Protein AF-C7NLZ9-F1 (afdb_monomer_lite)

Secondary structure (DSSP, 8-state):
------------------------------------------EEE-S-SEEEEESSSSTTSPEEEEEETT-EE-S-EE-TTSEEEEEETTEEEEEEGGGEEEPP--S-EEE-S-SEEEEESSSSTTSPEEEEEETT-EE-S-EE-TTSEEEEEETTEEEEEEGGGEEEPP--S-EEE-S-SEEEEESSSSTTSPEEEEEETTPEE-S-EE-TTSEEEEEETTEEEEEEGGGEEES--------EEEEEPP-SS-SEEEEESSS---TTTEEEEEETT-EEEEEEETTEEEETTTEEEEGGGEES--PPP-SSTT---GGGEEEPSS----SS-EEEGGGHHHHHHHHHHHHHHHSS-----B----HHHHHHHHHHHGGGSPPTT--GGG-SSS-EEEPPS-TTTTSTT-HHHHHHHHHGGGGTEE--GGGSTTSSS--TTEEEE--

Radius of gyration: 35.92 Å; chains: 1; bounding box: 78×72×108 Å

Foldseek 3Di:
DDDDDDDDDDDDDDDDDDDDDDDDPPPPPPDPDQDDQDPFQKKFQAQDQWFWKFPDADPPGDTDGIAGGLFMFGRWGQDSSQKIWGDDPNDIIITGNVRIDRDDPAQKKFQAQDQWFWKFPDADPPGDTDGIAGGLFMFHRWDQDRRQKIWGDDPNDIIITGNVRIDHDDPAQKKFQAQDQKWWKFPDADPPGDTDGIDGGGDMFHRWDQDRRQKIWGDDPNDIIITGNVRIDGDRPDDPLPFDKWFFADDDPDQWFFKFLDPDPDPVGGDAIEGHRAMFTAGDDDQWGAGPLSIIGGCVRIDPDHDAAPLAFLRHDCVQWDAQPQANYDYARIAGPVLNVLSVVVQVVLCVVPVGGQHWHHKAHHLRSLVSCCSVPPPVGDDRRPDQNRHRQKIKIFGDPPCQCQNPPHPSLVCCQVCVVVSQKHDDQLCPPPHVNPGSGMIIGHD

InterPro domains:
  IPR003646 SH3-like domain, bacterial-type [PS51781] (40-104)
  IPR003646 SH3-like domain, bacterial-type [PS51781] (106-170)
  IPR003646 SH3-like domain, bacterial-type [PS51781] (172-236)
  IPR003646 SH3-like domain, bacterial-type [SM00287] (40-104)
  IPR003646 SH3-like domain, bacterial-type [SM00287] (106-170)
  IPR003646 SH3-like domain, bacterial-type [SM00287] (172-236)
  IPR009045 Peptidase M74/Hedgehog-like, zinc-binding domain superfamily [G3DSA:3.30.1380.10] (299-447)
  IPR009045 Peptidase M74/Hedgehog-like, zinc-binding domain superfamily [SSF55166] (345-447)
  IPR052354 Bacterial Cell Wall Dynamics Protein [PTHR34408] (17-170)

Organism: Kytococcus sedentarius (strain ATCC 14392 / DSM 20547 / JCM 11482 / CCUG 33030 / NBRC 15357 / NCTC 11040 / CCM 314 / 541) (NCBI:txid478801)

pLDDT: mean 82.06, std 17.75, range [28.34, 98.31]

Structure (mmCIF, N/CA/C/O backbone):
data_AF-C7NLZ9-F1
#
_entry.id   AF-C7NLZ9-F1
#
loop_
_atom_site.group_PDB
_atom_site.id
_atom_site.type_symbol
_atom_site.label_atom_id
_atom_site.label_alt_id
_atom_site.label_comp_id
_atom_site.label_asym_id
_atom_site.label_entity_id
_atom_site.label_seq_id
_atom_site.pdbx_PDB_ins_code
_atom_site.Cartn_x
_atom_site.Cartn_y
_atom_site.Cartn_z
_atom_site.occupancy
_atom_site.B_iso_or_equiv
_atom_site.auth_seq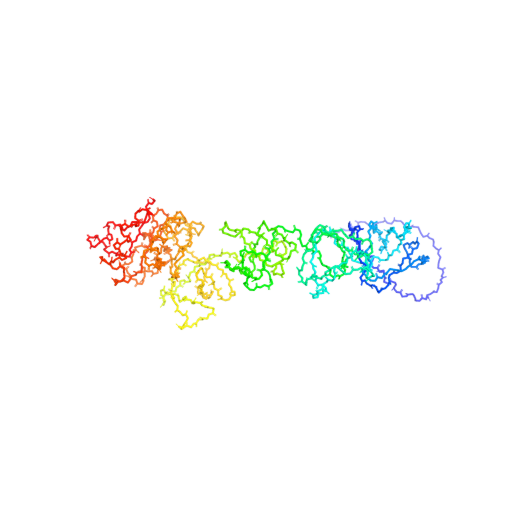_id
_atom_site.auth_comp_id
_atom_site.auth_asym_id
_atom_site.auth_atom_id
_atom_site.pdbx_PDB_model_num
ATOM 1 N N . MET A 1 1 ? -32.319 -48.776 -48.492 1.00 37.00 1 MET A N 1
ATOM 2 C CA . MET A 1 1 ? -33.064 -48.453 -49.726 1.00 37.00 1 MET A CA 1
ATOM 3 C C . MET A 1 1 ? -32.237 -47.488 -50.559 1.00 37.00 1 MET A C 1
ATOM 5 O O . MET A 1 1 ? -31.883 -46.447 -50.041 1.00 37.00 1 MET A O 1
ATOM 9 N N . LYS A 1 2 ? -31.956 -47.907 -51.803 1.00 34.28 2 LYS A N 1
ATOM 10 C CA . LYS A 1 2 ? -31.626 -47.144 -53.028 1.00 34.28 2 LYS A CA 1
ATOM 11 C C . LYS A 1 2 ? -30.479 -46.105 -52.943 1.00 34.28 2 LYS A C 1
ATOM 13 O O . LYS A 1 2 ? -30.619 -45.114 -52.253 1.00 34.28 2 LYS A O 1
ATOM 18 N N . LYS A 1 3 ? -29.283 -46.313 -53.516 1.00 30.08 3 LYS A N 1
ATOM 19 C CA . LYS A 1 3 ? -28.843 -46.633 -54.903 1.00 30.08 3 LYS A CA 1
ATOM 20 C C . LYS A 1 3 ? -28.523 -45.388 -55.756 1.00 30.08 3 LYS A C 1
ATOM 22 O O . LYS A 1 3 ? -29.424 -44.604 -56.009 1.00 30.08 3 LYS A O 1
ATOM 27 N N . HIS A 1 4 ? -27.303 -45.421 -56.319 1.00 29.66 4 HIS A N 1
ATOM 28 C CA . HIS A 1 4 ? -26.850 -44.883 -57.620 1.00 29.66 4 HIS A CA 1
ATOM 29 C C . HIS A 1 4 ? -26.769 -43.340 -57.754 1.00 29.66 4 HIS A C 1
ATOM 31 O O . HIS A 1 4 ? -27.545 -42.628 -57.145 1.00 29.66 4 HIS A O 1
ATOM 37 N N . LEU A 1 5 ? -25.824 -42.731 -58.481 1.00 31.95 5 LEU A N 1
ATOM 38 C CA . LEU A 1 5 ? -25.134 -43.159 -59.699 1.00 31.95 5 LEU A CA 1
ATOM 39 C C . LEU A 1 5 ? -23.622 -42.868 -59.691 1.00 31.95 5 LEU A C 1
ATOM 41 O O . LEU A 1 5 ? -23.163 -41.818 -59.252 1.00 31.95 5 LEU A O 1
ATOM 45 N N . ALA A 1 6 ? -22.897 -43.806 -60.294 1.00 32.59 6 ALA A N 1
ATOM 46 C CA . ALA A 1 6 ? -21.634 -43.593 -60.984 1.00 32.59 6 ALA A CA 1
ATOM 47 C C . ALA A 1 6 ? -21.918 -43.345 -62.478 1.00 32.59 6 ALA A C 1
ATOM 49 O O . ALA A 1 6 ? -22.924 -43.851 -62.971 1.00 32.59 6 ALA A O 1
ATOM 50 N N . SER A 1 7 ? -21.027 -42.631 -63.175 1.00 30.92 7 SER A N 1
ATOM 51 C CA . SER A 1 7 ? -20.617 -42.896 -64.572 1.00 30.92 7 SER A CA 1
ATOM 52 C C . SER A 1 7 ? -19.590 -41.836 -65.007 1.00 30.92 7 SER A C 1
ATOM 54 O O . SER A 1 7 ? -19.901 -40.654 -65.031 1.00 30.92 7 SER A O 1
ATOM 56 N N . THR A 1 8 ? -18.294 -42.161 -65.072 1.00 30.73 8 THR A N 1
ATOM 57 C CA . THR A 1 8 ? -17.552 -42.714 -66.233 1.00 30.73 8 THR A CA 1
ATOM 58 C C . THR A 1 8 ? -17.413 -41.743 -67.408 1.00 30.73 8 THR A C 1
ATOM 60 O O . THR A 1 8 ? -18.393 -41.497 -68.097 1.00 30.73 8 THR A O 1
ATOM 63 N N . LEU A 1 9 ? -16.178 -41.343 -67.734 1.00 28.42 9 LEU A N 1
ATOM 64 C CA . LEU A 1 9 ? -15.556 -41.774 -68.992 1.00 28.42 9 LEU A CA 1
ATOM 65 C C . LEU A 1 9 ? -14.028 -41.636 -68.928 1.00 28.42 9 LEU A C 1
ATOM 67 O O . LEU A 1 9 ? -13.480 -40.574 -68.648 1.00 28.42 9 LEU A O 1
ATOM 71 N N . ALA A 1 10 ? -13.373 -42.765 -69.172 1.00 32.25 10 ALA A N 1
ATOM 72 C CA . ALA A 1 10 ? -11.946 -42.916 -69.374 1.00 32.25 10 ALA A CA 1
ATOM 73 C C . ALA A 1 10 ? -11.612 -42.729 -70.858 1.00 32.25 10 ALA A C 1
ATOM 75 O O . ALA A 1 10 ? -12.411 -43.119 -71.706 1.00 32.25 10 ALA A O 1
ATOM 76 N N . VAL A 1 11 ? -10.395 -42.271 -71.162 1.00 29.31 11 VAL A N 1
ATOM 77 C CA . VAL A 1 11 ? -9.681 -42.709 -72.367 1.00 29.31 11 VAL A CA 1
ATOM 78 C C . VAL A 1 11 ? -8.242 -43.051 -71.984 1.00 29.31 11 VAL A C 1
ATOM 80 O O . VAL A 1 11 ? -7.470 -42.209 -71.531 1.00 29.31 11 VAL A O 1
ATOM 83 N N . LEU A 1 12 ? -7.953 -44.345 -72.134 1.00 28.34 12 LEU A N 1
ATOM 84 C CA . LEU A 1 12 ? -6.650 -45.004 -72.137 1.00 28.34 12 LEU A CA 1
ATOM 85 C C . LEU A 1 12 ? -5.818 -44.577 -73.353 1.00 28.34 12 LEU A C 1
ATOM 87 O O . LEU A 1 12 ? -6.383 -44.396 -74.428 1.00 28.34 12 LEU A O 1
ATOM 91 N N . SER A 1 13 ? -4.488 -44.595 -73.209 1.00 30.80 13 SER A N 1
ATOM 92 C CA . SER A 1 13 ? -3.517 -45.270 -74.108 1.00 30.80 13 SER A CA 1
ATOM 93 C C . SER A 1 13 ? -2.106 -45.059 -73.526 1.00 30.80 13 SER A C 1
ATOM 95 O O . SER A 1 13 ? -1.646 -43.930 -73.440 1.00 30.80 13 SER A O 1
ATOM 97 N N . ALA A 1 14 ? -1.524 -46.042 -72.831 1.00 28.59 14 ALA A N 1
ATOM 98 C CA . ALA A 1 14 ? -0.710 -47.156 -73.351 1.00 28.59 14 ALA A CA 1
ATOM 99 C C . ALA A 1 14 ? 0.795 -46.807 -73.440 1.00 28.59 14 ALA A C 1
ATOM 101 O O . ALA A 1 14 ? 1.203 -46.050 -74.308 1.00 28.59 14 ALA A O 1
ATOM 102 N N . LEU A 1 15 ? 1.619 -47.345 -72.530 1.00 30.36 15 LEU A N 1
ATOM 103 C CA . LEU A 1 15 ? 2.509 -48.502 -72.755 1.00 30.36 15 LEU A CA 1
ATOM 104 C C . LEU A 1 15 ? 3.459 -48.701 -71.551 1.00 30.36 15 LEU A C 1
ATOM 106 O O . LEU A 1 15 ? 4.134 -47.779 -71.104 1.00 30.36 15 LEU A O 1
ATOM 110 N N . ALA A 1 16 ? 3.497 -49.939 -71.050 1.00 29.69 16 ALA A N 1
ATOM 111 C CA . ALA A 1 16 ? 4.544 -50.499 -70.186 1.00 29.69 16 ALA A CA 1
ATOM 112 C C . ALA A 1 16 ? 5.781 -50.853 -71.060 1.00 29.69 16 ALA A C 1
ATOM 114 O O . ALA A 1 16 ? 5.644 -50.912 -72.276 1.00 29.69 16 ALA A O 1
ATOM 115 N N . LEU A 1 17 ? 7.016 -51.090 -70.607 1.00 30.36 17 LEU A N 1
ATOM 116 C CA . LEU A 1 17 ? 7.575 -51.705 -69.401 1.00 30.36 17 LEU A CA 1
ATOM 117 C C . LEU A 1 17 ? 8.992 -51.143 -69.154 1.00 30.36 17 LEU A C 1
ATOM 119 O O . LEU A 1 17 ? 9.697 -50.821 -70.107 1.00 30.36 17 LEU A O 1
ATOM 123 N N . GLY A 1 18 ? 9.455 -51.145 -67.899 1.00 29.62 18 GLY A N 1
ATOM 124 C CA . GLY A 1 18 ? 10.870 -50.911 -67.588 1.00 29.62 18 GLY A CA 1
ATOM 125 C C . GLY A 1 18 ? 11.206 -50.940 -66.097 1.00 29.62 18 GLY A C 1
ATOM 126 O O . GLY A 1 18 ? 11.295 -49.891 -65.479 1.00 29.62 1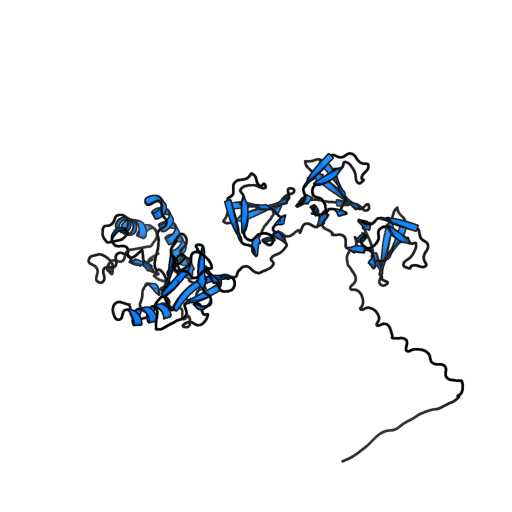8 GLY A O 1
ATOM 127 N N . SER A 1 19 ? 11.374 -52.154 -65.558 1.00 31.14 19 SER A N 1
ATOM 128 C CA . SER A 1 19 ? 12.215 -52.556 -64.407 1.00 31.14 19 SER A CA 1
ATOM 129 C C . SER A 1 19 ? 12.291 -51.674 -63.146 1.00 31.14 19 SER A C 1
ATOM 131 O O . SER A 1 19 ? 12.835 -50.573 -63.138 1.00 31.14 19 SER A O 1
ATOM 133 N N . ALA A 1 20 ? 11.872 -52.272 -62.030 1.00 36.16 20 ALA A N 1
ATOM 134 C CA . ALA A 1 20 ? 12.053 -51.779 -60.673 1.00 36.16 20 ALA A CA 1
ATOM 135 C C . ALA A 1 20 ? 13.534 -51.602 -60.282 1.00 36.16 20 ALA A C 1
ATOM 137 O O . ALA A 1 20 ? 14.333 -52.528 -60.400 1.00 36.16 20 ALA A O 1
ATOM 138 N N . ALA A 1 21 ? 13.851 -50.442 -59.707 1.00 33.03 21 ALA A N 1
ATOM 139 C CA . ALA A 1 21 ? 14.955 -50.257 -58.774 1.00 33.03 21 ALA A CA 1
ATOM 140 C C . ALA A 1 21 ? 14.484 -49.295 -57.675 1.00 33.03 21 ALA A C 1
ATOM 142 O O . ALA A 1 21 ? 13.969 -48.210 -57.940 1.00 33.03 21 ALA A O 1
ATOM 143 N N . THR A 1 22 ? 14.596 -49.743 -56.432 1.00 40.62 22 THR A N 1
ATOM 144 C CA . THR A 1 22 ? 14.176 -49.051 -55.213 1.00 40.62 22 THR A CA 1
ATOM 145 C C . THR A 1 22 ? 14.883 -47.704 -55.054 1.00 40.62 22 THR A C 1
ATOM 147 O O . THR A 1 22 ? 16.094 -47.670 -54.839 1.00 40.62 22 THR A O 1
ATOM 150 N N . ALA A 1 23 ? 14.130 -46.603 -55.089 1.00 32.88 23 ALA A N 1
ATOM 151 C CA . ALA A 1 23 ? 14.580 -45.307 -54.592 1.00 32.88 23 ALA A CA 1
ATOM 152 C C . ALA A 1 23 ? 13.994 -45.082 -53.186 1.00 32.88 23 ALA A C 1
ATOM 154 O O . ALA A 1 23 ? 12.809 -45.360 -52.974 1.00 32.88 23 ALA A O 1
ATOM 155 N N . PRO A 1 24 ? 14.790 -44.612 -52.211 1.00 32.66 24 PRO A N 1
ATOM 156 C CA . PRO A 1 24 ? 14.288 -44.335 -50.876 1.00 32.66 24 PRO A CA 1
ATOM 157 C C . PRO A 1 24 ? 13.239 -43.225 -50.960 1.00 32.66 24 PRO A C 1
ATOM 159 O O . PRO A 1 24 ? 13.388 -42.283 -51.740 1.00 32.66 24 PRO A O 1
ATOM 162 N N . MET A 1 25 ? 12.187 -43.331 -50.144 1.00 31.47 25 MET A N 1
ATOM 163 C CA . MET A 1 25 ? 11.269 -42.229 -49.864 1.00 31.47 25 MET A CA 1
ATOM 164 C C . MET A 1 25 ? 12.102 -40.988 -49.536 1.00 31.47 25 MET A C 1
ATOM 166 O O . MET A 1 25 ? 12.676 -40.876 -48.452 1.00 31.47 25 MET A O 1
ATOM 170 N N . ALA A 1 26 ? 12.178 -40.056 -50.485 1.00 31.02 26 ALA A N 1
ATOM 171 C CA . ALA A 1 26 ? 12.558 -38.697 -50.187 1.00 31.02 26 ALA A CA 1
ATOM 172 C C . ALA A 1 26 ? 11.484 -38.186 -49.230 1.00 31.02 26 ALA A C 1
ATOM 174 O O . ALA A 1 26 ? 10.360 -37.895 -49.638 1.00 31.02 26 ALA A O 1
ATOM 175 N N . MET A 1 27 ? 11.816 -38.146 -47.938 1.00 32.31 27 MET A N 1
ATOM 176 C CA . MET A 1 27 ? 11.110 -37.302 -46.991 1.00 32.31 27 MET A CA 1
ATOM 177 C C . MET A 1 27 ? 11.068 -35.926 -47.640 1.00 32.31 27 MET A C 1
ATOM 179 O O . MET A 1 27 ? 12.106 -35.276 -47.786 1.00 32.31 27 MET A O 1
ATOM 183 N N . ALA A 1 28 ? 9.882 -35.529 -48.096 1.00 30.53 28 ALA A N 1
ATOM 184 C CA . ALA A 1 28 ? 9.590 -34.154 -48.422 1.00 30.53 28 ALA A CA 1
ATOM 185 C C . ALA A 1 28 ? 9.939 -33.371 -47.160 1.00 30.53 28 ALA A C 1
ATOM 187 O O . ALA A 1 28 ? 9.195 -33.387 -46.180 1.00 30.53 28 ALA A O 1
ATOM 188 N N . GLY A 1 29 ? 11.140 -32.789 -47.148 1.00 29.27 29 GLY A N 1
ATOM 189 C CA . GLY A 1 29 ? 11.563 -31.879 -46.109 1.00 29.27 29 GLY A CA 1
ATOM 190 C C . GLY A 1 29 ? 10.523 -30.785 -46.114 1.00 29.27 29 GLY A C 1
ATOM 191 O O . GLY A 1 29 ? 10.448 -30.013 -47.069 1.00 29.27 29 GLY A O 1
ATOM 192 N N . THR A 1 30 ? 9.665 -30.800 -45.098 1.00 31.09 30 THR A N 1
ATOM 193 C CA . THR A 1 30 ? 8.688 -29.754 -44.844 1.00 31.09 30 THR A CA 1
ATOM 194 C C . THR A 1 30 ? 9.406 -28.434 -45.042 1.00 31.09 30 THR A C 1
ATOM 196 O O . THR A 1 30 ? 10.394 -28.165 -44.349 1.00 31.09 30 THR A O 1
ATOM 199 N N . ALA A 1 31 ? 8.959 -27.665 -46.037 1.00 33.09 31 ALA A N 1
ATOM 200 C CA . ALA A 1 31 ? 9.448 -26.319 -46.258 1.00 33.09 31 ALA A CA 1
ATOM 201 C C . ALA A 1 31 ? 9.465 -25.614 -44.893 1.00 33.09 31 ALA A C 1
ATOM 203 O O . ALA A 1 31 ? 8.463 -25.697 -44.172 1.00 33.09 31 ALA A O 1
ATOM 204 N N . PRO A 1 32 ? 10.592 -25.006 -44.481 1.00 35.25 32 PRO A N 1
ATOM 205 C CA . PRO A 1 32 ? 10.631 -24.325 -43.203 1.00 35.25 32 PRO A CA 1
ATOM 206 C C . PRO A 1 32 ? 9.512 -23.289 -43.214 1.00 35.25 32 PRO A C 1
ATOM 208 O O . PRO A 1 32 ? 9.357 -22.553 -44.193 1.00 35.25 32 PRO A O 1
ATOM 211 N N . ALA A 1 33 ? 8.712 -23.287 -42.146 1.00 31.36 33 ALA A N 1
ATOM 212 C CA . ALA A 1 33 ? 7.702 -22.270 -41.910 1.00 31.36 33 ALA A CA 1
ATOM 213 C C . ALA A 1 33 ? 8.309 -20.906 -42.247 1.00 31.36 33 ALA A C 1
ATOM 215 O O . ALA A 1 33 ? 9.417 -20.610 -41.789 1.00 31.36 33 ALA A O 1
ATOM 216 N N . ALA A 1 34 ? 7.626 -20.140 -43.103 1.00 32.94 34 ALA A N 1
ATOM 217 C CA . ALA A 1 34 ? 8.089 -18.844 -43.569 1.00 32.94 34 ALA A CA 1
ATOM 218 C C . ALA A 1 34 ? 8.576 -18.039 -42.362 1.00 32.94 34 ALA A C 1
ATOM 220 O O . ALA A 1 34 ? 7.783 -17.667 -41.495 1.00 32.94 34 ALA A O 1
ATOM 221 N N . ALA A 1 35 ? 9.896 -17.852 -42.275 1.00 37.59 35 ALA A N 1
ATOM 222 C CA . ALA A 1 35 ? 10.501 -17.063 -41.224 1.00 37.59 35 ALA A CA 1
ATOM 223 C C . ALA A 1 35 ? 9.855 -15.683 -41.308 1.00 37.59 35 ALA A C 1
ATOM 225 O O . ALA A 1 35 ? 9.934 -15.022 -42.347 1.00 37.59 35 ALA A O 1
ATOM 226 N N . THR A 1 36 ? 9.160 -15.285 -40.248 1.00 37.00 36 THR A N 1
ATOM 227 C CA . THR A 1 36 ? 8.617 -13.938 -40.119 1.00 37.00 36 THR A CA 1
ATOM 228 C C . THR A 1 36 ? 9.722 -12.951 -40.480 1.00 37.00 36 THR A C 1
ATOM 230 O O . THR A 1 36 ? 10.829 -13.018 -39.943 1.00 37.00 36 THR A O 1
ATOM 233 N N . ALA A 1 37 ? 9.456 -12.093 -41.469 1.00 46.12 37 ALA A N 1
ATOM 234 C CA . ALA A 1 37 ? 10.443 -11.155 -41.979 1.00 46.12 37 ALA A CA 1
ATOM 235 C C . ALA A 1 37 ? 10.933 -10.268 -40.825 1.00 46.12 37 ALA A C 1
ATOM 237 O O . ALA A 1 37 ? 10.180 -9.469 -40.272 1.00 46.12 37 ALA A O 1
ATOM 238 N N . SER A 1 38 ? 12.195 -10.448 -40.433 1.00 53.56 38 SER A N 1
ATOM 239 C CA . SER A 1 38 ? 12.839 -9.617 -39.420 1.00 53.56 38 SER A CA 1
ATOM 240 C C . SER A 1 38 ? 12.919 -8.179 -39.933 1.00 53.56 38 SER A C 1
ATOM 242 O O . SER A 1 38 ? 13.539 -7.923 -40.964 1.00 53.56 38 SER A O 1
ATOM 244 N N . THR A 1 39 ? 12.317 -7.236 -39.208 1.00 60.59 39 THR A N 1
ATOM 245 C CA . THR A 1 39 ? 12.363 -5.793 -39.507 1.00 60.59 39 THR A CA 1
ATOM 246 C C . THR A 1 39 ? 13.683 -5.137 -39.091 1.00 60.59 39 THR A C 1
ATOM 248 O O . THR A 1 39 ? 13.886 -3.947 -39.331 1.00 60.59 39 THR A O 1
ATOM 251 N N . ALA A 1 40 ? 14.599 -5.887 -38.468 1.00 68.88 40 ALA A N 1
ATOM 252 C CA . ALA A 1 40 ? 15.885 -5.359 -38.042 1.00 68.88 40 ALA A CA 1
ATOM 253 C C . ALA A 1 40 ? 16.784 -5.059 -39.250 1.00 68.88 40 ALA A C 1
ATOM 255 O O . ALA A 1 40 ? 17.032 -5.926 -40.089 1.00 68.88 40 ALA A O 1
ATOM 256 N N . THR A 1 41 ? 17.315 -3.838 -39.289 1.00 81.69 41 THR A N 1
ATOM 257 C CA . THR A 1 41 ? 18.288 -3.368 -40.287 1.00 81.69 41 THR A CA 1
ATOM 258 C C . THR A 1 41 ? 19.725 -3.388 -39.764 1.00 81.69 41 THR A C 1
ATOM 260 O O . THR A 1 41 ? 20.653 -3.078 -40.509 1.00 81.69 41 THR A O 1
ATOM 263 N N . THR A 1 42 ? 19.934 -3.789 -38.507 1.00 81.25 42 THR A N 1
ATOM 264 C CA . THR A 1 42 ? 21.261 -3.891 -37.891 1.00 81.25 42 THR A CA 1
ATOM 265 C C . THR A 1 42 ? 21.445 -5.267 -37.254 1.00 81.25 42 THR A C 1
ATOM 267 O O . THR A 1 42 ? 20.540 -5.762 -36.584 1.00 81.25 42 THR A O 1
ATOM 270 N N . TYR A 1 43 ? 22.610 -5.889 -37.439 1.00 86.38 43 TYR A N 1
ATOM 271 C CA . TYR A 1 43 ? 22.935 -7.235 -36.957 1.00 86.38 43 TYR A CA 1
ATOM 272 C C . TYR A 1 43 ? 24.352 -7.317 -36.396 1.00 86.38 43 TYR A C 1
ATOM 274 O O . TYR A 1 43 ? 25.253 -6.660 -36.897 1.00 86.38 43 TYR A O 1
ATOM 282 N N . THR A 1 44 ? 24.572 -8.191 -35.418 1.00 83.81 44 THR A N 1
ATOM 283 C CA . THR A 1 44 ? 25.895 -8.513 -34.870 1.00 83.81 44 THR A CA 1
ATOM 284 C C . THR A 1 44 ? 26.273 -9.951 -35.210 1.00 83.81 44 THR A C 1
ATOM 286 O O . THR A 1 44 ? 25.460 -10.861 -35.040 1.00 83.81 44 THR A O 1
ATOM 289 N N . VAL A 1 45 ? 27.519 -10.174 -35.632 1.00 87.69 45 VAL A N 1
ATOM 290 C CA . VAL A 1 45 ? 28.078 -11.516 -35.867 1.00 87.69 45 VAL A CA 1
ATOM 291 C C . VAL A 1 45 ? 28.298 -12.238 -34.538 1.00 87.69 45 VAL A C 1
ATOM 293 O O . VAL A 1 45 ? 29.141 -11.830 -33.739 1.00 87.69 45 VAL A O 1
ATOM 296 N N . THR A 1 46 ? 27.582 -13.333 -34.296 1.00 83.25 46 THR A N 1
ATOM 297 C CA . THR A 1 46 ? 27.657 -14.094 -33.033 1.00 83.25 46 THR A CA 1
ATOM 298 C C . THR A 1 46 ? 27.991 -15.567 -33.228 1.00 83.25 46 THR A C 1
ATOM 300 O O . THR A 1 46 ? 28.695 -16.141 -32.391 1.00 83.25 46 THR A O 1
ATOM 303 N N . GLY A 1 47 ? 27.553 -16.161 -34.340 1.00 83.00 47 GLY A N 1
ATOM 304 C CA . GLY A 1 47 ? 27.666 -17.598 -34.604 1.00 83.00 47 GLY A CA 1
ATOM 305 C C . GLY A 1 47 ? 28.988 -18.062 -35.227 1.00 83.00 47 GLY A C 1
ATOM 306 O O . GLY A 1 47 ? 29.122 -19.247 -35.515 1.00 83.00 47 GLY A O 1
ATOM 307 N N . ALA A 1 48 ? 29.952 -17.168 -35.466 1.00 83.00 48 ALA A N 1
ATOM 308 C CA . ALA A 1 48 ? 31.242 -17.516 -36.067 1.00 83.00 48 ALA A CA 1
ATOM 309 C C . ALA A 1 48 ? 32.375 -16.633 -35.528 1.00 83.00 48 ALA A C 1
ATOM 311 O O . ALA A 1 48 ? 32.165 -15.444 -35.294 1.00 83.00 48 ALA A O 1
ATOM 312 N N . SER A 1 49 ? 33.578 -17.199 -35.368 1.00 80.31 49 SER A N 1
ATOM 313 C CA . SER A 1 49 ? 34.798 -16.442 -35.024 1.00 80.31 49 SER A CA 1
ATOM 314 C C . SER A 1 49 ? 35.198 -15.473 -36.139 1.00 80.31 49 SER A C 1
ATOM 316 O O . SER A 1 49 ? 35.604 -14.348 -35.859 1.00 80.31 49 SER A O 1
ATOM 318 N N . TRP A 1 50 ? 35.013 -15.905 -37.387 1.00 85.94 50 TRP A N 1
ATOM 319 C CA . TRP A 1 50 ? 35.138 -15.107 -38.600 1.00 85.94 50 TRP A CA 1
ATOM 320 C C . TRP A 1 50 ? 34.017 -15.501 -39.556 1.00 85.94 50 TRP A C 1
ATOM 322 O O . TRP A 1 50 ? 33.876 -16.673 -39.905 1.00 85.94 50 TRP A O 1
ATOM 332 N N . LEU A 1 51 ? 33.204 -14.534 -39.962 1.00 92.31 51 LEU A N 1
ATOM 333 C CA . LEU A 1 51 ? 32.083 -14.725 -40.865 1.00 92.31 51 LEU A CA 1
ATOM 334 C C . LEU A 1 51 ? 32.454 -14.239 -42.265 1.00 92.31 51 LEU A C 1
ATOM 336 O O . LEU A 1 51 ? 32.826 -13.086 -42.457 1.00 92.31 51 LEU A O 1
ATOM 340 N N . THR A 1 52 ? 32.345 -15.124 -43.253 1.00 95.06 52 THR A N 1
ATOM 341 C CA . THR A 1 52 ? 32.650 -14.804 -44.652 1.00 95.06 52 THR A CA 1
ATOM 342 C C . THR A 1 52 ? 31.586 -13.896 -45.271 1.00 95.06 52 THR A C 1
ATOM 344 O O . THR A 1 52 ? 30.384 -14.153 -45.142 1.00 95.06 52 THR A O 1
ATOM 347 N N . LEU A 1 53 ? 32.043 -12.880 -46.002 1.00 95.19 53 LEU A N 1
ATOM 348 C CA . LEU A 1 53 ? 31.240 -12.020 -46.866 1.00 95.19 53 LEU A CA 1
ATOM 349 C C . LEU A 1 53 ? 31.394 -12.470 -48.319 1.00 95.19 53 LEU A C 1
ATOM 351 O O . LEU A 1 53 ? 32.486 -12.854 -48.744 1.00 95.19 53 LEU A O 1
ATOM 355 N N . ARG A 1 54 ? 30.305 -12.452 -49.084 1.00 97.38 54 ARG A N 1
ATOM 356 C CA . ARG A 1 54 ? 30.251 -12.977 -50.455 1.00 97.38 54 ARG A CA 1
ATOM 357 C C . ARG A 1 54 ? 29.644 -11.984 -51.432 1.00 97.38 54 ARG A C 1
ATOM 359 O O . ARG A 1 54 ? 28.966 -11.048 -51.020 1.00 97.38 54 ARG A O 1
ATOM 366 N N . THR A 1 55 ? 29.857 -12.222 -52.723 1.00 95.62 55 THR A N 1
ATOM 367 C CA . THR A 1 55 ? 29.293 -11.412 -53.817 1.00 95.62 55 THR A CA 1
ATOM 368 C C . THR A 1 55 ? 27.806 -11.669 -54.078 1.00 95.62 55 THR A C 1
ATOM 370 O O . THR A 1 55 ? 27.176 -10.882 -54.777 1.00 95.62 55 THR A O 1
ATOM 373 N N . GLY A 1 56 ? 27.222 -12.727 -53.503 1.00 94.50 56 GLY A N 1
ATOM 374 C CA . GLY A 1 56 ? 25.802 -13.047 -53.649 1.00 94.50 56 GLY A CA 1
ATOM 375 C C . GLY A 1 56 ? 25.256 -13.966 -52.549 1.00 94.50 56 GLY A C 1
ATOM 376 O O . GLY A 1 56 ? 26.024 -14.481 -51.726 1.00 94.50 56 GLY A O 1
ATOM 377 N N . PRO A 1 57 ? 23.925 -14.162 -52.509 1.00 92.94 57 PRO A N 1
ATOM 378 C CA . PRO A 1 57 ? 23.223 -14.819 -51.411 1.00 92.94 57 PRO A CA 1
ATOM 379 C C . PRO A 1 57 ? 23.252 -16.350 -51.534 1.00 92.94 57 PRO A C 1
ATOM 381 O O . PRO A 1 57 ? 22.227 -17.002 -51.727 1.00 92.94 57 PRO A O 1
ATOM 384 N N . GLY A 1 58 ? 24.448 -16.930 -51.437 1.00 91.81 58 GLY A N 1
ATOM 385 C CA . GLY A 1 58 ? 24.662 -18.372 -51.528 1.00 91.81 58 GLY A CA 1
ATOM 386 C C . GLY A 1 58 ? 26.106 -18.780 -51.236 1.00 91.81 58 GLY A C 1
ATOM 387 O O . GLY A 1 58 ? 27.045 -17.999 -51.390 1.00 91.81 58 GLY A O 1
ATOM 388 N N . VAL A 1 59 ? 26.314 -20.035 -50.833 1.00 91.19 59 VAL A N 1
ATOM 389 C CA . VAL A 1 59 ? 27.664 -20.554 -50.534 1.00 91.19 59 VAL A CA 1
ATOM 390 C C . VAL A 1 59 ? 28.533 -20.750 -51.783 1.00 91.19 59 VAL A C 1
ATOM 392 O O . VAL A 1 59 ? 29.754 -20.813 -51.650 1.00 91.19 59 VAL A O 1
ATOM 395 N N . GLY A 1 60 ? 27.923 -20.793 -52.973 1.00 91.62 60 GLY A N 1
ATOM 396 C CA . GLY A 1 60 ? 28.616 -20.873 -54.264 1.00 91.62 60 GLY A CA 1
ATOM 397 C C . GLY A 1 60 ? 29.157 -19.538 -54.789 1.00 91.62 60 GLY A C 1
ATOM 398 O O . GLY A 1 60 ? 29.954 -19.537 -55.719 1.00 91.62 60 GLY A O 1
ATOM 399 N N . TYR A 1 61 ? 28.776 -18.400 -54.197 1.00 95.88 61 TYR A N 1
ATOM 400 C CA . TYR A 1 61 ? 29.274 -17.089 -54.624 1.00 95.88 61 TYR A CA 1
ATOM 401 C C . TYR A 1 61 ? 30.693 -16.820 -54.118 1.00 95.88 61 TYR A C 1
ATOM 403 O O . TYR A 1 61 ? 31.074 -17.261 -53.024 1.00 95.88 61 TYR A O 1
ATOM 411 N N . ALA A 1 62 ? 31.451 -16.043 -54.897 1.00 95.31 62 ALA A N 1
ATOM 412 C CA . ALA A 1 62 ? 32.825 -15.667 -54.589 1.00 95.31 62 ALA A CA 1
ATOM 413 C C . ALA A 1 62 ? 32.938 -14.999 -53.208 1.00 95.31 62 ALA A C 1
ATOM 415 O O . ALA A 1 62 ? 32.073 -14.220 -52.794 1.00 95.31 62 ALA A O 1
ATOM 416 N N . LYS A 1 63 ? 34.014 -15.323 -52.486 1.00 96.19 63 LYS A N 1
ATOM 417 C CA . LYS A 1 63 ? 34.332 -14.730 -51.182 1.00 96.19 63 LYS A CA 1
ATOM 418 C C . LYS A 1 63 ? 34.948 -13.348 -51.406 1.00 96.19 63 LYS A C 1
ATOM 420 O O . LYS A 1 63 ? 35.853 -13.213 -52.219 1.00 96.19 63 LYS A O 1
ATOM 425 N N . VAL A 1 64 ? 34.465 -12.349 -50.676 1.00 93.19 64 VAL A N 1
ATOM 426 C CA . VAL A 1 64 ? 34.957 -10.963 -50.736 1.00 93.19 64 VAL A CA 1
ATOM 427 C C . VAL A 1 64 ? 35.941 -10.702 -49.601 1.00 93.19 64 VAL A C 1
ATOM 429 O O . VAL A 1 64 ? 37.055 -10.247 -49.830 1.00 93.19 64 VAL A O 1
ATOM 432 N N . SER A 1 65 ? 35.529 -11.000 -48.370 1.00 90.19 65 SER A N 1
ATOM 433 C CA . SER A 1 65 ? 36.307 -10.777 -47.149 1.00 90.19 65 SER A CA 1
ATOM 434 C C . SER A 1 65 ? 35.741 -11.628 -46.005 1.00 90.19 65 SER A C 1
ATOM 436 O O . SER A 1 65 ? 34.816 -12.424 -46.203 1.00 90.19 65 SER A O 1
ATOM 438 N N . ALA A 1 66 ? 36.294 -11.489 -44.802 1.00 89.06 66 ALA A N 1
ATOM 439 C CA . ALA A 1 66 ? 35.716 -12.050 -43.590 1.00 89.06 66 ALA A CA 1
ATOM 440 C C . ALA A 1 66 ? 35.705 -11.002 -42.478 1.00 89.06 66 ALA A C 1
ATOM 442 O O . ALA A 1 66 ? 36.643 -10.218 -42.345 1.00 89.06 66 ALA A O 1
ATOM 443 N N . VAL A 1 67 ? 34.652 -11.020 -41.669 1.00 84.69 67 VAL A N 1
ATOM 444 C CA . VAL A 1 67 ? 34.475 -10.112 -40.534 1.00 84.69 67 VAL A CA 1
ATOM 445 C C . VAL A 1 67 ? 34.497 -10.888 -39.221 1.00 84.69 67 VAL A C 1
ATOM 447 O O . VAL A 1 67 ? 33.998 -12.013 -39.171 1.00 84.69 67 VAL A O 1
ATOM 450 N N . PRO A 1 68 ? 35.085 -10.344 -38.148 1.00 82.50 68 PRO A N 1
ATOM 451 C CA . PRO A 1 68 ? 35.240 -11.082 -36.902 1.00 82.50 68 PRO A CA 1
ATOM 452 C C . PRO A 1 68 ? 33.919 -11.208 -36.131 1.00 82.50 68 PRO A C 1
ATOM 454 O O . PRO A 1 68 ? 32.971 -10.443 -36.332 1.00 82.50 68 PRO A O 1
ATOM 457 N N . LYS A 1 69 ? 33.883 -12.131 -35.162 1.00 79.44 69 LYS A N 1
ATOM 458 C CA . LYS A 1 69 ? 32.827 -12.173 -34.140 1.00 79.44 69 LYS A CA 1
ATOM 459 C C . LYS A 1 69 ? 32.683 -10.808 -33.463 1.00 79.44 69 LYS A C 1
ATOM 461 O O . LYS A 1 69 ? 33.663 -10.236 -32.985 1.00 79.44 69 LYS A O 1
ATOM 466 N N . GLY A 1 70 ? 31.453 -10.313 -33.377 1.00 68.94 70 GLY A N 1
ATOM 467 C CA . GLY A 1 70 ? 31.119 -8.995 -32.843 1.00 68.94 70 GLY A CA 1
ATOM 468 C C . GLY A 1 70 ? 31.083 -7.871 -33.882 1.00 68.94 70 GLY A C 1
ATOM 469 O O . GLY A 1 70 ? 30.762 -6.748 -33.504 1.00 68.94 70 GLY A O 1
ATOM 470 N N . TYR A 1 71 ? 31.379 -8.144 -35.159 1.00 81.31 71 TYR A N 1
ATOM 471 C CA . TYR A 1 71 ? 31.188 -7.167 -36.236 1.00 81.31 71 TYR A CA 1
ATOM 472 C C . TYR A 1 71 ? 29.712 -6.780 -36.373 1.00 81.31 71 TYR A C 1
ATOM 474 O O . TYR A 1 71 ? 28.844 -7.651 -36.252 1.00 81.31 71 TYR A O 1
ATOM 482 N N . VAL A 1 72 ? 29.434 -5.496 -36.620 1.00 78.88 72 VAL A N 1
ATOM 483 C CA . VAL A 1 72 ? 28.071 -4.954 -36.684 1.00 78.88 72 VAL A CA 1
ATOM 484 C C . VAL A 1 72 ? 27.733 -4.546 -38.110 1.00 78.88 72 VAL A C 1
ATOM 486 O O . VAL A 1 72 ? 28.283 -3.610 -38.674 1.00 78.88 72 VAL A O 1
ATOM 489 N N . ILE A 1 73 ? 26.769 -5.240 -38.687 1.00 85.88 73 ILE A N 1
ATOM 490 C CA . ILE A 1 73 ? 26.209 -4.948 -39.996 1.00 85.88 73 ILE A CA 1
ATOM 491 C C . ILE A 1 73 ? 25.095 -3.921 -39.808 1.00 85.88 73 ILE A C 1
ATOM 493 O O . ILE A 1 73 ? 24.168 -4.187 -39.053 1.00 85.88 73 ILE A O 1
ATOM 497 N N . THR A 1 74 ? 25.154 -2.783 -40.496 1.00 80.12 74 THR A N 1
ATOM 498 C CA . THR A 1 74 ? 24.089 -1.764 -40.535 1.00 80.12 74 THR A CA 1
ATOM 499 C C . THR A 1 74 ? 23.437 -1.723 -41.918 1.00 80.12 74 THR A C 1
ATOM 501 O O . THR A 1 74 ? 24.005 -2.217 -42.893 1.00 80.12 74 THR A O 1
ATOM 504 N N . ASN A 1 75 ? 22.240 -1.132 -42.017 1.00 83.00 75 ASN A N 1
ATOM 505 C CA . ASN A 1 75 ? 21.472 -1.011 -43.267 1.00 83.00 75 ASN A CA 1
ATOM 506 C C . ASN A 1 75 ? 21.297 -2.352 -44.011 1.00 83.00 75 ASN A C 1
ATOM 508 O O . ASN A 1 75 ? 21.307 -2.414 -45.241 1.00 83.00 75 ASN A O 1
ATOM 512 N N . ALA A 1 76 ? 21.164 -3.441 -43.255 1.00 87.94 76 ALA A N 1
ATOM 513 C CA . ALA A 1 76 ? 21.032 -4.789 -43.775 1.00 87.94 76 ALA A CA 1
ATOM 514 C C . ALA A 1 76 ? 19.613 -5.054 -44.296 1.00 87.94 76 ALA A C 1
ATOM 516 O O . ALA A 1 76 ? 18.623 -4.710 -43.656 1.00 87.94 76 ALA A O 1
ATOM 517 N N . THR A 1 77 ? 19.517 -5.728 -45.440 1.00 90.69 77 THR A N 1
ATOM 518 C CA . THR A 1 77 ? 18.280 -6.311 -45.968 1.00 90.69 77 THR A CA 1
ATOM 519 C C . THR A 1 77 ? 18.329 -7.824 -45.780 1.00 90.69 77 THR A C 1
ATOM 521 O O . THR A 1 77 ? 19.210 -8.481 -46.339 1.00 90.69 77 THR A O 1
ATOM 524 N N . VAL A 1 78 ? 17.384 -8.390 -45.029 1.00 91.06 78 VAL A N 1
ATOM 525 C CA . VAL A 1 78 ? 17.209 -9.847 -44.958 1.00 91.06 78 VAL A CA 1
ATOM 526 C C . VAL A 1 78 ? 16.457 -10.323 -46.195 1.00 91.06 78 VAL A C 1
ATOM 528 O O . VAL A 1 78 ? 15.399 -9.799 -46.530 1.00 91.06 78 VAL A O 1
ATOM 531 N N . LEU A 1 79 ? 17.016 -11.312 -46.878 1.00 90.50 79 LEU A N 1
ATOM 532 C CA . LEU A 1 79 ? 16.420 -11.960 -48.037 1.00 90.50 79 LEU A CA 1
ATOM 533 C C . LEU A 1 79 ? 15.636 -13.198 -47.592 1.00 90.50 79 LEU A C 1
ATOM 535 O O . LEU A 1 79 ? 16.004 -13.867 -46.623 1.00 90.50 79 LEU A O 1
ATOM 539 N N . SER A 1 80 ? 14.590 -13.547 -48.341 1.00 84.62 80 SER A N 1
ATOM 540 C CA . SER A 1 80 ? 13.715 -14.696 -48.055 1.00 84.62 80 SER A CA 1
ATOM 541 C C . SER A 1 80 ? 14.453 -16.039 -47.986 1.00 84.62 80 SER A C 1
ATOM 543 O O . SER A 1 80 ? 13.983 -16.969 -47.340 1.00 84.62 80 SER A O 1
ATOM 545 N N . ASN A 1 81 ? 15.635 -16.139 -48.598 1.00 85.00 81 ASN A N 1
ATOM 546 C CA . ASN A 1 81 ? 16.477 -17.334 -48.597 1.00 85.00 81 ASN A CA 1
ATOM 547 C C . ASN A 1 81 ? 17.468 -17.411 -47.413 1.00 85.00 81 ASN A C 1
ATOM 549 O O . ASN A 1 81 ? 18.406 -18.209 -47.446 1.00 85.00 81 ASN A O 1
ATOM 553 N N . GLY A 1 82 ? 17.305 -16.575 -46.381 1.00 87.50 82 GLY A N 1
ATOM 554 C CA . GLY A 1 82 ? 18.129 -16.614 -45.167 1.00 87.50 82 GLY A CA 1
ATOM 555 C C . GLY A 1 82 ? 19.516 -15.977 -45.311 1.00 87.50 82 GLY A C 1
ATOM 556 O O . GLY A 1 82 ? 20.393 -16.204 -44.472 1.00 87.50 82 GLY A O 1
ATOM 557 N N . TRP A 1 83 ? 19.730 -15.177 -46.356 1.00 93.94 83 TRP A N 1
ATOM 558 C CA . TRP A 1 83 ? 20.919 -14.341 -46.528 1.00 93.94 83 TRP A CA 1
ATOM 559 C C . TRP A 1 83 ? 20.630 -12.886 -46.175 1.00 93.94 83 TRP A C 1
ATOM 561 O O . TRP A 1 83 ? 19.499 -12.421 -46.245 1.00 93.94 83 TRP A O 1
ATOM 571 N N . VAL A 1 84 ? 21.673 -12.154 -45.806 1.00 93.50 84 VAL A N 1
ATOM 572 C CA . VAL A 1 84 ? 21.622 -10.738 -45.456 1.00 93.50 84 VAL A CA 1
ATOM 573 C C . VAL A 1 84 ? 22.494 -9.967 -46.429 1.00 93.50 84 VAL A C 1
ATOM 575 O O . VAL A 1 84 ? 23.688 -10.248 -46.530 1.00 93.50 84 VAL A O 1
ATOM 578 N N . ARG A 1 85 ? 21.891 -9.010 -47.136 1.00 94.56 85 ARG A N 1
ATOM 579 C CA . ARG A 1 85 ? 22.549 -8.065 -48.044 1.00 94.56 85 ARG A CA 1
ATOM 580 C C . ARG A 1 85 ? 22.859 -6.775 -47.299 1.00 94.56 85 ARG A C 1
ATOM 582 O O . ARG A 1 85 ? 21.969 -6.229 -46.658 1.00 94.56 85 ARG A O 1
ATOM 589 N N . PHE A 1 86 ? 24.071 -6.256 -47.421 1.00 92.38 86 PHE A N 1
ATOM 590 C CA . PHE A 1 86 ? 24.459 -4.976 -46.826 1.00 92.38 86 PHE A CA 1
ATOM 591 C C . PHE A 1 86 ? 25.643 -4.358 -47.571 1.00 92.38 86 PHE A C 1
ATOM 593 O O . PHE A 1 86 ? 26.209 -4.984 -48.468 1.00 92.38 86 PHE A O 1
ATOM 600 N N . THR A 1 87 ? 26.016 -3.135 -47.197 1.00 88.00 87 THR A N 1
ATOM 601 C CA . THR A 1 87 ? 27.191 -2.455 -47.749 1.00 88.00 87 THR A CA 1
ATOM 602 C C . THR A 1 87 ? 28.364 -2.562 -46.782 1.00 88.00 87 THR A C 1
ATOM 604 O O . THR A 1 87 ? 28.271 -2.105 -45.646 1.00 88.00 87 THR A O 1
ATOM 607 N N . ASP A 1 88 ? 29.481 -3.117 -47.247 1.00 84.69 88 ASP A N 1
ATOM 608 C CA . ASP A 1 88 ? 30.754 -3.172 -46.527 1.00 84.69 88 ASP A CA 1
ATOM 609 C C . ASP A 1 88 ? 31.834 -2.487 -47.364 1.00 84.69 88 ASP A C 1
ATOM 611 O O . ASP A 1 88 ? 32.022 -2.832 -48.531 1.00 84.69 88 ASP A O 1
ATOM 615 N N . ASN A 1 89 ? 32.518 -1.486 -46.799 1.00 82.44 89 ASN A N 1
ATOM 616 C CA . ASN A 1 89 ? 33.573 -0.727 -47.489 1.00 82.44 89 ASN A CA 1
ATOM 617 C C . ASN A 1 89 ? 33.164 -0.234 -48.899 1.00 82.44 89 ASN A C 1
ATOM 619 O O . ASN A 1 89 ? 33.926 -0.335 -49.859 1.00 82.44 89 ASN A O 1
ATOM 623 N N . GLY A 1 90 ? 31.925 0.251 -49.037 1.00 82.19 90 GLY A N 1
ATOM 624 C CA . GLY A 1 90 ? 31.375 0.748 -50.304 1.00 82.19 90 GLY A CA 1
ATOM 625 C C . GLY A 1 90 ? 30.932 -0.332 -51.302 1.00 82.19 90 GLY A C 1
ATOM 626 O O . GLY A 1 90 ? 30.456 0.010 -52.380 1.00 82.19 90 GLY A O 1
ATOM 627 N N . ARG A 1 91 ? 31.039 -1.625 -50.968 1.00 88.94 91 ARG A N 1
ATOM 628 C CA . ARG A 1 91 ? 30.593 -2.741 -51.819 1.00 88.94 91 ARG A CA 1
ATOM 629 C C . ARG A 1 91 ? 29.346 -3.408 -51.256 1.00 88.94 91 ARG A C 1
ATOM 631 O O . ARG A 1 91 ? 29.245 -3.623 -50.053 1.00 88.94 91 ARG A O 1
ATOM 638 N N . THR A 1 92 ? 28.425 -3.798 -52.136 1.00 94.12 92 THR A N 1
ATOM 639 C CA . THR A 1 92 ? 27.304 -4.665 -51.748 1.00 94.12 92 THR A CA 1
ATOM 640 C C . THR A 1 92 ? 27.817 -6.086 -51.532 1.00 94.12 92 THR A C 1
ATOM 642 O O . THR A 1 92 ? 28.413 -6.677 -52.430 1.00 94.12 92 THR A O 1
ATOM 645 N N . VAL A 1 93 ? 27.578 -6.632 -50.344 1.00 95.94 93 VAL A N 1
ATOM 646 C CA . VAL A 1 93 ? 28.037 -7.955 -49.917 1.00 95.94 93 VAL A CA 1
ATOM 647 C C . VAL A 1 93 ? 26.924 -8.723 -49.210 1.00 95.94 93 VAL A C 1
ATOM 649 O O .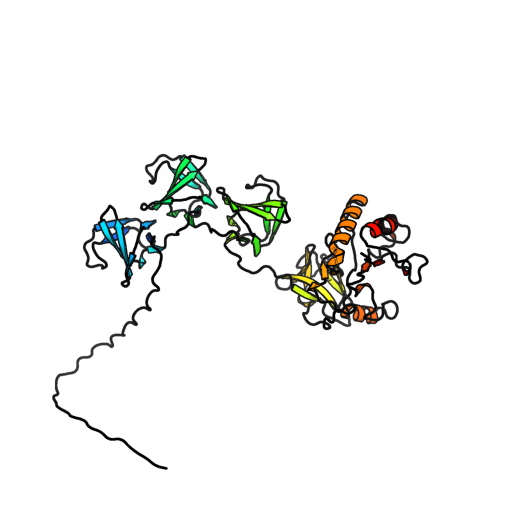 VAL A 1 93 ? 25.920 -8.155 -48.773 1.00 95.94 93 VAL A O 1
ATOM 652 N N . TYR A 1 94 ? 27.111 -10.038 -49.108 1.00 96.38 94 TYR A N 1
ATOM 653 C CA . TYR A 1 94 ? 26.117 -10.966 -48.586 1.00 96.38 94 TYR A CA 1
ATOM 654 C C . TYR A 1 94 ? 26.718 -11.906 -47.543 1.00 96.38 94 TYR A C 1
ATOM 656 O O . TYR A 1 94 ? 27.832 -12.408 -47.708 1.00 96.38 94 TYR A O 1
ATOM 664 N N . THR A 1 95 ? 25.966 -12.197 -46.484 1.00 95.75 95 THR A N 1
ATOM 665 C CA . THR A 1 95 ? 26.321 -13.233 -45.502 1.00 95.75 95 THR A CA 1
ATOM 666 C C . THR A 1 95 ? 25.090 -13.989 -45.000 1.00 95.75 95 THR A C 1
ATOM 668 O O . THR A 1 95 ? 23.966 -13.581 -45.271 1.00 95.75 95 THR A O 1
ATOM 671 N N . ALA A 1 96 ? 25.267 -15.114 -44.305 1.00 92.88 96 ALA A N 1
ATOM 672 C CA . ALA A 1 96 ? 24.145 -15.946 -43.867 1.00 92.88 96 ALA A CA 1
ATOM 673 C C . ALA A 1 96 ? 23.563 -15.467 -42.525 1.00 92.88 96 ALA A C 1
ATOM 675 O O . ALA A 1 96 ? 24.294 -15.333 -41.541 1.00 92.88 96 ALA A O 1
ATOM 676 N N . LEU A 1 97 ? 22.236 -15.295 -42.467 1.00 91.38 97 LEU A N 1
ATOM 677 C CA . LEU A 1 97 ? 21.504 -14.786 -41.299 1.00 91.38 97 LEU A CA 1
ATOM 678 C C . LEU A 1 97 ? 21.711 -15.642 -40.042 1.00 91.38 97 LEU A C 1
ATOM 680 O O . LEU A 1 97 ? 21.779 -15.104 -38.947 1.00 91.38 97 LEU A O 1
ATOM 684 N N . ARG A 1 98 ? 21.881 -16.962 -40.185 1.00 90.94 98 ARG A N 1
ATOM 685 C CA . ARG A 1 98 ? 22.073 -17.898 -39.055 1.00 90.94 98 ARG A CA 1
ATOM 686 C C . ARG A 1 98 ? 23.287 -17.610 -38.163 1.00 90.94 98 ARG A C 1
ATOM 688 O O . ARG A 1 98 ? 23.369 -18.146 -37.066 1.00 90.94 98 ARG A O 1
ATOM 695 N N . TYR A 1 99 ? 24.247 -16.813 -38.635 1.00 91.56 99 TYR A N 1
ATOM 696 C CA . TYR A 1 99 ? 25.417 -16.410 -37.846 1.00 91.56 99 TYR A CA 1
ATOM 697 C C . TYR A 1 99 ? 25.250 -15.038 -37.189 1.00 91.56 99 TYR A C 1
ATOM 699 O O . TYR A 1 99 ? 26.187 -14.538 -36.558 1.00 91.56 99 TYR A O 1
ATOM 707 N N . LEU A 1 100 ? 24.080 -14.430 -37.363 1.00 89.44 100 LEU A N 1
ATOM 708 C CA . LEU A 1 100 ? 23.768 -13.079 -36.959 1.00 89.44 100 LEU A CA 1
ATOM 709 C C . LEU A 1 100 ? 22.667 -13.075 -35.902 1.00 89.44 100 LEU A C 1
ATOM 711 O O . LEU A 1 100 ? 21.741 -13.879 -35.915 1.00 89.44 100 LEU A O 1
ATOM 715 N N . THR A 1 101 ? 22.737 -12.087 -35.026 1.00 84.25 101 THR A N 1
ATOM 716 C CA . THR A 1 101 ? 21.655 -11.707 -34.112 1.00 84.25 101 THR A CA 1
ATOM 717 C C . THR A 1 101 ? 21.321 -10.249 -34.360 1.00 84.25 101 THR A C 1
ATOM 719 O O . THR A 1 101 ? 22.247 -9.457 -34.533 1.00 84.25 101 THR A O 1
ATOM 722 N N . ALA A 1 102 ? 20.038 -9.883 -34.387 1.00 78.44 102 ALA A N 1
ATOM 723 C CA . ALA A 1 102 ? 19.630 -8.487 -34.536 1.00 78.44 102 ALA A CA 1
ATOM 724 C C . ALA A 1 102 ? 20.346 -7.622 -33.486 1.00 78.44 102 ALA A C 1
ATOM 726 O O . ALA A 1 102 ? 20.327 -7.932 -32.292 1.00 78.44 102 ALA A O 1
ATOM 727 N N . ALA A 1 103 ? 21.039 -6.580 -33.942 1.00 68.06 103 ALA A N 1
ATOM 728 C CA . ALA A 1 103 ? 21.693 -5.646 -33.048 1.00 68.06 103 ALA A CA 1
ATOM 729 C C . ALA A 1 103 ? 20.623 -4.745 -32.417 1.00 68.06 103 ALA A C 1
ATOM 731 O O . ALA A 1 103 ? 19.656 -4.380 -33.091 1.00 68.06 103 ALA A O 1
ATOM 732 N N . PRO A 1 104 ? 20.779 -4.353 -31.146 1.00 63.22 104 PRO A N 1
ATOM 733 C CA . PRO A 1 104 ? 19.809 -3.475 -30.520 1.00 63.22 104 PRO A CA 1
ATOM 734 C C . PRO A 1 104 ? 19.780 -2.108 -31.215 1.00 63.22 104 PRO A C 1
ATOM 736 O O . PRO A 1 104 ? 20.827 -1.523 -31.477 1.00 63.22 104 PRO A O 1
ATOM 739 N N . THR A 1 105 ? 18.592 -1.550 -31.443 1.00 65.94 105 THR A N 1
ATOM 740 C CA . THR A 1 105 ? 18.396 -0.156 -31.897 1.00 65.94 105 THR A CA 1
ATOM 741 C C . THR A 1 105 ? 18.508 0.857 -30.752 1.00 65.94 105 THR A C 1
ATOM 743 O O . THR A 1 105 ? 18.122 2.016 -30.887 1.00 65.94 105 THR A O 1
ATOM 746 N N . ALA A 1 106 ? 19.016 0.425 -29.599 1.00 70.81 106 ALA A N 1
ATOM 747 C CA . ALA A 1 106 ? 19.056 1.232 -28.396 1.00 70.81 106 ALA A CA 1
ATOM 748 C C . ALA A 1 106 ? 20.079 2.368 -28.519 1.00 70.81 106 ALA A C 1
ATOM 750 O O . ALA A 1 106 ? 21.185 2.185 -29.027 1.00 70.81 106 ALA A O 1
ATOM 751 N N . THR A 1 107 ? 19.721 3.532 -27.986 1.00 78.06 107 THR A N 1
ATOM 752 C CA . THR A 1 107 ? 20.639 4.654 -27.730 1.00 78.06 107 THR A CA 1
ATOM 753 C C . THR A 1 107 ? 21.159 4.635 -26.293 1.00 78.06 107 THR A C 1
ATOM 755 O O . THR A 1 107 ? 21.960 5.485 -25.901 1.00 78.06 107 THR A O 1
ATOM 758 N N . THR A 1 108 ? 20.737 3.648 -25.502 1.00 80.88 108 THR A N 1
ATOM 759 C CA . THR A 1 108 ? 21.161 3.449 -24.121 1.00 80.88 108 THR A CA 1
ATOM 760 C C . THR A 1 108 ? 21.673 2.024 -23.938 1.00 80.88 108 THR A C 1
ATOM 762 O O . THR A 1 108 ? 21.053 1.075 -24.410 1.00 80.88 108 THR A O 1
ATOM 765 N N . TYR A 1 109 ? 22.800 1.854 -23.250 1.00 85.75 109 TYR A N 1
ATOM 766 C CA . TYR A 1 109 ? 23.452 0.563 -23.030 1.00 85.75 109 TYR A CA 1
ATOM 767 C C . TYR A 1 109 ? 23.940 0.415 -21.594 1.00 85.75 109 TYR A C 1
ATOM 769 O O . TYR A 1 109 ? 24.325 1.390 -20.966 1.00 85.75 109 TYR A O 1
ATOM 777 N N . THR A 1 110 ? 23.991 -0.811 -21.086 1.00 84.69 110 THR A N 1
ATOM 778 C CA . THR A 1 110 ? 24.602 -1.155 -19.800 1.00 84.69 110 THR A CA 1
ATOM 779 C C . THR A 1 110 ? 25.835 -2.023 -20.021 1.00 84.69 110 THR A C 1
ATOM 781 O O . THR A 1 110 ? 25.807 -2.958 -20.821 1.00 84.69 110 THR A O 1
ATOM 784 N N . VAL A 1 111 ? 26.917 -1.745 -19.292 1.00 88.38 111 VAL A N 1
ATOM 785 C CA . VAL A 1 111 ? 28.130 -2.575 -19.289 1.00 88.38 111 VAL A CA 1
ATOM 786 C C . VAL A 1 111 ? 27.859 -3.888 -18.554 1.00 88.38 111 VAL A C 1
ATOM 788 O O . VAL A 1 111 ? 27.638 -3.888 -17.344 1.00 88.38 111 VAL A O 1
ATOM 791 N N . THR A 1 112 ? 27.903 -5.019 -19.255 1.00 82.94 112 THR A N 1
ATOM 792 C CA . THR A 1 112 ? 27.607 -6.348 -18.681 1.00 82.94 112 THR A CA 1
ATOM 793 C C . THR A 1 112 ? 28.752 -7.343 -18.849 1.00 82.94 112 THR A C 1
ATOM 795 O O . THR A 1 112 ? 28.960 -8.183 -17.971 1.00 82.94 112 THR A O 1
ATOM 798 N N . GLY A 1 113 ? 29.526 -7.223 -19.932 1.00 81.50 113 GLY A N 1
ATOM 799 C CA . GLY A 1 113 ? 30.550 -8.196 -20.322 1.00 81.50 113 GLY A CA 1
ATOM 800 C C . GLY A 1 113 ? 31.938 -7.994 -19.702 1.00 81.50 113 GLY A C 1
ATOM 801 O O . GLY A 1 113 ? 32.854 -8.732 -20.051 1.00 81.50 113 GLY A O 1
ATOM 802 N N . ALA A 1 114 ? 32.127 -7.000 -18.829 1.00 82.19 114 ALA A N 1
ATOM 803 C CA . ALA A 1 114 ? 33.411 -6.723 -18.181 1.00 82.19 114 ALA A CA 1
ATOM 804 C C . ALA A 1 114 ? 33.216 -6.130 -16.779 1.00 82.19 114 ALA A C 1
ATOM 806 O O . ALA A 1 114 ? 32.283 -5.358 -16.569 1.00 82.19 114 ALA A O 1
ATOM 807 N N . SER A 1 115 ? 34.112 -6.455 -15.837 1.00 83.88 115 SER A N 1
ATOM 808 C CA . SER A 1 115 ? 34.151 -5.827 -14.502 1.00 83.88 115 SER A CA 1
ATOM 809 C C . SER A 1 115 ? 34.510 -4.343 -14.582 1.00 83.88 115 SER A C 1
ATOM 811 O O . SER A 1 115 ? 33.935 -3.532 -13.862 1.00 83.88 115 SER A O 1
ATOM 813 N N . TRP A 1 116 ? 35.414 -4.005 -15.504 1.00 87.00 116 TRP A N 1
ATOM 814 C CA . TRP A 1 116 ? 35.794 -2.648 -15.876 1.00 87.00 116 TRP A CA 1
ATOM 815 C C . TRP A 1 116 ? 35.976 -2.589 -17.390 1.00 87.00 116 TRP A C 1
ATOM 817 O O . TRP A 1 116 ? 36.772 -3.338 -17.956 1.00 87.00 116 TRP A O 1
ATOM 827 N N . LEU A 1 117 ? 35.224 -1.719 -18.052 1.00 93.44 117 LEU A N 1
ATOM 828 C CA . LEU A 1 117 ? 35.250 -1.531 -19.492 1.00 93.44 117 LEU A CA 1
ATOM 829 C C . LEU A 1 117 ? 36.025 -0.260 -19.841 1.00 93.44 117 LEU A C 1
ATOM 831 O O . LEU A 1 117 ? 35.691 0.830 -19.388 1.00 93.44 117 LEU A O 1
ATOM 835 N N . THR A 1 118 ? 37.066 -0.396 -20.661 1.00 95.56 118 THR A N 1
ATOM 836 C CA . THR A 1 118 ? 37.901 0.732 -21.093 1.00 95.56 118 THR A CA 1
ATOM 837 C C . THR A 1 118 ? 37.164 1.642 -22.079 1.00 95.56 118 THR A C 1
ATOM 839 O O . THR A 1 118 ? 36.567 1.167 -23.050 1.00 95.56 118 THR A O 1
ATOM 842 N N . LEU A 1 119 ? 37.283 2.951 -21.858 1.00 95.56 119 LEU A N 1
ATOM 843 C CA . LEU A 1 119 ? 36.871 4.018 -22.766 1.00 95.56 119 LEU A CA 1
ATOM 844 C C . LEU A 1 119 ? 38.092 4.554 -23.514 1.00 95.56 119 LEU A C 1
ATOM 846 O O . LEU A 1 119 ? 39.180 4.661 -22.944 1.00 95.56 119 LEU A O 1
ATOM 850 N N . ARG A 1 120 ? 37.935 4.861 -24.800 1.00 97.62 120 ARG A N 1
ATOM 851 C CA . ARG A 1 120 ? 39.037 5.240 -25.695 1.00 97.62 120 ARG A CA 1
ATOM 852 C C . ARG A 1 120 ? 38.735 6.492 -26.499 1.00 97.62 120 ARG A C 1
ATOM 854 O O . ARG A 1 120 ? 37.578 6.876 -26.631 1.00 97.62 120 ARG A O 1
ATOM 861 N N . THR A 1 121 ? 39.779 7.088 -27.070 1.00 95.50 121 THR A N 1
ATOM 862 C CA . THR A 1 121 ? 39.682 8.271 -27.943 1.00 95.50 121 THR A CA 1
ATOM 863 C C . THR A 1 121 ? 39.158 7.964 -29.348 1.00 95.50 121 THR A C 1
ATOM 865 O O . THR A 1 121 ? 38.795 8.887 -30.070 1.00 95.50 121 THR A O 1
ATOM 868 N N . GLY A 1 122 ? 39.076 6.688 -29.739 1.00 93.50 122 GLY A N 1
ATOM 869 C CA . GLY A 1 122 ? 38.553 6.276 -31.040 1.00 93.50 122 GLY A CA 1
ATOM 870 C C . GLY A 1 122 ? 38.098 4.814 -31.086 1.00 93.50 122 GLY A C 1
ATOM 871 O O . GLY A 1 122 ? 38.318 4.058 -30.131 1.00 93.50 122 GLY A O 1
ATOM 872 N N . PRO A 1 123 ? 37.440 4.408 -32.185 1.00 89.56 123 PRO A N 1
ATOM 873 C CA . PRO A 1 123 ? 36.740 3.134 -32.299 1.00 89.56 123 PRO A CA 1
ATOM 874 C C . PRO A 1 123 ? 37.689 1.982 -32.661 1.00 89.56 123 PRO A C 1
ATOM 876 O O . PRO A 1 123 ? 37.583 1.371 -33.723 1.00 89.56 123 PRO A O 1
ATOM 879 N N . GLY A 1 124 ? 38.644 1.691 -31.777 1.00 85.75 124 GLY A N 1
ATOM 880 C CA . GLY A 1 124 ? 39.626 0.625 -31.966 1.00 85.75 124 GLY A CA 1
ATOM 881 C C . GLY A 1 124 ? 40.505 0.392 -30.736 1.00 85.75 124 GLY A C 1
ATOM 882 O O . GLY A 1 124 ? 40.692 1.270 -29.895 1.00 85.75 124 GLY A O 1
ATOM 883 N N . VAL A 1 125 ? 41.091 -0.802 -30.627 1.00 85.88 125 VAL A N 1
ATOM 884 C CA . VAL A 1 125 ? 41.967 -1.153 -29.491 1.00 85.88 125 VAL A CA 1
ATOM 885 C C . VAL A 1 125 ? 43.324 -0.439 -29.518 1.00 85.88 125 VAL A C 1
ATOM 887 O O . VAL A 1 125 ? 43.969 -0.356 -28.475 1.00 85.88 125 VAL A O 1
ATOM 890 N N . GLY A 1 126 ? 43.729 0.099 -30.673 1.00 88.25 126 GLY A N 1
ATOM 891 C CA . GLY A 1 126 ? 44.947 0.900 -30.834 1.00 88.25 126 GLY A CA 1
ATOM 892 C C . GLY A 1 126 ? 44.810 2.362 -30.394 1.00 88.25 126 GLY A C 1
ATOM 893 O O . GLY A 1 126 ? 45.816 3.041 -30.239 1.00 88.25 126 GLY A O 1
ATOM 894 N N . TYR A 1 127 ? 43.590 2.855 -30.152 1.00 94.81 127 TYR A N 1
ATOM 895 C CA . TYR A 1 127 ? 43.377 4.230 -29.694 1.00 94.81 127 TYR A CA 1
ATOM 896 C C . TYR A 1 127 ? 43.703 4.392 -28.207 1.00 94.81 127 TYR A C 1
ATOM 898 O O . TYR A 1 127 ? 43.509 3.464 -27.408 1.00 94.81 127 TYR A O 1
ATOM 906 N N . ALA A 1 128 ? 44.149 5.595 -27.836 1.00 95.88 128 ALA A N 1
ATOM 907 C CA . ALA A 1 128 ? 44.517 5.944 -26.469 1.00 95.88 128 ALA A CA 1
ATOM 908 C C . ALA A 1 128 ? 43.366 5.679 -25.483 1.00 95.88 128 ALA A C 1
ATOM 910 O O . ALA A 1 128 ? 42.190 5.906 -25.786 1.00 95.88 128 ALA A O 1
ATOM 911 N N . LYS A 1 129 ? 43.715 5.174 -24.296 1.00 97.06 129 LYS A N 1
ATOM 912 C CA . LYS A 1 129 ? 42.767 4.932 -23.202 1.00 97.06 129 LYS A CA 1
ATOM 913 C C . LYS A 1 129 ? 42.454 6.261 -22.516 1.00 97.06 129 LYS A C 1
ATOM 915 O O . LYS A 1 129 ? 43.370 7.012 -22.205 1.00 97.06 129 LYS A O 1
ATOM 920 N N . VAL A 1 130 ? 41.176 6.526 -22.274 1.00 94.38 130 VAL A N 1
ATOM 921 C CA . VAL A 1 130 ? 40.696 7.735 -21.588 1.00 94.38 130 VAL A CA 1
ATOM 922 C C . VAL A 1 130 ? 40.417 7.429 -20.120 1.00 94.38 130 VAL A C 1
ATOM 924 O O . VAL A 1 130 ? 40.926 8.105 -19.235 1.00 94.38 130 VAL A O 1
ATOM 927 N N . SER A 1 131 ? 39.615 6.396 -19.863 1.00 91.25 131 SER A N 1
ATOM 928 C CA . SER A 1 131 ? 39.198 5.971 -18.523 1.00 91.25 131 SER A CA 1
ATOM 929 C C . SER A 1 131 ? 38.671 4.531 -18.566 1.00 91.25 131 SER A C 1
ATOM 931 O O . SER A 1 131 ? 38.706 3.872 -19.612 1.00 91.25 131 SER A O 1
ATOM 933 N N . ALA A 1 132 ? 38.194 4.014 -17.434 1.00 90.56 132 ALA A N 1
ATOM 934 C CA . ALA A 1 132 ? 37.459 2.759 -17.376 1.00 90.56 132 ALA A CA 1
ATOM 935 C C . ALA A 1 132 ? 36.184 2.936 -16.552 1.00 90.56 132 ALA A C 1
ATOM 937 O O . ALA A 1 132 ? 36.192 3.613 -15.526 1.00 90.56 132 ALA A O 1
ATOM 938 N N . VAL A 1 133 ? 35.105 2.300 -16.997 1.00 86.50 133 VAL A N 1
ATOM 939 C CA . VAL A 1 133 ? 33.800 2.337 -16.332 1.00 86.50 133 VAL A CA 1
ATOM 940 C C . VAL A 1 133 ? 33.433 0.958 -15.790 1.00 86.50 133 VAL A C 1
ATOM 942 O O . VAL A 1 133 ? 33.747 -0.047 -16.429 1.00 86.50 133 VAL A O 1
ATOM 945 N N . PRO A 1 134 ? 32.797 0.864 -14.615 1.00 84.69 134 PRO A N 1
ATOM 946 C CA . PRO A 1 134 ? 32.538 -0.424 -13.983 1.00 84.69 134 PRO A CA 1
ATOM 947 C C . PRO A 1 134 ? 31.399 -1.197 -14.663 1.00 84.69 134 PRO A C 1
ATOM 949 O O . PRO A 1 134 ? 30.569 -0.635 -15.384 1.00 84.69 134 PRO A O 1
ATOM 952 N N . LYS A 1 135 ? 31.298 -2.497 -14.363 1.00 80.88 135 LYS A N 1
ATOM 953 C CA . LYS A 1 135 ? 30.102 -3.297 -14.666 1.00 80.88 135 LYS A CA 1
ATOM 954 C C . LYS A 1 135 ? 28.852 -2.618 -14.101 1.00 80.88 135 LYS A C 1
ATOM 956 O O . LYS A 1 135 ? 28.815 -2.247 -12.928 1.00 80.88 135 LYS A O 1
ATOM 961 N N . GLY A 1 136 ? 27.814 -2.501 -14.922 1.00 72.31 136 GLY A N 1
ATOM 962 C CA . GLY A 1 136 ? 26.570 -1.805 -14.597 1.00 72.31 136 GLY A CA 1
ATOM 963 C C . GLY A 1 136 ? 26.556 -0.319 -14.964 1.00 72.31 136 GLY A C 1
ATOM 964 O O . GLY A 1 136 ? 25.508 0.304 -14.817 1.00 72.31 136 GLY A O 1
ATOM 965 N N . TYR A 1 137 ? 27.664 0.248 -15.459 1.00 82.38 137 TYR A N 1
ATOM 966 C CA . TYR A 1 137 ? 27.677 1.617 -15.983 1.00 82.38 137 TYR A CA 1
ATOM 967 C C . TYR A 1 137 ? 26.719 1.760 -17.169 1.00 82.38 137 TYR A C 1
ATOM 969 O O . TYR A 1 137 ? 26.637 0.847 -17.999 1.00 82.38 137 TYR A O 1
ATOM 977 N N . VAL A 1 138 ? 26.001 2.885 -17.249 1.00 82.12 138 VAL A N 1
ATOM 978 C CA . VAL A 1 138 ? 24.984 3.116 -18.279 1.00 82.12 138 VAL A CA 1
ATOM 979 C C . VAL A 1 138 ? 25.444 4.183 -19.260 1.00 82.12 138 VAL A C 1
ATOM 981 O O . VAL A 1 138 ? 25.598 5.356 -18.950 1.00 82.12 138 VAL A O 1
ATOM 984 N N . ILE A 1 139 ? 25.607 3.774 -20.503 1.00 86.44 139 ILE A N 1
ATOM 985 C CA . ILE A 1 139 ? 25.924 4.660 -21.608 1.00 86.44 139 ILE A CA 1
ATOM 986 C C . ILE A 1 139 ? 24.607 5.192 -22.166 1.00 86.44 139 ILE A C 1
ATOM 988 O O . ILE A 1 139 ? 23.757 4.399 -22.557 1.00 86.44 139 ILE A O 1
ATOM 992 N N . THR A 1 140 ? 24.435 6.510 -22.231 1.00 82.12 140 THR A N 1
ATOM 993 C CA . THR A 1 140 ? 23.283 7.165 -22.873 1.00 82.12 140 THR A CA 1
ATOM 994 C C . THR A 1 140 ? 23.714 7.867 -24.163 1.00 82.12 140 THR A C 1
ATOM 996 O O . THR A 1 140 ? 24.904 8.103 -24.378 1.00 82.12 140 THR A O 1
ATOM 999 N N . ASN A 1 141 ? 22.752 8.191 -25.035 1.00 82.81 141 ASN A N 1
ATOM 1000 C CA . ASN A 1 141 ? 22.988 8.863 -26.322 1.00 82.81 141 ASN A CA 1
ATOM 1001 C C . ASN A 1 141 ? 24.089 8.192 -27.172 1.00 82.81 141 ASN A C 1
ATOM 1003 O O . ASN A 1 141 ? 24.876 8.848 -27.855 1.00 82.81 141 ASN A O 1
ATOM 1007 N N . ALA A 1 142 ? 24.153 6.864 -27.104 1.00 87.12 142 ALA A N 1
ATOM 1008 C CA . ALA A 1 142 ? 25.119 6.043 -27.807 1.00 87.12 142 ALA A CA 1
ATOM 1009 C C . ALA A 1 142 ? 24.832 5.987 -29.311 1.00 87.12 142 ALA A C 1
ATOM 1011 O O . ALA A 1 142 ? 23.705 5.737 -29.732 1.00 87.12 142 ALA A O 1
ATOM 1012 N N . THR A 1 143 ? 25.880 6.123 -30.121 1.00 86.19 143 THR A N 1
ATOM 1013 C CA . THR A 1 143 ? 25.874 5.776 -31.547 1.00 86.19 143 THR A CA 1
ATOM 1014 C C . THR A 1 143 ? 26.670 4.490 -31.753 1.00 86.19 143 THR A C 1
ATOM 1016 O O . THR A 1 143 ? 27.873 4.463 -31.486 1.00 86.19 143 THR A O 1
ATOM 1019 N N . VAL A 1 144 ? 26.028 3.435 -32.254 1.00 83.25 144 VAL A N 1
ATOM 1020 C CA . VAL A 1 144 ? 26.725 2.213 -32.679 1.00 83.25 144 VAL A CA 1
ATOM 1021 C C . VAL A 1 144 ? 27.352 2.439 -34.054 1.00 83.25 144 VAL A C 1
ATOM 1023 O O . VAL A 1 144 ? 26.689 2.894 -34.981 1.00 83.25 144 VAL A O 1
ATOM 1026 N N . LEU A 1 145 ? 28.638 2.126 -34.177 1.00 81.56 145 LEU A N 1
ATOM 1027 C CA . LEU A 1 145 ? 29.412 2.216 -35.410 1.00 81.56 145 LEU A CA 1
ATOM 1028 C C . LEU A 1 145 ? 29.480 0.845 -36.092 1.00 81.56 145 LEU A C 1
ATOM 1030 O O . LEU A 1 145 ? 29.463 -0.193 -35.427 1.00 81.56 145 LEU A O 1
ATOM 1034 N N . SER A 1 146 ? 29.626 0.839 -37.419 1.00 68.31 146 SER A N 1
ATOM 1035 C CA . SER A 1 146 ? 29.709 -0.383 -38.239 1.00 68.31 146 SER A CA 1
ATOM 1036 C C . SER A 1 146 ? 30.847 -1.326 -37.827 1.00 68.31 146 SER A C 1
ATOM 1038 O O . SER A 1 146 ? 30.758 -2.539 -37.971 1.00 68.31 146 SER A O 1
ATOM 1040 N N . ASN A 1 147 ? 31.915 -0.809 -37.221 1.00 69.50 147 ASN A N 1
ATOM 1041 C CA . ASN A 1 147 ? 33.033 -1.627 -36.755 1.00 69.50 147 ASN A CA 1
ATOM 1042 C C . ASN A 1 147 ? 32.837 -2.230 -35.345 1.00 69.50 147 ASN A C 1
ATOM 1044 O O . ASN A 1 147 ? 33.798 -2.714 -34.745 1.00 69.50 147 ASN A O 1
ATOM 1048 N N . GLY A 1 148 ? 31.619 -2.192 -34.792 1.00 73.94 148 GLY A N 1
ATOM 1049 C CA . GLY A 1 148 ? 31.293 -2.785 -33.489 1.00 73.94 148 GLY A CA 1
ATOM 1050 C C . GLY A 1 148 ? 31.743 -1.964 -32.278 1.00 73.94 148 GLY A C 1
ATOM 1051 O O . GLY A 1 148 ? 31.771 -2.477 -31.155 1.00 73.94 148 GLY A O 1
ATOM 1052 N N . TRP A 1 149 ? 32.083 -0.692 -32.485 1.00 87.62 149 TRP A N 1
ATOM 1053 C CA . TRP A 1 149 ? 32.330 0.275 -31.418 1.00 87.62 149 TRP A CA 1
ATOM 1054 C C . TRP A 1 149 ? 31.116 1.167 -31.184 1.00 87.62 149 TRP A C 1
ATOM 1056 O O . TRP A 1 149 ? 30.287 1.372 -32.062 1.00 87.62 149 TRP A O 1
ATOM 1066 N N . VAL A 1 150 ? 31.022 1.711 -29.982 1.00 89.88 150 VAL A N 1
ATOM 1067 C CA . VAL A 1 150 ? 29.967 2.612 -29.541 1.00 89.88 150 VAL A CA 1
ATOM 1068 C C . VAL A 1 150 ? 30.598 3.943 -29.190 1.00 89.88 150 VAL A C 1
ATOM 1070 O O . VAL A 1 150 ? 31.466 3.992 -28.321 1.00 89.88 150 VAL A O 1
ATOM 1073 N N . ARG A 1 151 ? 30.158 5.001 -29.870 1.00 93.06 151 ARG A N 1
ATOM 1074 C CA . ARG A 1 151 ? 30.519 6.394 -29.601 1.00 93.06 151 ARG A CA 1
ATOM 1075 C C . ARG A 1 151 ? 29.493 7.012 -28.661 1.00 93.06 151 ARG A C 1
ATOM 1077 O O . ARG A 1 151 ? 28.297 6.882 -28.910 1.00 93.06 151 ARG A O 1
ATOM 1084 N N . PHE A 1 152 ? 29.942 7.715 -27.634 1.00 92.44 152 PHE A N 1
ATOM 1085 C CA . PHE A 1 152 ? 29.071 8.442 -26.711 1.00 92.44 152 PHE A CA 1
ATOM 1086 C C . PHE A 1 152 ? 29.840 9.568 -26.014 1.00 92.44 152 PHE A C 1
ATOM 1088 O O . PHE A 1 152 ? 31.051 9.700 -26.199 1.00 92.44 152 PHE A O 1
ATOM 1095 N N . THR A 1 153 ? 29.140 10.371 -25.215 1.00 88.25 153 THR A N 1
ATOM 1096 C CA . THR A 1 153 ? 29.758 11.424 -24.403 1.00 88.25 153 THR A CA 1
ATOM 1097 C C . THR A 1 153 ? 29.889 10.963 -22.957 1.00 88.25 153 THR A C 1
ATOM 1099 O O . THR A 1 153 ? 28.894 10.616 -22.327 1.00 88.25 153 THR A O 1
ATOM 1102 N N . ASP A 1 154 ? 31.105 11.003 -22.420 1.00 85.31 154 ASP A N 1
ATOM 1103 C CA . ASP A 1 154 ? 31.414 10.726 -21.017 1.00 85.31 154 ASP A CA 1
ATOM 1104 C C . ASP A 1 154 ? 32.152 11.925 -20.422 1.00 85.31 154 ASP A C 1
ATOM 1106 O O . ASP A 1 154 ? 33.161 12.364 -20.973 1.00 85.31 154 ASP A O 1
ATOM 1110 N N . ASN A 1 155 ? 31.632 12.491 -19.327 1.00 81.88 155 ASN A N 1
ATOM 1111 C CA . ASN A 1 155 ? 32.222 13.660 -18.659 1.00 81.88 155 ASN A CA 1
ATOM 1112 C C . ASN A 1 155 ? 32.564 14.816 -19.628 1.00 81.88 155 ASN A C 1
ATOM 1114 O O . ASN A 1 155 ? 33.638 15.411 -19.566 1.00 81.88 155 ASN A O 1
ATOM 1118 N N . GLY A 1 156 ? 31.661 15.094 -20.576 1.00 81.62 156 GLY A N 1
ATOM 1119 C CA . GLY A 1 156 ? 31.828 16.148 -21.583 1.00 81.62 156 GLY A CA 1
ATOM 1120 C C . GLY A 1 156 ? 32.786 15.815 -22.735 1.00 81.62 156 GLY A C 1
ATOM 1121 O O . GLY A 1 156 ? 32.977 16.648 -23.616 1.00 81.62 156 GLY A O 1
ATOM 1122 N N . ARG A 1 157 ? 33.373 14.611 -22.781 1.00 89.62 157 ARG A N 1
ATOM 1123 C CA . ARG A 1 157 ? 34.271 14.164 -23.858 1.00 89.62 157 ARG A CA 1
ATOM 1124 C C . ARG A 1 157 ? 33.614 13.099 -24.724 1.00 89.62 157 ARG A C 1
ATOM 1126 O O . ARG A 1 157 ? 32.965 12.194 -24.213 1.00 89.62 157 ARG A O 1
ATOM 1133 N N . THR A 1 158 ? 33.838 13.165 -26.035 1.00 94.56 158 THR A N 1
ATOM 1134 C CA . THR A 1 158 ? 33.470 12.062 -26.936 1.00 94.56 158 THR A CA 1
ATOM 1135 C C . THR A 1 158 ? 34.431 10.895 -26.725 1.00 94.56 158 THR A C 1
ATOM 1137 O O . THR A 1 158 ? 35.645 11.054 -26.854 1.00 94.56 158 THR A O 1
ATOM 1140 N N . VAL A 1 159 ? 33.888 9.724 -26.412 1.00 96.25 159 VAL A N 1
ATOM 1141 C CA . VAL A 1 159 ? 34.633 8.501 -26.105 1.00 96.25 159 VAL A CA 1
ATOM 1142 C C . VAL A 1 159 ? 34.025 7.296 -26.815 1.00 96.25 159 VAL A C 1
ATOM 1144 O O . VAL A 1 159 ? 32.885 7.325 -27.286 1.00 96.25 159 VAL A O 1
ATOM 1147 N N . TYR A 1 160 ? 34.809 6.222 -26.888 1.00 95.75 160 TYR A N 1
ATOM 1148 C CA . TYR A 1 160 ? 34.461 5.011 -27.618 1.00 95.75 160 TYR A CA 1
ATOM 1149 C C . TYR A 1 160 ? 34.689 3.758 -26.772 1.00 95.75 160 TYR A C 1
ATOM 1151 O O . TYR A 1 160 ? 35.701 3.639 -26.077 1.00 95.75 160 TYR A O 1
ATOM 1159 N N . THR A 1 161 ? 33.781 2.788 -26.865 1.00 94.31 161 THR A N 1
ATOM 1160 C CA . THR A 1 161 ? 33.966 1.449 -26.282 1.00 94.31 161 THR A CA 1
ATOM 1161 C C . THR A 1 161 ? 33.414 0.345 -27.183 1.00 94.31 161 THR A C 1
ATOM 1163 O O . THR A 1 161 ? 32.741 0.635 -28.163 1.00 94.31 161 THR A O 1
ATOM 1166 N N . ALA A 1 162 ? 33.710 -0.924 -26.904 1.00 88.81 162 ALA A N 1
ATOM 1167 C CA . ALA A 1 162 ? 33.289 -2.030 -27.765 1.00 88.81 162 ALA A CA 1
ATOM 1168 C C . ALA A 1 162 ? 31.880 -2.535 -27.404 1.00 88.81 162 ALA A C 1
ATOM 1170 O O . ALA A 1 162 ? 31.626 -2.903 -26.255 1.00 88.81 162 ALA A O 1
ATOM 1171 N N . LEU A 1 163 ? 30.997 -2.642 -28.405 1.00 85.00 163 LEU A N 1
ATOM 1172 C CA . LEU A 1 163 ? 29.595 -3.055 -28.247 1.00 85.00 163 LEU A CA 1
ATOM 1173 C C . LEU A 1 163 ? 29.451 -4.441 -27.605 1.00 85.00 163 LEU A C 1
ATOM 1175 O O . LEU A 1 163 ? 28.519 -4.672 -26.848 1.00 85.00 163 LEU A O 1
ATOM 1179 N N . ARG A 1 164 ? 30.393 -5.360 -27.851 1.00 82.44 164 ARG A N 1
ATOM 1180 C CA . ARG A 1 164 ? 30.360 -6.737 -27.313 1.00 82.44 164 ARG A CA 1
ATOM 1181 C C . ARG A 1 164 ? 30.337 -6.843 -25.784 1.00 82.44 164 ARG A C 1
ATOM 1183 O O . ARG A 1 164 ? 30.049 -7.914 -25.265 1.00 82.44 164 ARG A O 1
ATOM 1190 N N . TYR A 1 165 ? 30.676 -5.771 -25.068 1.00 88.12 165 TYR A N 1
ATOM 1191 C CA . TYR A 1 165 ? 30.622 -5.727 -23.603 1.00 88.12 165 TYR A CA 1
ATOM 1192 C C . TYR A 1 165 ? 29.354 -5.059 -23.071 1.00 88.12 165 TYR A C 1
ATOM 1194 O O . TYR A 1 165 ? 29.218 -4.872 -21.859 1.00 88.12 165 TYR A O 1
ATOM 1202 N N . LEU A 1 166 ? 28.451 -4.683 -23.972 1.00 86.38 166 LEU A N 1
ATOM 1203 C CA . LEU A 1 166 ? 27.264 -3.907 -23.689 1.00 86.38 166 LEU A CA 1
ATOM 1204 C C . LEU A 1 166 ? 26.006 -4.726 -23.957 1.00 86.38 166 LEU A C 1
ATOM 1206 O O . LEU A 1 166 ? 25.952 -5.588 -24.831 1.00 86.38 166 LEU A O 1
ATOM 1210 N N . THR A 1 167 ? 24.957 -4.409 -23.218 1.00 82.12 167 THR A N 1
ATOM 1211 C CA . THR A 1 167 ? 23.594 -4.871 -23.484 1.00 82.12 167 THR A CA 1
ATOM 1212 C C . THR A 1 167 ? 22.713 -3.640 -23.590 1.00 82.12 167 THR A C 1
ATOM 1214 O O . THR A 1 167 ? 22.956 -2.674 -22.871 1.00 82.12 167 THR A O 1
ATOM 1217 N N . ALA A 1 168 ? 21.737 -3.626 -24.499 1.00 76.88 168 ALA A N 1
ATOM 1218 C CA . ALA A 1 168 ? 20.808 -2.503 -24.583 1.00 76.88 168 ALA A CA 1
ATOM 1219 C C . ALA A 1 168 ? 20.161 -2.266 -23.221 1.00 76.88 168 ALA A C 1
ATOM 1221 O O . ALA A 1 168 ? 19.593 -3.186 -22.628 1.00 76.88 168 ALA A O 1
ATOM 1222 N N . ALA A 1 169 ? 20.286 -1.040 -22.724 1.00 71.81 169 ALA A N 1
ATOM 1223 C CA . ALA A 1 169 ? 19.548 -0.645 -21.550 1.00 71.81 169 ALA A CA 1
ATOM 1224 C C . ALA A 1 169 ? 18.093 -0.440 -21.979 1.00 71.81 169 ALA A C 1
ATOM 1226 O O . ALA A 1 169 ? 17.832 0.066 -23.076 1.00 71.81 169 ALA A O 1
ATOM 1227 N N . PRO A 1 170 ? 17.135 -0.807 -21.133 1.00 65.69 170 PRO A N 1
ATOM 1228 C CA . PRO A 1 170 ? 15.746 -0.587 -21.467 1.00 65.69 170 PRO A CA 1
ATOM 1229 C C . PRO A 1 170 ? 15.425 0.908 -21.525 1.00 65.69 170 PRO A C 1
ATOM 1231 O O . PRO A 1 170 ? 15.822 1.648 -20.629 1.00 65.69 170 PRO A O 1
ATOM 1234 N N . THR A 1 171 ? 14.642 1.332 -22.516 1.00 65.88 171 THR A N 1
ATOM 1235 C CA . THR A 1 171 ? 14.090 2.697 -22.636 1.00 65.88 171 THR A CA 1
ATOM 1236 C C . THR A 1 171 ? 12.838 2.916 -21.780 1.00 65.88 171 THR A C 1
ATOM 1238 O O . THR A 1 171 ? 12.107 3.886 -21.966 1.00 65.88 171 THR A O 1
ATOM 1241 N N . ALA A 1 172 ? 12.551 1.995 -20.862 1.00 72.12 172 ALA A N 1
ATOM 1242 C CA . ALA A 1 172 ? 11.337 2.031 -20.072 1.00 72.12 172 ALA A CA 1
ATOM 1243 C C . ALA A 1 172 ? 11.371 3.177 -19.054 1.00 72.12 172 ALA A C 1
ATOM 1245 O O . ALA A 1 172 ? 12.380 3.427 -18.406 1.00 72.12 172 ALA A O 1
ATOM 1246 N N . THR A 1 173 ? 10.235 3.835 -18.867 1.00 81.69 173 THR A N 1
ATOM 1247 C CA . THR A 1 173 ? 9.985 4.717 -17.716 1.00 81.69 173 THR A CA 1
ATOM 1248 C C . THR A 1 173 ? 9.382 3.950 -16.540 1.00 81.69 173 THR A C 1
ATOM 1250 O O . THR A 1 173 ? 9.164 4.519 -15.470 1.00 81.69 173 THR A O 1
ATOM 1253 N N . THR A 1 174 ? 9.145 2.650 -16.727 1.00 81.12 174 THR A N 1
ATOM 1254 C CA . THR A 1 174 ? 8.592 1.742 -15.728 1.00 81.12 174 THR A CA 1
ATOM 1255 C C . THR A 1 174 ? 9.527 0.560 -15.512 1.00 81.12 174 THR A C 1
ATOM 1257 O O . THR A 1 174 ? 9.974 -0.067 -16.474 1.00 81.12 174 THR A O 1
ATOM 1260 N N . TYR A 1 175 ? 9.800 0.237 -14.253 1.00 87.44 175 TYR A N 1
ATOM 1261 C CA . TYR A 1 175 ? 10.675 -0.859 -13.852 1.00 87.44 175 TYR A CA 1
ATOM 1262 C C . TYR A 1 175 ? 10.062 -1.667 -12.716 1.00 87.44 175 TYR A C 1
ATOM 1264 O O . TYR A 1 175 ? 9.326 -1.127 -11.905 1.00 87.44 175 TYR A O 1
ATOM 1272 N N . THR A 1 176 ? 10.436 -2.935 -12.613 1.00 84.25 176 THR A N 1
ATOM 1273 C CA . THR A 1 176 ? 10.077 -3.822 -11.504 1.00 84.25 176 THR A CA 1
ATOM 127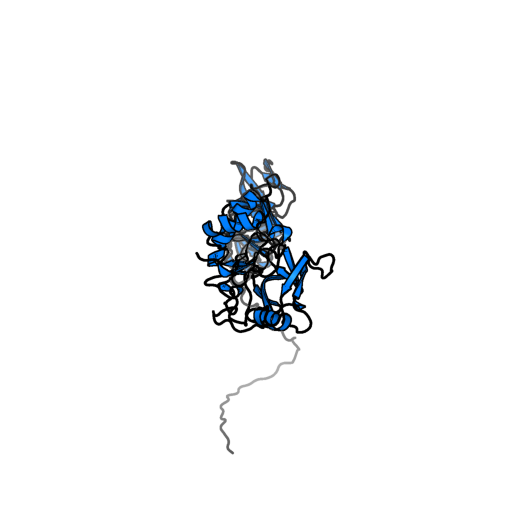4 C C . THR A 1 176 ? 11.337 -4.246 -10.756 1.00 84.25 176 THR A C 1
ATOM 1276 O O . THR A 1 176 ? 12.345 -4.585 -11.381 1.00 84.25 176 THR A O 1
ATOM 1279 N N . VAL A 1 177 ? 11.307 -4.257 -9.425 1.00 83.75 177 VAL A N 1
ATOM 1280 C CA . VAL A 1 177 ? 12.415 -4.772 -8.605 1.00 83.75 177 VAL A CA 1
ATOM 1281 C C . VAL A 1 177 ? 12.480 -6.297 -8.711 1.00 83.75 177 VAL A C 1
ATOM 1283 O O . VAL A 1 177 ? 11.572 -6.992 -8.270 1.00 83.75 177 VAL A O 1
ATOM 1286 N N . THR A 1 178 ? 13.560 -6.854 -9.255 1.00 81.56 178 THR A N 1
ATOM 1287 C CA . THR A 1 178 ? 13.698 -8.312 -9.463 1.00 81.56 178 THR A CA 1
ATOM 1288 C C . THR A 1 178 ? 14.969 -8.895 -8.854 1.00 81.56 178 THR A C 1
ATOM 1290 O O . THR A 1 178 ? 14.970 -10.052 -8.428 1.00 81.56 178 THR A O 1
ATOM 1293 N N . GLY A 1 179 ? 16.038 -8.099 -8.772 1.00 75.12 179 GLY A N 1
ATOM 1294 C CA . GLY A 1 179 ? 17.371 -8.554 -8.369 1.00 75.12 179 GLY A CA 1
ATOM 1295 C C . GLY A 1 179 ? 17.652 -8.540 -6.864 1.00 75.12 179 GLY A C 1
ATOM 1296 O O . GLY A 1 179 ? 18.776 -8.837 -6.470 1.00 75.12 179 GLY A O 1
ATOM 1297 N N . ALA A 1 180 ? 16.683 -8.166 -6.024 1.00 71.38 180 ALA A N 1
ATOM 1298 C CA . ALA A 1 180 ? 16.837 -8.107 -4.569 1.00 71.38 180 ALA A CA 1
ATOM 1299 C C . ALA A 1 180 ? 15.507 -8.393 -3.858 1.00 71.38 180 ALA A C 1
ATOM 1301 O O . ALA A 1 180 ? 14.461 -7.990 -4.358 1.00 71.38 180 ALA A O 1
ATOM 1302 N N . SER A 1 181 ? 15.550 -9.041 -2.685 1.00 64.62 181 SER A N 1
ATOM 1303 C CA . SER A 1 181 ? 14.369 -9.238 -1.820 1.00 64.62 181 SER A CA 1
ATOM 1304 C C . SER A 1 181 ? 13.841 -7.914 -1.265 1.00 64.62 181 SER A C 1
ATOM 1306 O O . SER A 1 181 ? 12.634 -7.720 -1.183 1.00 64.62 181 SER A O 1
ATOM 1308 N N . TRP A 1 182 ? 14.759 -7.002 -0.936 1.00 65.56 182 TRP A N 1
ATOM 1309 C CA . TRP A 1 182 ? 14.494 -5.616 -0.568 1.00 65.56 182 TRP A CA 1
ATOM 1310 C C . TRP A 1 182 ? 15.562 -4.727 -1.198 1.00 65.56 182 TRP A C 1
ATOM 1312 O O . TRP A 1 182 ? 16.760 -4.956 -1.022 1.00 65.56 182 TRP A O 1
ATOM 1322 N N . LEU A 1 183 ? 15.133 -3.714 -1.940 1.00 83.94 183 LEU A N 1
ATOM 1323 C CA . LEU A 1 183 ? 15.989 -2.775 -2.640 1.00 83.94 183 LEU A CA 1
ATOM 1324 C C . LEU A 1 183 ? 15.988 -1.420 -1.926 1.00 83.94 183 LEU A C 1
ATOM 1326 O O . LEU A 1 183 ? 14.949 -0.795 -1.747 1.00 83.94 183 LEU A O 1
ATOM 1330 N N . THR A 1 184 ? 17.168 -0.950 -1.524 1.00 84.75 184 THR A N 1
ATOM 1331 C CA . THR A 1 184 ? 17.330 0.336 -0.830 1.00 84.75 184 THR A CA 1
ATOM 1332 C C . THR A 1 184 ? 17.096 1.530 -1.760 1.00 84.75 184 THR A C 1
ATOM 1334 O O . THR A 1 184 ? 17.648 1.586 -2.864 1.00 84.75 184 THR A O 1
ATOM 1337 N N . LEU A 1 185 ? 16.352 2.518 -1.262 1.00 88.62 185 LEU A N 1
ATOM 1338 C CA . LEU A 1 185 ? 16.165 3.842 -1.849 1.00 88.62 185 LEU A CA 1
ATOM 1339 C C . LEU A 1 185 ? 17.065 4.859 -1.142 1.00 88.62 185 LEU A C 1
ATOM 1341 O O . LEU A 1 185 ? 17.261 4.791 0.074 1.00 88.62 185 LEU A O 1
ATOM 1345 N N . ARG A 1 186 ? 17.647 5.790 -1.897 1.00 94.38 186 ARG A N 1
ATOM 1346 C CA . ARG A 1 186 ? 18.644 6.750 -1.401 1.00 94.38 186 ARG A CA 1
ATOM 1347 C C . ARG A 1 186 ? 18.344 8.179 -1.819 1.00 94.38 186 ARG A C 1
ATOM 1349 O O . ARG A 1 186 ? 17.600 8.403 -2.768 1.00 94.38 186 ARG A O 1
ATOM 1356 N N . THR A 1 187 ? 18.973 9.132 -1.136 1.00 89.00 187 THR A N 1
ATOM 1357 C CA . THR A 1 187 ? 18.863 10.571 -1.432 1.00 89.00 187 THR A CA 1
ATOM 1358 C C . THR A 1 187 ? 19.647 11.011 -2.669 1.00 89.00 187 THR A C 1
ATOM 1360 O O . THR A 1 187 ? 19.440 12.118 -3.156 1.00 89.00 187 THR A O 1
ATOM 1363 N N . GLY A 1 188 ? 20.525 10.159 -3.205 1.00 92.62 188 GLY A N 1
ATOM 1364 C CA . GLY A 1 188 ? 21.295 10.448 -4.410 1.00 92.62 188 GLY A CA 1
ATOM 1365 C C . GLY A 1 188 ? 21.818 9.194 -5.113 1.00 92.62 188 GLY A C 1
ATOM 1366 O O . GLY A 1 188 ? 21.719 8.084 -4.575 1.00 92.62 188 GLY A O 1
ATOM 1367 N N . PRO A 1 189 ? 22.364 9.354 -6.330 1.00 91.12 189 PRO A N 1
ATOM 1368 C CA . PRO A 1 189 ? 22.700 8.254 -7.222 1.00 91.12 189 PRO A CA 1
ATOM 1369 C C . PRO A 1 189 ? 24.064 7.635 -6.883 1.00 91.12 189 PRO A C 1
ATOM 1371 O O . PRO A 1 189 ? 25.010 7.693 -7.668 1.00 91.12 189 PRO A O 1
ATOM 1374 N N . GLY A 1 190 ? 24.179 7.049 -5.691 1.00 87.12 190 GLY A N 1
ATOM 1375 C CA . GLY A 1 190 ? 25.406 6.411 -5.217 1.00 87.12 190 GLY A CA 1
ATOM 1376 C C . GLY A 1 190 ? 25.227 5.670 -3.892 1.00 87.12 190 GLY A C 1
ATOM 1377 O O . GLY A 1 190 ? 24.351 5.981 -3.088 1.00 87.12 190 GLY A O 1
ATOM 1378 N N . VAL A 1 191 ? 26.093 4.688 -3.624 1.00 86.38 191 VAL A N 1
ATOM 1379 C CA . VAL A 1 191 ? 26.034 3.900 -2.377 1.00 86.38 191 VAL A CA 1
ATOM 1380 C C . VAL A 1 191 ? 26.461 4.688 -1.132 1.00 86.38 191 VAL A C 1
ATOM 1382 O O . VAL A 1 191 ? 26.122 4.275 -0.025 1.00 86.38 191 VAL A O 1
ATOM 1385 N N . GLY A 1 192 ? 27.155 5.816 -1.310 1.00 89.00 192 GLY A N 1
ATOM 1386 C CA . GLY A 1 192 ? 27.531 6.736 -0.231 1.00 89.00 192 GLY A CA 1
ATOM 1387 C C . GLY A 1 192 ? 26.416 7.693 0.207 1.00 89.00 192 GLY A C 1
ATOM 1388 O O . GLY A 1 192 ? 26.546 8.324 1.248 1.00 89.00 192 GLY A O 1
ATOM 1389 N N . TYR A 1 193 ? 25.312 7.796 -0.542 1.00 93.50 193 TYR A N 1
ATOM 1390 C CA . TYR A 1 193 ? 24.189 8.666 -0.174 1.00 93.50 193 TYR A CA 1
ATOM 1391 C C . TYR A 1 193 ? 23.326 8.048 0.930 1.00 93.50 193 TYR A C 1
ATOM 1393 O O . TYR A 1 193 ? 23.187 6.820 1.013 1.00 93.50 193 TYR A O 1
ATOM 1401 N N . ALA A 1 194 ? 22.707 8.913 1.739 1.00 88.88 194 ALA A N 1
ATOM 1402 C CA . ALA A 1 194 ? 21.834 8.521 2.839 1.00 88.88 194 ALA A CA 1
ATOM 1403 C C . ALA A 1 194 ? 20.699 7.602 2.360 1.00 88.88 194 ALA A C 1
ATOM 1405 O O . ALA A 1 194 ? 20.124 7.791 1.282 1.00 88.88 194 ALA A O 1
ATOM 1406 N N . LYS A 1 195 ? 20.392 6.584 3.169 1.00 86.12 195 LYS A N 1
ATOM 1407 C CA . LYS A 1 195 ? 19.277 5.664 2.930 1.00 86.12 195 LYS A CA 1
ATOM 1408 C C . LYS A 1 195 ? 17.974 6.364 3.316 1.00 86.12 195 LYS A C 1
ATOM 1410 O O . LYS A 1 195 ? 17.904 6.962 4.383 1.00 86.12 195 LYS A O 1
ATOM 1415 N N . VAL A 1 196 ? 16.968 6.277 2.454 1.00 75.31 196 VAL A N 1
ATOM 1416 C CA . VAL A 1 196 ? 15.631 6.845 2.679 1.00 75.31 196 VAL A CA 1
ATOM 1417 C C . VAL A 1 196 ? 14.683 5.758 3.177 1.00 75.31 196 VAL A C 1
ATOM 1419 O O . VAL A 1 196 ? 14.054 5.913 4.216 1.00 75.31 196 VAL A O 1
ATOM 1422 N N . SER A 1 197 ? 14.603 4.650 2.441 1.00 68.25 197 SER A N 1
ATOM 1423 C CA . SER A 1 197 ? 13.716 3.514 2.716 1.00 68.25 197 SER A CA 1
ATOM 1424 C C . SER A 1 197 ? 14.185 2.276 1.934 1.00 68.25 197 SER A C 1
ATOM 1426 O O . SER A 1 197 ? 15.253 2.290 1.311 1.00 68.25 197 SER A O 1
ATOM 1428 N N . ALA A 1 198 ? 13.417 1.188 1.970 1.00 74.38 198 ALA A N 1
ATOM 1429 C CA . ALA A 1 198 ? 13.608 0.036 1.099 1.00 74.38 198 ALA A CA 1
ATOM 1430 C C . ALA A 1 198 ? 12.262 -0.429 0.539 1.00 74.38 198 ALA A C 1
ATOM 1432 O O . ALA A 1 198 ? 11.245 -0.338 1.221 1.00 74.38 198 ALA A O 1
ATOM 1433 N N . VAL A 1 199 ? 12.279 -0.939 -0.689 1.00 66.56 199 VAL A N 1
ATOM 1434 C CA . VAL A 1 199 ? 11.101 -1.461 -1.393 1.00 66.56 199 VAL A CA 1
ATOM 1435 C C . VAL A 1 199 ? 11.279 -2.948 -1.696 1.00 66.56 199 VAL A C 1
ATOM 1437 O O . VAL A 1 199 ? 12.408 -3.375 -1.949 1.00 66.56 199 VAL A O 1
ATOM 1440 N N . PRO A 1 200 ? 10.220 -3.767 -1.644 1.00 67.69 200 PRO A N 1
ATOM 1441 C CA . PRO A 1 200 ? 10.351 -5.211 -1.801 1.00 67.69 200 PRO A CA 1
ATOM 1442 C C . PRO A 1 200 ? 10.599 -5.626 -3.259 1.00 67.69 200 PRO A C 1
ATOM 1444 O O . PRO A 1 200 ? 10.374 -4.863 -4.202 1.00 67.69 200 PRO A O 1
ATOM 1447 N N . LYS A 1 201 ? 11.023 -6.881 -3.453 1.00 75.38 201 LYS A N 1
ATOM 1448 C CA . LYS A 1 201 ? 10.955 -7.550 -4.761 1.00 75.38 201 LYS A CA 1
ATOM 1449 C C . LYS A 1 201 ? 9.526 -7.472 -5.307 1.00 75.38 201 LYS A C 1
ATOM 1451 O O . LYS A 1 201 ? 8.579 -7.728 -4.575 1.00 75.38 201 LYS A O 1
ATOM 1456 N N . GLY A 1 202 ? 9.385 -7.150 -6.588 1.00 68.44 202 GLY A N 1
ATOM 1457 C CA . GLY A 1 202 ? 8.102 -6.940 -7.261 1.00 68.44 202 GLY A CA 1
ATOM 1458 C C . GLY A 1 202 ? 7.631 -5.485 -7.273 1.00 68.44 202 GLY A C 1
ATOM 1459 O O . GLY A 1 202 ? 6.741 -5.169 -8.051 1.00 68.44 202 GLY A O 1
ATOM 1460 N N . TYR A 1 203 ? 8.245 -4.585 -6.492 1.00 68.19 203 TYR A N 1
ATOM 1461 C CA . TYR A 1 203 ? 7.856 -3.172 -6.471 1.00 68.19 203 TYR A CA 1
ATOM 1462 C C . TYR A 1 203 ? 7.993 -2.522 -7.852 1.00 68.19 203 TYR A C 1
ATOM 1464 O O . TYR A 1 203 ? 9.057 -2.621 -8.481 1.00 68.19 203 TYR A O 1
ATOM 1472 N N . VAL A 1 204 ? 6.934 -1.843 -8.303 1.00 77.12 204 VAL A N 1
ATOM 1473 C CA . VAL A 1 204 ? 6.903 -1.154 -9.594 1.00 77.12 204 VAL A CA 1
ATOM 1474 C C . VAL A 1 204 ? 7.292 0.315 -9.426 1.00 77.12 204 VAL A C 1
ATOM 1476 O O . VAL A 1 204 ? 6.624 1.103 -8.767 1.00 77.12 204 VAL A O 1
ATOM 1479 N N . ILE A 1 205 ? 8.379 0.701 -10.083 1.00 84.50 205 ILE A N 1
ATOM 1480 C CA . ILE A 1 205 ? 8.851 2.077 -10.192 1.00 84.50 205 ILE A CA 1
ATOM 1481 C C . ILE A 1 205 ? 8.282 2.673 -11.475 1.00 84.50 205 ILE A C 1
ATOM 1483 O O . ILE A 1 205 ? 8.560 2.165 -12.558 1.00 84.50 205 ILE A O 1
ATOM 1487 N N . THR A 1 206 ? 7.546 3.776 -11.376 1.00 82.12 206 THR A N 1
ATOM 1488 C CA . THR A 1 206 ? 7.013 4.529 -12.525 1.00 82.12 206 THR A CA 1
ATOM 1489 C C . THR A 1 206 ? 7.706 5.878 -12.691 1.00 82.12 206 THR A C 1
ATOM 1491 O O . THR A 1 206 ? 8.271 6.407 -11.734 1.00 82.12 206 THR A O 1
ATOM 1494 N N . ASN A 1 207 ? 7.619 6.469 -13.887 1.00 84.56 207 ASN A N 1
ATOM 1495 C CA . ASN A 1 207 ? 8.234 7.762 -14.219 1.00 84.56 207 ASN A CA 1
ATOM 1496 C C . ASN A 1 207 ? 9.738 7.813 -13.884 1.00 84.56 207 ASN A C 1
ATOM 1498 O O . ASN A 1 207 ? 10.283 8.847 -13.496 1.00 84.56 207 ASN A O 1
ATOM 1502 N N . ALA A 1 208 ? 10.409 6.670 -14.020 1.00 88.31 208 ALA A N 1
ATOM 1503 C CA . ALA A 1 208 ? 11.823 6.527 -13.741 1.00 88.31 208 ALA A CA 1
ATOM 1504 C C . ALA A 1 208 ? 12.673 7.183 -14.834 1.00 88.31 208 ALA A C 1
ATOM 1506 O O . ALA A 1 208 ? 12.440 7.010 -16.028 1.00 88.31 208 ALA A O 1
ATOM 1507 N N . THR A 1 209 ? 13.713 7.895 -14.407 1.00 86.19 209 THR A N 1
ATOM 1508 C CA . THR A 1 209 ? 14.799 8.372 -15.265 1.00 86.19 209 THR A CA 1
ATOM 1509 C C . THR A 1 209 ? 16.056 7.565 -14.966 1.00 86.19 209 THR A C 1
ATOM 1511 O O . THR A 1 209 ? 16.573 7.620 -13.847 1.00 86.19 209 THR A O 1
ATOM 1514 N N . VAL A 1 210 ? 16.586 6.854 -15.958 1.00 83.69 210 VAL A N 1
ATOM 1515 C CA . VAL A 1 210 ? 17.903 6.214 -15.844 1.00 83.69 210 VAL A CA 1
ATOM 1516 C C . VAL A 1 210 ? 19.001 7.259 -16.025 1.00 83.69 210 VAL A C 1
ATOM 1518 O O . VAL A 1 210 ? 19.007 8.014 -16.994 1.00 83.69 210 VAL A O 1
ATOM 1521 N N . LEU A 1 211 ? 19.940 7.292 -15.086 1.00 81.69 211 LEU A N 1
ATOM 1522 C CA . LEU A 1 211 ? 21.109 8.162 -15.095 1.00 81.69 211 LEU A CA 1
ATOM 1523 C C . LEU A 1 211 ? 22.315 7.429 -15.694 1.00 81.69 211 LEU A C 1
ATOM 1525 O O . LEU A 1 211 ? 22.427 6.205 -15.597 1.00 81.69 211 LEU A O 1
ATOM 1529 N N . SER A 1 212 ? 23.262 8.184 -16.254 1.00 69.62 212 SER A N 1
ATOM 1530 C CA . SER A 1 212 ? 24.486 7.649 -16.876 1.00 69.62 212 SER A CA 1
ATOM 1531 C C . SER A 1 212 ? 25.339 6.793 -15.927 1.00 69.62 212 SER A C 1
ATOM 1533 O O . SER A 1 212 ? 26.031 5.865 -16.330 1.00 69.62 212 SER A O 1
ATOM 1535 N N . ASN A 1 213 ? 25.251 7.021 -14.619 1.00 70.31 213 ASN A N 1
ATOM 1536 C CA . ASN A 1 213 ? 26.007 6.248 -13.638 1.00 70.31 213 ASN A CA 1
ATOM 1537 C C . ASN A 1 213 ? 25.318 4.939 -13.190 1.00 70.31 213 ASN A C 1
ATOM 1539 O O . ASN A 1 213 ? 25.743 4.331 -12.207 1.00 70.31 213 ASN A O 1
ATOM 1543 N N . GLY A 1 214 ? 24.257 4.500 -13.876 1.00 75.00 214 GLY A N 1
ATOM 1544 C CA . GLY A 1 214 ? 23.555 3.247 -13.569 1.00 75.00 214 GLY A CA 1
ATOM 1545 C C . GLY A 1 214 ? 22.602 3.317 -12.376 1.00 75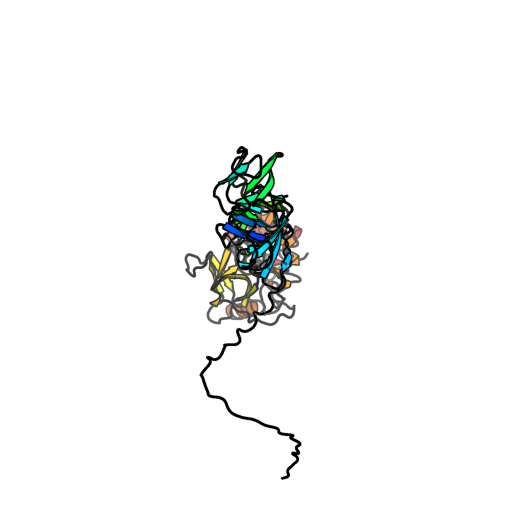.00 214 GLY A C 1
ATOM 1546 O O . GLY A 1 214 ? 22.180 2.280 -11.856 1.00 75.00 214 GLY A O 1
ATOM 1547 N N . TRP A 1 215 ? 22.246 4.527 -11.948 1.00 89.06 215 TRP A N 1
ATOM 1548 C CA . TRP A 1 215 ? 21.178 4.772 -10.982 1.00 89.06 215 TRP A CA 1
ATOM 1549 C C . TRP A 1 215 ? 19.892 5.197 -11.678 1.00 89.06 215 TRP A C 1
ATOM 1551 O O . TRP A 1 215 ? 19.906 5.735 -12.779 1.00 89.06 215 TRP A O 1
ATOM 1561 N N . VAL A 1 216 ? 18.772 4.963 -11.014 1.00 90.19 216 VAL A N 1
ATOM 1562 C CA . VAL A 1 216 ? 17.434 5.331 -11.457 1.00 90.19 216 VAL A CA 1
ATOM 1563 C C . VAL A 1 216 ? 16.880 6.348 -10.482 1.00 90.19 216 VAL A C 1
ATOM 1565 O O . VAL A 1 216 ? 16.813 6.070 -9.286 1.00 90.19 216 VAL A O 1
ATOM 1568 N N . ARG A 1 217 ? 16.506 7.516 -10.999 1.00 92.88 217 ARG A N 1
ATOM 1569 C CA . ARG A 1 217 ? 15.818 8.585 -10.275 1.00 92.88 217 ARG A CA 1
ATOM 1570 C C . ARG A 1 217 ? 14.318 8.452 -10.493 1.00 92.88 217 ARG A C 1
ATOM 1572 O O . ARG A 1 217 ? 13.889 8.341 -11.638 1.00 92.88 217 ARG A O 1
ATOM 1579 N N . PHE A 1 218 ? 13.533 8.522 -9.430 1.00 90.12 218 PHE A N 1
ATOM 1580 C CA . PHE A 1 218 ? 12.071 8.517 -9.497 1.00 90.12 218 PHE A CA 1
ATOM 1581 C C . PHE A 1 218 ? 11.476 9.193 -8.257 1.00 90.12 218 PHE A C 1
ATOM 1583 O O . PHE A 1 218 ? 12.216 9.595 -7.357 1.00 90.12 218 PHE A O 1
ATOM 1590 N N . THR A 1 219 ? 10.152 9.326 -8.218 1.00 75.31 219 THR A N 1
ATOM 1591 C CA . THR A 1 219 ? 9.435 9.865 -7.058 1.00 75.31 219 THR A CA 1
ATOM 1592 C C . THR A 1 219 ? 8.795 8.729 -6.269 1.00 75.31 219 THR A C 1
ATOM 1594 O O . THR A 1 219 ? 8.008 7.971 -6.825 1.00 75.31 219 THR A O 1
ATOM 1597 N N . ASP A 1 220 ? 9.098 8.645 -4.976 1.00 67.81 220 ASP A N 1
ATOM 1598 C CA . ASP A 1 220 ? 8.480 7.723 -4.020 1.00 67.81 220 ASP A CA 1
ATOM 1599 C C . ASP A 1 220 ? 7.892 8.537 -2.866 1.00 67.81 220 ASP A C 1
ATOM 1601 O O . ASP A 1 220 ? 8.589 9.363 -2.275 1.00 67.81 220 ASP A O 1
ATOM 1605 N N . ASN A 1 221 ? 6.600 8.359 -2.572 1.00 64.75 221 ASN A N 1
ATOM 1606 C CA . ASN A 1 221 ? 5.907 9.088 -1.499 1.00 64.75 221 ASN A CA 1
ATOM 1607 C C . ASN A 1 221 ? 6.112 10.621 -1.549 1.00 64.75 221 ASN A C 1
ATOM 1609 O O . ASN A 1 221 ? 6.332 11.275 -0.530 1.00 64.75 221 ASN A O 1
ATOM 1613 N N . GLY A 1 222 ? 6.093 11.195 -2.757 1.00 61.12 222 GLY A N 1
ATOM 1614 C CA . GLY A 1 222 ? 6.289 12.632 -2.977 1.00 61.12 222 GLY A CA 1
ATOM 1615 C C . GLY A 1 222 ? 7.738 13.123 -2.847 1.00 61.12 222 GLY A C 1
ATOM 1616 O O . GLY A 1 222 ? 7.969 14.327 -2.910 1.00 61.12 222 GLY A O 1
ATOM 1617 N N . ARG A 1 223 ? 8.726 12.231 -2.687 1.00 69.88 223 ARG A N 1
ATOM 1618 C CA . ARG A 1 223 ? 10.156 12.575 -2.614 1.00 69.88 223 ARG A CA 1
ATOM 1619 C C . ARG A 1 223 ? 10.931 12.013 -3.797 1.00 69.88 223 ARG A C 1
ATOM 1621 O O . ARG A 1 223 ? 10.745 10.861 -4.176 1.00 69.88 223 ARG A O 1
ATOM 1628 N N . THR A 1 224 ? 11.864 12.799 -4.326 1.00 87.19 224 THR A N 1
ATOM 1629 C CA . THR A 1 224 ? 12.841 12.311 -5.308 1.00 87.19 224 THR A CA 1
ATOM 1630 C C . THR A 1 224 ? 13.826 11.365 -4.629 1.00 87.19 224 THR A C 1
ATOM 1632 O O . THR A 1 224 ? 14.534 11.754 -3.699 1.00 87.19 224 THR A O 1
ATOM 1635 N N . VAL A 1 225 ? 13.895 10.132 -5.117 1.00 89.50 225 VAL A N 1
ATOM 1636 C CA . VAL A 1 225 ? 14.741 9.059 -4.589 1.00 89.50 225 VAL A CA 1
ATOM 1637 C C . VAL A 1 225 ? 15.509 8.367 -5.709 1.00 89.50 225 VAL A C 1
ATOM 1639 O O . VAL A 1 225 ? 15.191 8.496 -6.895 1.00 89.50 225 VAL A O 1
ATOM 1642 N N . TYR A 1 226 ? 16.547 7.629 -5.317 1.00 94.69 226 TYR A N 1
ATOM 1643 C CA . TYR A 1 226 ? 17.467 6.973 -6.235 1.00 94.69 226 TYR A CA 1
ATOM 1644 C C . TYR A 1 226 ? 17.694 5.511 -5.848 1.00 94.69 226 TYR A C 1
ATOM 1646 O O . TYR A 1 226 ? 17.892 5.192 -4.674 1.00 94.69 226 TYR A O 1
ATOM 1654 N N . THR A 1 227 ? 17.730 4.619 -6.838 1.00 93.38 227 THR A N 1
ATOM 1655 C CA . THR A 1 227 ? 18.138 3.217 -6.651 1.00 93.38 227 THR A CA 1
ATOM 1656 C C . THR A 1 227 ? 19.010 2.708 -7.800 1.00 93.38 227 THR A C 1
ATOM 1658 O O . THR A 1 227 ? 19.161 3.391 -8.805 1.00 93.38 227 THR A O 1
ATOM 1661 N N . ALA A 1 228 ? 19.635 1.537 -7.666 1.00 89.38 228 ALA A N 1
ATOM 1662 C CA . ALA A 1 228 ? 20.550 1.016 -8.682 1.00 89.38 228 ALA A CA 1
ATOM 1663 C C . ALA A 1 228 ? 19.811 0.196 -9.754 1.00 89.38 228 ALA A C 1
ATOM 1665 O O . ALA A 1 228 ? 19.125 -0.774 -9.431 1.00 89.38 228 ALA A O 1
ATOM 1666 N N . LEU A 1 229 ? 20.037 0.523 -11.033 1.00 85.81 229 LEU A N 1
ATOM 1667 C CA . LEU A 1 229 ? 19.379 -0.108 -12.186 1.00 85.81 229 LEU A CA 1
ATOM 1668 C C . LEU A 1 229 ? 19.590 -1.627 -12.243 1.00 85.81 229 LEU A C 1
ATOM 1670 O O . LEU A 1 229 ? 18.705 -2.355 -12.669 1.00 85.81 229 LEU A O 1
ATOM 1674 N N . ARG A 1 230 ? 20.742 -2.128 -11.777 1.00 84.12 230 ARG A N 1
ATOM 1675 C CA . ARG A 1 230 ? 21.087 -3.564 -11.810 1.00 84.12 230 ARG A CA 1
ATOM 1676 C C . ARG A 1 230 ? 20.118 -4.485 -11.058 1.00 84.12 230 ARG A C 1
ATOM 1678 O O . ARG A 1 230 ? 20.193 -5.694 -11.240 1.00 84.12 230 ARG A O 1
ATOM 1685 N N . TYR A 1 231 ? 19.271 -3.936 -10.189 1.00 87.44 231 TYR A N 1
ATOM 1686 C CA . TYR A 1 231 ? 18.269 -4.698 -9.440 1.00 87.44 231 TYR A CA 1
ATOM 1687 C C . TYR A 1 231 ? 16.875 -4.632 -10.067 1.00 87.44 231 TYR A C 1
ATOM 1689 O O . TYR A 1 231 ? 15.920 -5.149 -9.486 1.00 87.44 231 TYR A O 1
ATOM 1697 N N . LEU A 1 232 ? 16.761 -3.988 -11.227 1.00 87.25 232 LEU A N 1
ATOM 1698 C CA . LEU A 1 232 ? 15.507 -3.685 -11.885 1.00 87.25 232 LEU A CA 1
ATOM 1699 C C . LEU A 1 232 ? 15.390 -4.426 -13.218 1.00 87.25 232 LEU A C 1
ATOM 1701 O O . LEU A 1 232 ? 16.361 -4.583 -13.958 1.00 87.25 232 LEU A O 1
ATOM 1705 N N . THR A 1 233 ? 14.169 -4.819 -13.556 1.00 85.94 233 THR A N 1
ATOM 1706 C CA . THR A 1 233 ? 13.781 -5.282 -14.889 1.00 85.94 233 THR A CA 1
ATOM 1707 C C . THR A 1 233 ? 12.831 -4.264 -15.494 1.00 85.94 233 THR A C 1
ATOM 1709 O O . THR A 1 233 ? 11.997 -3.703 -14.793 1.00 85.94 233 THR A O 1
ATOM 1712 N N . ALA A 1 234 ? 12.982 -3.974 -16.780 1.00 80.62 234 ALA A N 1
ATOM 1713 C CA . ALA A 1 234 ? 12.146 -2.984 -17.436 1.00 80.62 234 ALA A CA 1
ATOM 1714 C C . ALA A 1 234 ? 10.774 -3.502 -17.829 1.00 80.62 234 ALA A C 1
ATOM 1716 O O . ALA A 1 234 ? 10.612 -4.666 -18.190 1.00 80.62 234 ALA A O 1
ATOM 1717 N N . GLY A 1 235 ? 9.823 -2.574 -17.818 1.00 72.44 235 GLY A N 1
ATOM 1718 C CA . GLY A 1 235 ? 8.409 -2.864 -17.936 1.00 72.44 235 GLY A CA 1
ATOM 1719 C C . GLY A 1 235 ? 7.787 -3.167 -16.576 1.00 72.44 235 GLY A C 1
ATOM 1720 O O . GLY A 1 235 ? 8.457 -3.548 -15.611 1.00 72.44 235 GLY A O 1
ATOM 1721 N N . ALA A 1 236 ? 6.472 -2.990 -16.513 1.00 60.09 236 ALA A N 1
ATOM 1722 C CA . ALA A 1 236 ? 5.677 -3.570 -15.449 1.00 60.09 236 ALA A CA 1
ATOM 1723 C C . ALA A 1 236 ? 5.510 -5.062 -15.757 1.00 60.09 236 ALA A C 1
ATOM 1725 O O . ALA A 1 236 ? 4.640 -5.454 -16.534 1.00 60.09 236 ALA A O 1
ATOM 1726 N N . THR A 1 237 ? 6.340 -5.914 -15.156 1.00 53.44 237 THR A N 1
ATOM 1727 C CA . THR A 1 237 ? 5.914 -7.294 -14.923 1.00 53.44 237 THR A CA 1
ATOM 1728 C C . THR A 1 237 ? 4.914 -7.210 -13.783 1.00 53.44 237 THR A C 1
ATOM 1730 O O . THR A 1 237 ? 5.309 -7.164 -12.623 1.00 53.44 237 THR A O 1
ATOM 1733 N N . SER A 1 238 ? 3.630 -7.073 -14.113 1.00 41.59 238 SER A N 1
ATOM 1734 C CA . SER A 1 238 ? 2.552 -7.101 -13.126 1.00 41.59 238 SER A CA 1
ATOM 1735 C C . SER A 1 238 ? 2.583 -8.439 -12.378 1.00 41.59 238 SER A C 1
ATOM 1737 O O . SER A 1 238 ? 2.036 -9.439 -12.827 1.00 41.59 238 SER A O 1
ATOM 1739 N N . GLN A 1 239 ? 3.279 -8.462 -11.250 1.00 40.69 239 GLN A N 1
ATOM 1740 C CA . GLN A 1 239 ? 2.665 -8.807 -9.983 1.00 40.69 239 GLN A CA 1
ATOM 1741 C C . GLN A 1 239 ? 3.182 -7.781 -8.982 1.00 40.69 239 GLN A C 1
ATOM 1743 O O . GLN A 1 239 ? 4.171 -8.004 -8.287 1.00 40.69 239 GLN A O 1
ATOM 1748 N N . GLU A 1 240 ? 2.458 -6.666 -8.866 1.00 41.12 240 GLU A N 1
ATOM 1749 C CA . GLU A 1 240 ? 2.217 -6.185 -7.510 1.00 41.12 240 GLU A CA 1
ATOM 1750 C C . GLU A 1 240 ? 1.815 -7.424 -6.696 1.00 41.12 240 GLU A C 1
ATOM 1752 O O . GLU A 1 240 ? 0.991 -8.214 -7.186 1.00 41.12 240 GLU A O 1
ATOM 1757 N N . PRO A 1 241 ? 2.344 -7.655 -5.489 1.00 50.41 241 PRO A N 1
ATOM 1758 C CA . PRO A 1 241 ? 1.569 -8.423 -4.546 1.00 50.41 241 PRO A CA 1
ATOM 1759 C C . PRO A 1 241 ? 0.258 -7.653 -4.378 1.00 50.41 241 PRO A C 1
ATOM 1761 O O . PRO A 1 241 ? 0.184 -6.686 -3.623 1.00 50.41 241 PRO A O 1
ATOM 1764 N N . THR A 1 242 ? -0.761 -8.011 -5.165 1.00 56.25 242 THR A N 1
ATOM 1765 C CA . THR A 1 242 ? -2.063 -7.362 -5.104 1.00 56.25 242 THR A CA 1
ATOM 1766 C C . THR A 1 242 ? -2.487 -7.477 -3.663 1.00 56.25 242 THR A C 1
ATOM 1768 O O . THR A 1 242 ? -2.615 -8.593 -3.153 1.00 56.25 242 THR A O 1
ATOM 1771 N N . THR A 1 243 ? -2.635 -6.334 -2.995 1.00 74.31 243 THR A N 1
ATOM 1772 C CA . THR A 1 243 ? -3.195 -6.337 -1.655 1.00 74.31 243 THR A CA 1
ATOM 1773 C C . THR A 1 243 ? -4.574 -6.960 -1.777 1.00 74.31 243 THR A C 1
ATOM 1775 O O . THR A 1 243 ? -5.461 -6.417 -2.434 1.00 74.31 243 THR A O 1
ATOM 1778 N N . VAL A 1 244 ? -4.726 -8.148 -1.211 1.00 81.00 244 VAL A N 1
ATOM 1779 C CA . VAL A 1 244 ? -5.971 -8.896 -1.218 1.00 81.00 244 VAL A CA 1
ATOM 1780 C C . VAL A 1 244 ? -6.654 -8.744 0.128 1.00 81.00 244 VAL A C 1
ATOM 1782 O O . VAL A 1 244 ? -6.039 -8.433 1.150 1.00 81.00 244 VAL A O 1
ATOM 1785 N N . VAL A 1 245 ? -7.953 -9.008 0.115 1.00 87.56 245 VAL A N 1
ATOM 1786 C CA . VAL A 1 245 ? -8.761 -9.101 1.322 1.00 87.56 245 VAL A CA 1
ATOM 1787 C C . VAL A 1 245 ? -8.924 -10.570 1.686 1.00 87.56 245 VAL A C 1
ATOM 1789 O O . VAL A 1 245 ? -9.147 -11.423 0.816 1.00 87.56 245 VAL A O 1
ATOM 1792 N N . ARG A 1 246 ? -8.812 -10.869 2.975 1.00 91.81 246 ARG A N 1
ATOM 1793 C CA . ARG A 1 246 ? -9.177 -12.158 3.563 1.00 91.81 246 ARG A CA 1
ATOM 1794 C C . ARG A 1 246 ? -10.002 -11.927 4.819 1.00 91.81 246 ARG A C 1
ATOM 1796 O O . ARG A 1 246 ? -9.949 -10.849 5.404 1.00 91.81 246 ARG A O 1
ATOM 1803 N N . HIS A 1 247 ? -10.749 -12.950 5.211 1.00 93.44 247 HIS A N 1
ATOM 1804 C CA . HIS A 1 247 ? -11.447 -12.982 6.488 1.00 93.44 247 HIS A CA 1
ATOM 1805 C C . HIS A 1 247 ? -10.840 -14.050 7.372 1.00 93.44 247 HIS A C 1
ATOM 1807 O O . HIS A 1 247 ? -10.404 -15.093 6.878 1.00 93.44 247 HIS A O 1
ATOM 1813 N N . VAL A 1 248 ? -10.833 -13.796 8.670 1.00 94.94 248 VAL A N 1
ATOM 1814 C CA . VAL A 1 248 ? -10.462 -14.791 9.666 1.00 94.94 248 VAL A CA 1
ATOM 1815 C C . VAL A 1 248 ? -11.559 -15.852 9.693 1.00 94.94 248 VAL A C 1
ATOM 1817 O O . VAL A 1 248 ? -12.735 -15.528 9.872 1.00 94.94 248 VAL A O 1
ATOM 1820 N N . ARG A 1 249 ? -11.194 -17.119 9.472 1.00 94.06 249 ARG A N 1
ATOM 1821 C CA . ARG A 1 249 ? -12.137 -18.248 9.485 1.00 94.06 249 ARG A CA 1
ATOM 1822 C C . ARG A 1 249 ? -12.900 -18.260 10.795 1.00 94.06 249 ARG A C 1
ATOM 1824 O O . ARG A 1 249 ? -12.277 -18.104 11.834 1.00 94.06 249 ARG A O 1
ATOM 1831 N N . GLN A 1 250 ? -14.208 -18.479 10.727 1.00 91.06 250 GLN A N 1
ATOM 1832 C CA . GLN A 1 250 ? -15.050 -18.715 11.897 1.00 91.06 250 GLN A CA 1
ATOM 1833 C C . GLN A 1 250 ? -14.745 -20.088 12.503 1.00 91.06 250 GLN A C 1
ATOM 1835 O O . GLN A 1 250 ? -14.554 -21.056 11.763 1.00 91.06 250 GLN A O 1
ATOM 1840 N N . LYS A 1 251 ? -14.718 -20.153 13.832 1.00 86.88 251 LYS A N 1
ATOM 1841 C CA . LYS A 1 251 ? -14.598 -21.371 14.635 1.00 86.88 251 LYS A CA 1
ATOM 1842 C C . LYS A 1 251 ? -15.405 -21.184 15.925 1.00 86.88 251 LYS A C 1
ATOM 1844 O O . LYS A 1 251 ? -15.728 -20.055 16.283 1.00 86.88 251 LYS A O 1
ATOM 1849 N N . THR A 1 252 ? -15.787 -22.282 16.570 1.00 78.56 252 THR A N 1
ATOM 1850 C CA . THR A 1 252 ? -16.623 -22.266 17.786 1.00 78.56 252 THR A CA 1
ATOM 1851 C C . THR A 1 252 ? -15.825 -22.468 19.072 1.00 78.56 252 THR A C 1
ATOM 1853 O O . THR A 1 252 ? -16.360 -22.254 20.153 1.00 78.56 252 THR A O 1
ATOM 1856 N N . ASP A 1 253 ? -14.583 -22.933 18.960 1.00 84.81 253 ASP A N 1
ATOM 1857 C CA . ASP A 1 253 ? -13.695 -23.312 20.060 1.00 84.81 253 ASP A CA 1
ATOM 1858 C C . ASP A 1 253 ? -12.716 -22.203 20.473 1.00 84.81 253 ASP A C 1
ATOM 1860 O O . ASP A 1 253 ? -12.228 -22.218 21.601 1.00 84.81 253 ASP A O 1
ATOM 1864 N N . ASP A 1 254 ? -12.471 -21.211 19.615 1.00 89.00 254 ASP A N 1
ATOM 1865 C CA . ASP A 1 254 ? -11.668 -20.029 19.924 1.00 89.00 254 ASP A CA 1
ATOM 1866 C C . ASP A 1 254 ? -12.277 -18.744 19.335 1.00 89.00 254 ASP A C 1
ATOM 1868 O O . ASP A 1 254 ? -13.000 -18.758 18.340 1.00 89.00 254 ASP A O 1
ATOM 1872 N N . LEU A 1 255 ? -12.003 -17.601 19.974 1.00 91.19 255 LEU A N 1
ATOM 1873 C CA . LEU A 1 255 ? -12.481 -16.287 19.517 1.00 91.19 255 LEU A CA 1
ATOM 1874 C C . LEU A 1 255 ? -11.441 -15.539 18.677 1.00 91.19 255 LEU A C 1
ATOM 1876 O O . LEU A 1 255 ? -11.790 -14.615 17.939 1.00 91.19 255 LEU A O 1
ATOM 1880 N N . PHE A 1 256 ? -10.178 -15.950 18.759 1.00 91.69 256 PHE A N 1
ATOM 1881 C CA . PHE A 1 256 ? -9.036 -15.207 18.250 1.00 91.69 256 PHE A CA 1
ATOM 1882 C C . PHE A 1 256 ? -8.033 -16.110 17.529 1.00 91.69 256 PHE A C 1
ATOM 1884 O O . PHE A 1 256 ? -7.976 -17.312 17.761 1.00 91.69 256 PHE A O 1
ATOM 1891 N N . VAL A 1 257 ? -7.255 -15.500 16.639 1.00 91.56 257 VAL A N 1
ATOM 1892 C CA . VAL A 1 257 ? -6.126 -16.086 15.916 1.00 91.56 257 VAL A CA 1
ATOM 1893 C C . VAL A 1 257 ? -4.881 -15.288 16.233 1.00 91.56 257 VAL A C 1
ATOM 1895 O O . VAL A 1 257 ? -4.891 -14.069 16.060 1.00 91.56 257 VAL A O 1
ATOM 1898 N N . ASP A 1 258 ? -3.813 -15.983 16.597 1.00 91.31 258 ASP A N 1
ATOM 1899 C CA . ASP A 1 258 ? -2.507 -15.385 16.845 1.00 91.31 258 ASP A CA 1
ATOM 1900 C C . ASP A 1 258 ? -1.933 -14.704 15.594 1.00 91.31 258 ASP A C 1
ATOM 1902 O O . ASP A 1 258 ? -2.058 -15.165 14.449 1.00 91.31 258 ASP A O 1
ATOM 1906 N N . VAL A 1 259 ? -1.235 -13.604 15.837 1.00 90.00 259 VAL A N 1
ATOM 1907 C CA . VAL A 1 259 ? -0.535 -12.801 14.845 1.00 90.00 259 VAL A CA 1
ATOM 1908 C C . VAL A 1 259 ? 0.935 -12.757 15.209 1.00 90.00 259 VAL A C 1
ATOM 1910 O O . VAL A 1 259 ? 1.306 -12.414 16.328 1.00 90.00 259 VAL A O 1
ATOM 1913 N N . TYR A 1 260 ? 1.784 -13.011 14.219 1.00 88.94 260 TYR A N 1
ATOM 1914 C CA . TYR A 1 260 ? 3.212 -13.192 14.433 1.00 88.94 260 TYR A CA 1
ATOM 1915 C C . TYR A 1 260 ? 4.045 -12.045 13.847 1.00 88.94 260 TYR A C 1
ATOM 1917 O O . TYR A 1 260 ? 3.687 -11.456 12.824 1.00 88.94 260 TYR A O 1
ATOM 1925 N N . ASP A 1 261 ? 5.193 -11.733 14.455 1.00 87.25 261 ASP A N 1
ATOM 1926 C CA . ASP A 1 261 ? 6.155 -10.736 13.938 1.00 87.25 261 ASP A CA 1
ATOM 1927 C C . ASP A 1 261 ? 6.992 -11.248 12.745 1.00 87.25 261 ASP A C 1
ATOM 1929 O O . ASP A 1 261 ? 7.715 -10.496 12.086 1.00 87.25 261 ASP A O 1
ATOM 1933 N N . ARG A 1 262 ? 6.896 -12.550 12.463 1.00 85.88 262 ARG A N 1
ATOM 1934 C CA . ARG A 1 262 ? 7.592 -13.255 11.386 1.00 85.88 262 ARG A CA 1
ATOM 1935 C C . ARG A 1 262 ? 6.804 -14.483 10.942 1.00 85.88 262 ARG A C 1
ATOM 1937 O O . ARG A 1 262 ? 5.830 -14.884 11.566 1.00 85.88 262 ARG A O 1
ATOM 1944 N N . LYS A 1 263 ? 7.270 -15.131 9.875 1.00 84.88 263 LYS A N 1
ATOM 1945 C CA . LYS A 1 263 ? 6.663 -16.334 9.279 1.00 84.88 263 LYS A CA 1
ATOM 1946 C C . LYS A 1 263 ? 6.940 -17.614 10.086 1.00 84.88 263 LYS A C 1
ATOM 1948 O O . LYS A 1 263 ? 7.481 -18.577 9.546 1.00 84.88 263 LYS A O 1
ATOM 1953 N N . ALA A 1 264 ? 6.605 -17.610 11.376 1.00 84.62 264 ALA A N 1
ATOM 1954 C CA . ALA A 1 264 ? 6.751 -18.750 12.276 1.00 84.62 264 ALA A CA 1
ATOM 1955 C C . ALA A 1 264 ? 5.655 -18.745 13.354 1.00 84.62 264 ALA A C 1
ATOM 1957 O O . ALA A 1 264 ? 5.546 -17.785 14.109 1.00 84.62 264 ALA A O 1
ATOM 1958 N N . ALA A 1 265 ? 4.881 -19.833 13.435 1.00 80.75 265 ALA A N 1
ATOM 1959 C CA . ALA A 1 265 ? 3.806 -20.003 14.413 1.00 80.75 265 ALA A CA 1
ATOM 1960 C C . ALA A 1 265 ? 4.383 -20.558 15.722 1.00 80.75 265 ALA A C 1
ATOM 1962 O O . ALA A 1 265 ? 4.443 -21.768 15.929 1.00 80.75 265 ALA A O 1
ATOM 1963 N N . SER A 1 266 ? 4.897 -19.660 16.558 1.00 84.88 266 SER A N 1
ATOM 1964 C CA . SER A 1 266 ? 5.463 -19.963 17.874 1.00 84.88 266 SER A CA 1
ATOM 1965 C C . SER A 1 266 ? 4.988 -18.908 18.860 1.00 84.88 266 SER A C 1
ATOM 1967 O O . SER A 1 266 ? 4.974 -17.728 18.513 1.00 84.88 266 SER A O 1
ATOM 1969 N N . SER A 1 267 ? 4.697 -19.305 20.098 1.00 79.44 267 SER A N 1
ATOM 1970 C CA . SER A 1 267 ? 4.329 -18.377 21.177 1.00 79.44 267 SER A CA 1
ATOM 1971 C C . SER A 1 267 ? 5.405 -17.320 21.450 1.00 79.44 267 SER A C 1
ATOM 1973 O O . SER A 1 267 ? 5.100 -16.222 21.890 1.00 79.44 267 SER A O 1
ATOM 1975 N N . SER A 1 268 ? 6.672 -17.603 21.125 1.00 81.69 268 SER A N 1
ATOM 1976 C CA . SER A 1 268 ? 7.772 -16.631 21.215 1.00 81.69 268 SER A CA 1
ATOM 1977 C C . SER A 1 268 ? 7.690 -15.487 20.197 1.00 81.69 268 SER A C 1
ATOM 1979 O O . SER A 1 268 ? 8.429 -14.512 20.313 1.00 81.69 268 SER A O 1
ATOM 1981 N N . TYR A 1 269 ? 6.888 -15.657 19.147 1.00 78.56 269 TYR A N 1
ATOM 1982 C CA . TYR A 1 269 ? 6.696 -14.691 18.063 1.00 78.56 269 TYR A CA 1
ATOM 1983 C C . TYR A 1 269 ? 5.259 -14.190 17.989 1.00 78.56 269 TYR A C 1
ATOM 1985 O O . TYR A 1 269 ? 4.976 -13.338 17.147 1.00 78.56 269 TYR A O 1
ATOM 1993 N N . ASP A 1 270 ? 4.375 -14.736 18.825 1.00 82.50 270 ASP A N 1
ATOM 1994 C CA . ASP A 1 270 ? 3.025 -14.237 19.000 1.00 82.50 270 ASP A CA 1
ATOM 1995 C C . ASP A 1 270 ? 3.105 -12.856 19.646 1.00 82.50 270 ASP A C 1
ATOM 1997 O O . ASP A 1 270 ? 3.705 -12.657 20.705 1.00 82.50 270 ASP A O 1
ATOM 2001 N N . VAL A 1 271 ? 2.568 -11.880 18.930 1.00 77.50 271 VAL A N 1
ATOM 2002 C CA . VAL A 1 271 ? 2.616 -10.474 19.310 1.00 77.50 271 VAL A CA 1
ATOM 2003 C C . VAL A 1 271 ? 1.233 -9.851 19.372 1.00 77.50 271 VAL A C 1
ATOM 2005 O O . VAL A 1 271 ? 1.139 -8.706 19.807 1.00 77.50 271 VAL A O 1
ATOM 2008 N N . HIS A 1 272 ? 0.188 -10.534 18.889 1.00 83.31 272 HIS A N 1
ATOM 2009 C CA . HIS A 1 272 ? -1.166 -9.987 18.828 1.00 83.31 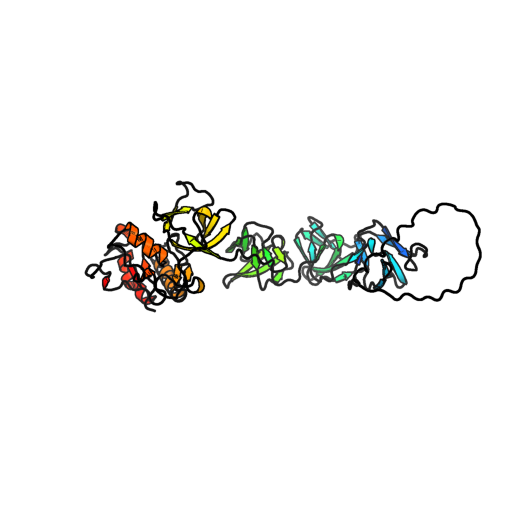272 HIS A CA 1
ATOM 2010 C C . HIS A 1 272 ? -2.206 -11.023 18.404 1.00 83.31 272 HIS A C 1
ATOM 2012 O O . HIS A 1 272 ? -1.886 -12.154 18.073 1.00 83.31 272 HIS A O 1
ATOM 2018 N N . TYR A 1 273 ? -3.459 -10.585 18.312 1.00 88.12 273 TYR A N 1
ATOM 2019 C CA . TYR A 1 273 ? -4.567 -11.406 17.859 1.00 88.12 273 TYR A CA 1
ATOM 2020 C C . TYR A 1 273 ? -5.458 -10.707 16.824 1.00 88.12 273 TYR A C 1
ATOM 2022 O O . TYR A 1 273 ? -5.550 -9.480 16.759 1.00 88.12 273 TYR A O 1
ATOM 2030 N N . LEU A 1 274 ? -6.147 -11.516 16.021 1.00 90.75 274 LEU A N 1
ATOM 2031 C CA . LEU A 1 274 ? -7.276 -11.124 15.181 1.00 90.75 274 LEU A CA 1
ATOM 2032 C C . LEU A 1 274 ? -8.499 -11.948 15.568 1.00 90.75 274 LEU A C 1
ATOM 2034 O O . LEU A 1 274 ? -8.382 -13.167 15.682 1.00 90.75 274 LEU A O 1
ATOM 2038 N N . PRO A 1 275 ? -9.689 -11.362 15.698 1.00 92.12 275 PRO A N 1
ATOM 2039 C CA . PRO A 1 275 ? -10.857 -12.154 16.029 1.00 92.12 275 PRO A CA 1
ATOM 2040 C C . PRO A 1 275 ? -11.444 -12.865 14.823 1.00 92.12 275 PRO A C 1
ATOM 2042 O O . PRO A 1 275 ? -11.342 -12.436 13.667 1.00 92.12 275 PRO A O 1
ATOM 2045 N N . ARG A 1 276 ? -12.135 -13.958 15.129 1.00 93.06 276 ARG A N 1
ATOM 2046 C CA . ARG A 1 276 ? -12.897 -14.756 14.173 1.00 93.06 276 ARG A CA 1
ATOM 2047 C C . ARG A 1 276 ? -13.900 -13.877 13.417 1.00 93.06 276 ARG A C 1
ATOM 2049 O O . ARG A 1 276 ? -14.541 -12.987 13.977 1.00 93.06 276 ARG A O 1
ATOM 2056 N N . GLY A 1 277 ? -13.988 -14.080 12.102 1.00 93.50 277 GLY A N 1
ATOM 2057 C CA . GLY A 1 277 ? -14.797 -13.255 11.198 1.00 93.50 277 GLY A CA 1
ATOM 2058 C C . GLY A 1 277 ? -14.186 -11.912 10.806 1.00 93.50 277 GLY A C 1
ATOM 2059 O O . GLY A 1 277 ? -14.745 -11.243 9.932 1.00 93.50 277 GLY A O 1
ATOM 2060 N N . GLY A 1 278 ? -13.062 -11.513 11.409 1.00 93.19 278 GLY A N 1
ATOM 2061 C CA . GLY A 1 278 ? -12.420 -10.230 11.140 1.00 93.19 278 GLY A CA 1
ATOM 2062 C C . GLY A 1 278 ? -11.976 -10.113 9.685 1.00 93.19 278 GLY A C 1
ATOM 2063 O O . GLY A 1 278 ? -11.747 -11.118 9.012 1.00 93.19 278 GLY A O 1
ATOM 2064 N N . MET A 1 279 ? -11.850 -8.887 9.181 1.00 92.31 279 MET A N 1
ATOM 2065 C CA . MET A 1 279 ? -11.376 -8.611 7.823 1.00 92.31 279 MET A CA 1
ATOM 2066 C C . MET A 1 279 ? -9.943 -8.088 7.868 1.00 92.31 279 MET A C 1
ATOM 2068 O O . MET A 1 279 ? -9.650 -7.149 8.602 1.00 92.31 279 MET A O 1
ATOM 2072 N N . VAL A 1 280 ? -9.071 -8.645 7.029 1.00 91.38 280 VAL A N 1
ATOM 2073 C CA . VAL A 1 280 ? -7.677 -8.210 6.898 1.00 91.38 280 VAL A CA 1
ATOM 2074 C C . VAL A 1 280 ? -7.326 -7.871 5.457 1.00 91.38 280 VAL A C 1
ATOM 2076 O O . VAL A 1 280 ? -7.826 -8.482 4.507 1.00 91.38 280 VAL A O 1
ATOM 2079 N N . LYS A 1 281 ? -6.435 -6.889 5.300 1.00 87.31 281 LYS A N 1
ATOM 2080 C CA . LYS A 1 281 ? -5.869 -6.461 4.019 1.00 87.31 281 LYS A CA 1
ATOM 2081 C C . LYS A 1 281 ? -4.365 -6.637 4.035 1.00 87.31 281 LYS A C 1
ATOM 2083 O O . LYS A 1 281 ? -3.697 -6.111 4.918 1.00 87.31 281 LYS A O 1
ATOM 2088 N N . GLY A 1 282 ? -3.836 -7.332 3.041 1.00 85.75 282 GLY A N 1
ATOM 2089 C CA . GLY A 1 282 ? -2.416 -7.638 2.987 1.00 85.75 282 GLY A CA 1
ATOM 2090 C C . GLY A 1 282 ? -2.044 -8.471 1.774 1.00 85.75 282 GLY A C 1
ATOM 2091 O O . GLY A 1 282 ? -2.768 -8.516 0.780 1.00 85.75 282 GLY A O 1
ATOM 2092 N N . VAL A 1 283 ? -0.900 -9.128 1.862 1.00 82.38 283 VAL A N 1
ATOM 2093 C CA . VAL A 1 283 ? -0.267 -9.865 0.772 1.00 82.38 283 VAL A CA 1
ATOM 2094 C C . VAL A 1 283 ? -0.214 -11.348 1.111 1.00 82.38 283 VAL A C 1
ATOM 2096 O O . VAL A 1 283 ? 0.111 -11.722 2.233 1.00 82.38 283 VAL A O 1
ATOM 2099 N N . VAL A 1 284 ? -0.492 -12.213 0.136 1.00 79.56 284 VAL A N 1
ATOM 2100 C CA . VAL A 1 284 ? -0.275 -13.658 0.294 1.00 79.56 284 VAL A CA 1
ATOM 2101 C C . VAL A 1 284 ? 1.187 -13.984 -0.007 1.00 79.56 284 VAL A C 1
ATOM 2103 O O . VAL A 1 284 ? 1.672 -13.726 -1.105 1.00 79.56 284 VAL A O 1
ATOM 2106 N N . GLU A 1 285 ? 1.872 -14.598 0.952 1.00 78.44 285 GLU A N 1
ATOM 2107 C CA . GLU A 1 285 ? 3.268 -15.026 0.876 1.00 78.44 285 GLU A CA 1
ATOM 2108 C C . GLU A 1 285 ? 3.384 -16.528 1.186 1.00 78.44 285 GLU A C 1
ATOM 2110 O O . GLU A 1 285 ? 3.786 -16.948 2.275 1.00 78.44 285 GLU A O 1
ATOM 2115 N N . GLY A 1 286 ? 3.011 -17.365 0.215 1.00 77.69 286 GLY A N 1
ATOM 2116 C CA . GLY A 1 286 ? 2.982 -18.819 0.391 1.00 77.69 286 GLY A CA 1
ATOM 2117 C C . GLY A 1 286 ? 1.923 -19.235 1.416 1.00 77.69 286 GLY A C 1
ATOM 2118 O O . GLY A 1 286 ? 0.741 -18.954 1.236 1.00 77.69 286 GLY A O 1
ATOM 2119 N N . SER A 1 287 ? 2.340 -19.897 2.497 1.00 79.88 287 SER A N 1
ATOM 2120 C CA . SER A 1 287 ? 1.459 -20.313 3.600 1.00 79.88 287 SER A CA 1
ATOM 2121 C C . SER A 1 287 ? 1.139 -19.194 4.600 1.00 79.88 287 SER A C 1
ATOM 2123 O O . SER A 1 287 ? 0.465 -19.447 5.597 1.00 79.88 287 SER A O 1
ATOM 2125 N N . TRP A 1 288 ? 1.615 -17.973 4.355 1.00 86.56 288 TRP A N 1
ATOM 2126 C CA . TRP A 1 288 ? 1.482 -16.830 5.255 1.00 86.56 288 TRP A CA 1
ATOM 2127 C C . TRP A 1 288 ? 0.771 -15.663 4.582 1.00 86.56 288 TRP A C 1
ATOM 2129 O O . TRP A 1 288 ? 0.868 -15.467 3.374 1.00 86.56 288 TRP A O 1
ATOM 2139 N N . PHE A 1 289 ? 0.073 -14.870 5.380 1.00 88.38 289 PHE A N 1
ATOM 2140 C CA . PHE A 1 289 ? -0.538 -13.614 4.988 1.00 88.38 289 PHE A CA 1
ATOM 2141 C C . PHE A 1 289 ? 0.185 -12.476 5.691 1.00 88.38 289 PHE A C 1
ATOM 2143 O O . PHE A 1 289 ? 0.184 -12.410 6.916 1.00 88.38 289 PHE A O 1
ATOM 2150 N N . HIS A 1 290 ? 0.820 -11.608 4.917 1.00 86.31 290 HIS A N 1
ATOM 2151 C CA . HIS A 1 290 ? 1.587 -10.476 5.404 1.00 86.31 290 HIS A CA 1
ATOM 2152 C C . HIS A 1 290 ? 0.705 -9.225 5.447 1.00 86.31 290 HIS A C 1
ATOM 2154 O O . HIS A 1 290 ? 0.235 -8.730 4.422 1.00 86.31 290 HIS A O 1
ATOM 2160 N N . MET A 1 291 ? 0.468 -8.729 6.653 1.00 85.75 291 MET A N 1
ATOM 2161 C CA . MET A 1 291 ? -0.304 -7.529 6.955 1.00 85.75 291 MET A CA 1
ATOM 2162 C C . MET A 1 291 ? 0.619 -6.310 7.126 1.00 85.75 291 MET A C 1
ATOM 2164 O O . MET A 1 291 ? 1.820 -6.469 7.377 1.00 85.75 291 MET A O 1
ATOM 2168 N N . PRO A 1 292 ? 0.080 -5.079 7.040 1.00 76.31 292 PRO A N 1
ATOM 2169 C CA . PRO A 1 292 ? 0.812 -3.870 7.406 1.00 76.31 292 PRO A CA 1
ATOM 2170 C C . PRO A 1 292 ? 1.484 -3.972 8.782 1.00 76.31 292 PRO A C 1
ATOM 2172 O O . PRO A 1 292 ? 1.036 -4.699 9.665 1.00 76.31 292 PRO A O 1
ATOM 2175 N N . GLY A 1 293 ? 2.585 -3.241 8.963 1.00 73.69 293 GLY A N 1
ATOM 2176 C CA . GLY A 1 293 ? 3.347 -3.276 10.216 1.00 73.69 293 GLY A CA 1
ATOM 2177 C C . GLY A 1 293 ? 4.201 -4.538 10.403 1.00 73.69 293 GLY A C 1
ATOM 2178 O O . GLY A 1 293 ? 4.640 -4.803 11.525 1.00 73.69 293 GLY A O 1
ATOM 2179 N N . GLY A 1 294 ? 4.438 -5.304 9.328 1.00 78.06 294 GLY A N 1
ATOM 2180 C CA . GLY A 1 294 ? 5.322 -6.475 9.331 1.00 78.06 294 GLY A CA 1
ATOM 2181 C C . GLY A 1 294 ? 4.743 -7.676 10.074 1.00 78.06 294 GLY A C 1
ATOM 2182 O O . GLY A 1 294 ? 5.492 -8.427 10.688 1.00 78.06 294 GLY A O 1
ATOM 2183 N N . LYS A 1 295 ? 3.416 -7.811 10.083 1.00 85.50 295 LYS A N 1
ATOM 2184 C CA . LYS A 1 295 ? 2.694 -8.830 10.851 1.00 85.50 295 LYS A CA 1
ATOM 2185 C C . LYS A 1 295 ? 2.245 -9.972 9.951 1.00 85.50 295 LYS A C 1
ATOM 2187 O O . LYS A 1 295 ? 1.921 -9.745 8.787 1.00 85.50 295 LYS A O 1
ATOM 2192 N N . TYR A 1 296 ? 2.200 -11.188 10.481 1.00 88.06 296 TYR A N 1
ATOM 2193 C CA . TYR A 1 296 ? 1.914 -12.393 9.712 1.00 88.06 296 TYR A CA 1
ATOM 2194 C C . TYR A 1 296 ? 0.813 -13.230 10.349 1.00 88.06 296 TYR A C 1
ATOM 2196 O O . TYR A 1 296 ? 0.784 -13.416 11.560 1.00 88.06 296 TYR A O 1
ATOM 2204 N N . VAL A 1 297 ? -0.061 -13.779 9.508 1.00 91.50 297 VAL A N 1
ATOM 2205 C CA . VAL A 1 297 ? -1.122 -14.717 9.902 1.00 91.50 297 VAL A CA 1
ATOM 2206 C C . VAL A 1 297 ? -1.026 -15.959 9.022 1.00 91.50 297 VAL A C 1
ATOM 2208 O O . VAL A 1 297 ? -0.810 -15.820 7.813 1.00 91.50 297 VAL A O 1
ATOM 2211 N N . PRO A 1 298 ? -1.178 -17.179 9.554 1.00 90.50 298 PRO A N 1
ATOM 2212 C CA . PRO A 1 298 ? -1.216 -18.373 8.722 1.00 90.50 298 PRO A CA 1
ATOM 2213 C C . PRO A 1 298 ? -2.386 -18.324 7.730 1.00 90.50 298 PRO A C 1
ATOM 2215 O O . PRO A 1 298 ? -3.530 -18.072 8.100 1.00 90.50 298 PRO A O 1
ATOM 2218 N N . MET A 1 299 ? -2.146 -18.656 6.459 1.00 87.50 299 MET A N 1
ATOM 2219 C CA . MET A 1 299 ? -3.222 -18.761 5.457 1.00 87.50 299 MET A CA 1
ATOM 2220 C C . MET A 1 299 ? -4.262 -19.834 5.819 1.00 87.50 299 MET A C 1
ATOM 2222 O O . MET A 1 299 ? -5.409 -19.763 5.375 1.00 87.50 299 MET A O 1
ATOM 2226 N N . ALA A 1 300 ? -3.880 -20.806 6.652 1.00 88.75 300 ALA A N 1
ATOM 2227 C CA . ALA A 1 300 ? -4.772 -21.806 7.231 1.00 88.75 300 ALA A CA 1
ATOM 2228 C C . ALA A 1 300 ? -5.815 -21.215 8.198 1.00 88.75 300 ALA A C 1
ATOM 2230 O O . ALA A 1 300 ? -6.812 -21.864 8.481 1.00 88.75 300 ALA A O 1
ATOM 2231 N N . GLU A 1 301 ? -5.642 -19.983 8.662 1.00 94.06 301 GLU A N 1
ATOM 2232 C CA . GLU A 1 301 ? -6.620 -19.296 9.509 1.00 94.06 301 GLU A CA 1
ATOM 2233 C C . GLU A 1 301 ? -7.504 -18.333 8.708 1.00 94.06 301 GLU A C 1
ATOM 2235 O O . GLU A 1 301 ? -8.454 -17.758 9.233 1.00 94.06 301 GLU A O 1
ATOM 2240 N N . LEU A 1 302 ? -7.238 -18.186 7.406 1.00 93.00 302 LEU A N 1
ATOM 2241 C CA . LEU A 1 302 ? -7.892 -17.213 6.541 1.00 93.00 302 LEU A CA 1
ATOM 2242 C C . LEU A 1 302 ? -8.774 -17.866 5.476 1.00 93.00 302 LEU A C 1
ATOM 2244 O O . LEU A 1 302 ? -8.527 -18.980 5.007 1.00 93.00 302 LEU A O 1
ATOM 2248 N N . THR A 1 303 ? -9.822 -17.155 5.075 1.00 90.00 303 THR A N 1
ATOM 2249 C CA . THR A 1 303 ? -10.801 -17.580 4.073 1.00 90.00 303 THR A CA 1
ATOM 2250 C C . THR A 1 303 ? -11.258 -16.409 3.205 1.00 90.00 303 THR A C 1
ATOM 2252 O O . THR A 1 303 ? -11.074 -15.236 3.533 1.00 90.00 303 THR A O 1
ATOM 2255 N N . THR A 1 304 ? -11.844 -16.733 2.058 1.00 82.56 304 THR A N 1
ATOM 2256 C CA . THR A 1 304 ? -12.594 -15.797 1.211 1.00 82.56 304 THR A CA 1
ATOM 2257 C C . THR A 1 304 ? -14.100 -15.889 1.444 1.00 82.56 304 THR A C 1
ATOM 2259 O O . THR A 1 304 ? -14.842 -15.104 0.870 1.00 82.56 304 THR A O 1
ATOM 2262 N N . THR A 1 305 ? -14.561 -16.835 2.266 1.00 85.44 305 THR A N 1
ATOM 2263 C CA . THR A 1 305 ? -15.973 -16.967 2.642 1.00 85.44 305 THR A CA 1
ATOM 2264 C C . THR A 1 305 ? -16.292 -15.985 3.759 1.00 85.44 305 THR A C 1
ATOM 2266 O O . THR A 1 305 ? -15.591 -15.960 4.767 1.00 85.44 305 THR A O 1
ATOM 2269 N N . HIS A 1 306 ? -17.333 -15.182 3.577 1.00 89.31 306 HIS A N 1
ATOM 2270 C CA . HIS A 1 306 ? -17.768 -14.178 4.544 1.00 89.31 306 HIS A CA 1
ATOM 2271 C C . HIS A 1 306 ? -19.250 -13.851 4.352 1.00 89.31 306 HIS A C 1
ATOM 2273 O O . HIS A 1 306 ? -19.827 -14.122 3.293 1.00 89.31 306 HIS A O 1
ATOM 2279 N N . THR A 1 307 ? -19.858 -13.203 5.344 1.00 86.12 307 THR A N 1
ATOM 2280 C CA . THR A 1 307 ? -21.191 -12.617 5.192 1.00 86.12 307 THR A CA 1
ATOM 2281 C C . THR A 1 307 ? -21.196 -11.552 4.098 1.00 86.12 307 THR A C 1
ATOM 2283 O O . THR A 1 307 ? -20.359 -10.649 4.079 1.00 86.12 307 THR A O 1
ATOM 2286 N N . ARG A 1 308 ? -22.171 -11.629 3.184 1.00 83.69 308 ARG A N 1
ATOM 2287 C CA . ARG A 1 308 ? -22.291 -10.728 2.029 1.00 83.69 308 ARG A CA 1
ATOM 2288 C C . ARG A 1 308 ? -22.244 -9.250 2.433 1.00 83.69 308 ARG A C 1
ATOM 2290 O O . ARG A 1 308 ? -22.943 -8.828 3.355 1.00 83.69 308 ARG A O 1
ATOM 2297 N N . TYR A 1 309 ? -21.498 -8.462 1.660 1.00 88.44 309 TYR A N 1
ATOM 2298 C CA . TYR A 1 309 ? -21.473 -7.010 1.793 1.00 88.44 309 TYR A CA 1
ATOM 2299 C C . TYR A 1 309 ? -22.763 -6.386 1.264 1.00 88.44 309 TYR A C 1
ATOM 2301 O O . TYR A 1 309 ? -23.126 -6.564 0.101 1.00 88.44 309 TYR A O 1
ATOM 2309 N N . THR A 1 310 ? -23.444 -5.649 2.130 1.00 86.44 310 THR A N 1
ATOM 2310 C CA . THR A 1 310 ? -24.704 -4.945 1.853 1.00 86.44 310 THR A CA 1
ATOM 2311 C C . THR A 1 310 ? -24.569 -3.437 2.051 1.00 86.44 310 THR A C 1
ATOM 2313 O O . THR A 1 310 ? -25.516 -2.707 1.790 1.00 86.44 310 THR A O 1
ATOM 2316 N N . GLY A 1 311 ? -23.414 -2.963 2.536 1.00 84.25 311 GLY A N 1
ATOM 2317 C CA . GLY A 1 311 ? -23.210 -1.564 2.926 1.00 84.25 311 GLY A CA 1
ATOM 2318 C C . GLY A 1 311 ? -23.862 -1.193 4.261 1.00 84.25 311 GLY A C 1
ATOM 2319 O O . GLY A 1 311 ? -23.812 -0.034 4.658 1.00 84.25 311 GLY A O 1
ATOM 2320 N N . THR A 1 312 ? -24.463 -2.160 4.955 1.00 92.56 312 THR A N 1
ATOM 2321 C CA . THR A 1 312 ? -25.009 -1.982 6.305 1.00 92.56 312 THR A CA 1
ATOM 2322 C C . THR A 1 312 ? -23.949 -2.297 7.356 1.00 92.56 312 THR A C 1
ATOM 2324 O O . THR A 1 312 ? -22.901 -2.859 7.041 1.00 92.56 312 THR A O 1
ATOM 2327 N N . ASN A 1 313 ? -24.256 -1.998 8.616 1.00 96.62 313 ASN A N 1
ATOM 2328 C CA . ASN A 1 313 ? -23.368 -2.194 9.758 1.00 96.62 313 ASN A CA 1
ATOM 2329 C C . ASN A 1 313 ? -22.659 -3.569 9.757 1.00 96.62 313 ASN A C 1
ATOM 2331 O O . ASN A 1 313 ? -23.300 -4.621 9.683 1.00 96.62 313 ASN A O 1
ATOM 2335 N N . GLY A 1 314 ? -21.325 -3.544 9.791 1.00 95.75 314 GLY A N 1
ATOM 2336 C CA . GLY A 1 314 ? -20.443 -4.713 9.762 1.00 95.75 314 GLY A CA 1
ATOM 2337 C C . GLY A 1 314 ? -20.345 -5.414 8.399 1.00 95.75 314 GLY A C 1
ATOM 2338 O O . GLY A 1 314 ? -19.619 -6.398 8.258 1.00 95.75 314 GLY A O 1
ATOM 2339 N N . ARG A 1 315 ? -21.053 -4.931 7.375 1.00 95.06 315 ARG A N 1
ATOM 2340 C CA . ARG A 1 315 ? -21.163 -5.538 6.036 1.00 95.06 315 ARG A CA 1
ATOM 2341 C C . ARG A 1 315 ? -20.725 -4.571 4.937 1.00 95.06 315 ARG A C 1
ATOM 2343 O O . ARG A 1 315 ? -21.296 -4.556 3.843 1.00 95.06 315 ARG A O 1
ATOM 2350 N N . HIS A 1 316 ? -19.723 -3.750 5.221 1.00 90.25 316 HIS A N 1
ATOM 2351 C CA . HIS A 1 316 ? -19.169 -2.808 4.258 1.00 90.25 316 HIS A CA 1
ATOM 2352 C C . HIS A 1 316 ? -18.186 -3.487 3.304 1.00 90.25 316 HIS A C 1
ATOM 2354 O O . HIS A 1 316 ? -17.444 -4.393 3.687 1.00 90.25 316 HIS A O 1
ATOM 2360 N N . HIS A 1 317 ? -18.194 -3.043 2.046 1.00 87.38 317 HIS A N 1
ATOM 2361 C CA . HIS A 1 317 ? -17.275 -3.555 1.039 1.00 87.38 317 HIS A CA 1
ATOM 2362 C C . HIS A 1 317 ? -15.836 -3.128 1.382 1.00 87.38 317 HIS A C 1
ATOM 2364 O O . HIS A 1 317 ? -15.619 -1.970 1.736 1.00 87.38 317 HIS A O 1
ATOM 2370 N N . PRO A 1 318 ? -14.819 -3.991 1.218 1.00 85.06 318 PRO A N 1
ATOM 2371 C CA . PRO A 1 318 ? -13.453 -3.664 1.598 1.00 85.06 318 PRO A CA 1
ATOM 2372 C C . PRO A 1 318 ? -12.917 -2.396 0.935 1.00 85.06 318 PRO A C 1
ATOM 2374 O O . PRO A 1 318 ? -12.066 -1.735 1.511 1.00 85.06 318 PRO A O 1
ATOM 2377 N N . SER A 1 319 ? -13.388 -2.021 -0.258 1.00 81.50 319 SER A N 1
ATOM 2378 C CA . SER A 1 319 ? -12.957 -0.782 -0.930 1.00 81.50 319 SER A CA 1
ATOM 2379 C C . SER A 1 319 ? -13.292 0.500 -0.161 1.00 81.50 319 SER A C 1
ATOM 2381 O O . SER A 1 319 ? -12.686 1.526 -0.441 1.00 81.50 319 SER A O 1
ATOM 2383 N N . THR A 1 320 ? -14.224 0.465 0.796 1.00 85.56 320 THR A N 1
ATOM 2384 C CA . THR A 1 320 ? -14.571 1.622 1.640 1.00 85.56 320 THR A CA 1
ATOM 2385 C C . THR A 1 320 ? -13.784 1.656 2.950 1.00 85.56 320 THR A C 1
ATOM 2387 O O . THR A 1 320 ? -13.954 2.578 3.746 1.00 85.56 320 THR A O 1
ATOM 2390 N N . LEU A 1 321 ? -12.949 0.643 3.191 1.00 91.19 321 LEU A N 1
ATOM 2391 C CA . LEU A 1 321 ? -12.188 0.457 4.419 1.00 91.19 321 LEU A CA 1
ATOM 2392 C C . LEU A 1 321 ? -10.693 0.590 4.139 1.00 91.19 321 LEU A C 1
ATOM 2394 O O . LEU A 1 321 ? -10.189 0.072 3.146 1.00 91.19 321 LEU A O 1
ATOM 2398 N N . CYS A 1 322 ? -9.953 1.249 5.012 1.00 87.62 322 CYS A N 1
ATOM 2399 C CA . CYS A 1 322 ? -8.530 1.507 4.847 1.00 87.62 322 CYS A CA 1
ATOM 2400 C C . CYS A 1 322 ? -7.781 1.151 6.130 1.00 87.62 322 CYS A C 1
ATOM 2402 O O . CYS A 1 322 ? -8.346 1.241 7.217 1.00 87.62 322 CYS A O 1
ATOM 2404 N N . ASN A 1 323 ? -6.517 0.740 5.996 1.00 86.12 323 ASN A N 1
ATOM 2405 C CA . ASN A 1 323 ? -5.675 0.449 7.153 1.00 86.12 323 ASN A CA 1
ATOM 2406 C C . ASN A 1 323 ? -5.366 1.740 7.921 1.00 86.12 323 ASN A C 1
ATOM 2408 O O . ASN A 1 323 ? -4.887 2.711 7.329 1.00 86.12 323 ASN A O 1
ATOM 2412 N N . VAL A 1 324 ? -5.580 1.716 9.231 1.00 85.19 324 VAL A N 1
ATOM 2413 C CA . VAL A 1 324 ? -5.080 2.694 10.190 1.00 85.19 324 VAL A CA 1
ATOM 2414 C C . VAL A 1 324 ? -3.558 2.609 10.174 1.00 85.19 324 VAL A C 1
ATOM 2416 O O . VAL A 1 324 ? -2.965 1.553 10.388 1.00 85.19 324 VAL A O 1
ATOM 2419 N N . GLN A 1 325 ? -2.914 3.719 9.830 1.00 74.81 325 GLN A N 1
ATOM 2420 C CA . GLN A 1 325 ? -1.460 3.789 9.711 1.00 74.81 325 GLN A CA 1
ATOM 2421 C C . GLN A 1 325 ? -0.816 4.135 11.053 1.00 74.81 325 GLN A C 1
ATOM 2423 O O . GLN A 1 325 ? -1.419 4.807 11.883 1.00 74.81 325 GLN A O 1
ATOM 2428 N N . GLY A 1 326 ? 0.444 3.736 11.232 1.00 64.81 326 GLY A N 1
ATOM 2429 C CA . GLY A 1 326 ? 1.252 4.137 12.387 1.00 64.81 326 GLY A CA 1
ATOM 2430 C C . GLY A 1 326 ? 0.997 3.331 13.657 1.00 64.81 326 GLY A C 1
ATOM 2431 O O . GLY A 1 326 ? 1.798 3.418 14.573 1.00 64.81 326 GLY A O 1
ATOM 2432 N N . THR A 1 327 ? -0.037 2.495 13.702 1.00 67.06 327 THR A N 1
ATOM 2433 C CA . THR A 1 327 ? -0.244 1.579 14.825 1.00 67.06 327 THR A CA 1
ATOM 2434 C C . THR A 1 327 ? 0.651 0.341 14.707 1.00 67.06 327 THR A C 1
ATOM 2436 O O . THR A 1 327 ? 0.881 -0.194 13.618 1.00 67.06 327 THR A O 1
ATOM 2439 N N . THR A 1 328 ? 1.210 -0.091 15.838 1.00 60.62 328 THR A N 1
ATOM 2440 C CA . THR A 1 328 ? 2.002 -1.324 15.948 1.00 60.62 328 THR A CA 1
ATOM 2441 C C . THR A 1 328 ? 1.141 -2.555 16.210 1.00 60.62 328 THR A C 1
ATOM 2443 O O . THR A 1 328 ? 1.656 -3.675 16.086 1.00 60.62 328 THR A O 1
ATOM 2446 N N . VAL A 1 329 ? -0.135 -2.354 16.548 1.00 62.16 329 VAL A N 1
ATOM 2447 C CA . VAL A 1 329 ? -1.082 -3.429 16.830 1.00 62.16 329 VAL A CA 1
ATOM 2448 C C . VAL A 1 329 ? -1.702 -3.958 15.537 1.00 62.16 329 VAL A C 1
ATOM 2450 O O . VAL A 1 329 ? -1.804 -3.248 14.534 1.00 62.16 329 VAL A O 1
ATOM 2453 N N . ALA A 1 330 ? -2.045 -5.243 15.532 1.00 58.50 330 ALA A N 1
ATOM 2454 C CA . ALA A 1 330 ? -2.575 -5.922 14.351 1.00 58.50 330 ALA A CA 1
ATOM 2455 C C . ALA A 1 330 ? -4.101 -6.099 14.387 1.00 58.50 330 ALA A C 1
ATOM 2457 O O . ALA A 1 330 ? -4.699 -6.387 13.348 1.00 58.50 330 ALA A O 1
ATOM 2458 N N . SER A 1 331 ? -4.723 -5.941 15.555 1.00 60.62 331 SER A N 1
ATOM 2459 C CA . SER A 1 331 ? -6.159 -6.100 15.767 1.00 60.62 331 SER A CA 1
ATOM 2460 C C . SER A 1 331 ? -6.926 -4.998 15.035 1.00 60.62 331 SER A C 1
ATOM 2462 O O . SER A 1 331 ? -6.671 -3.817 15.206 1.00 60.62 331 SER A O 1
ATOM 2464 N N . HIS A 1 332 ? -7.856 -5.383 14.154 1.00 66.81 332 HIS A N 1
ATOM 2465 C CA . HIS A 1 332 ? -8.965 -4.525 13.710 1.00 66.81 332 HIS A CA 1
ATOM 2466 C C . HIS A 1 332 ? -8.648 -3.120 13.182 1.00 66.81 332 HIS A C 1
ATOM 2468 O O . HIS A 1 332 ? -9.506 -2.234 13.162 1.00 66.81 332 HIS A O 1
ATOM 2474 N N . VAL A 1 333 ? -7.449 -2.940 12.644 1.00 78.75 333 VAL A N 1
ATOM 2475 C CA . VAL A 1 333 ? -6.941 -1.660 12.148 1.00 78.75 333 VAL A CA 1
ATOM 2476 C C . VAL A 1 333 ? -7.536 -1.249 10.798 1.00 78.75 333 VAL A C 1
ATOM 2478 O O . VAL A 1 333 ? -6.913 -0.503 10.057 1.00 78.75 333 VAL A O 1
ATOM 2481 N N . LEU A 1 334 ? -8.723 -1.726 10.423 1.00 90.75 334 LEU A N 1
ATOM 2482 C CA . LEU A 1 334 ? -9.471 -1.148 9.309 1.00 90.75 334 LEU A CA 1
ATOM 2483 C C . LEU A 1 334 ? -10.413 -0.074 9.849 1.00 90.75 334 LEU A C 1
ATOM 2485 O O . LEU A 1 334 ? -11.017 -0.246 10.895 1.00 90.75 334 LEU A O 1
ATOM 2489 N N . THR A 1 335 ? -10.573 1.024 9.125 1.00 93.00 335 THR A N 1
ATOM 2490 C CA . THR A 1 335 ? -11.609 2.030 9.402 1.00 93.00 335 THR A CA 1
ATOM 2491 C C . THR A 1 335 ? -12.129 2.611 8.093 1.00 93.00 335 THR A C 1
ATOM 2493 O O . THR A 1 335 ? -11.602 2.294 7.023 1.00 93.00 335 THR A O 1
ATOM 2496 N N . ALA A 1 336 ? -13.171 3.441 8.133 1.00 92.56 336 ALA A N 1
ATOM 2497 C CA . ALA A 1 336 ? -13.670 4.106 6.935 1.00 92.56 336 ALA A CA 1
ATOM 2498 C C . ALA A 1 336 ? -12.553 4.938 6.287 1.00 92.56 336 ALA A C 1
ATOM 2500 O O . ALA A 1 336 ? -11.907 5.745 6.954 1.00 92.56 336 ALA A O 1
ATOM 2501 N N . CYS A 1 337 ? -12.341 4.782 4.977 1.00 88.62 337 CYS A N 1
ATOM 2502 C CA . CYS A 1 337 ? -11.255 5.484 4.284 1.00 88.62 337 CYS A CA 1
ATOM 2503 C C . CYS A 1 337 ? -11.322 7.014 4.433 1.00 88.62 337 CYS A C 1
ATOM 2505 O O . CYS A 1 337 ? -10.276 7.656 4.467 1.00 88.62 337 CYS A O 1
ATOM 2507 N N . GLY A 1 338 ? -12.526 7.583 4.572 1.00 88.38 338 GLY A N 1
ATOM 2508 C CA . GLY A 1 338 ? -12.720 9.018 4.803 1.00 88.38 338 GLY A CA 1
ATOM 2509 C C . GLY A 1 338 ? -12.115 9.530 6.115 1.00 88.38 338 GLY A C 1
ATOM 2510 O O . GLY A 1 338 ? -11.647 10.656 6.148 1.00 88.38 338 GLY A O 1
ATOM 2511 N N . ALA A 1 339 ? -12.030 8.694 7.155 1.00 93.06 339 ALA A N 1
ATOM 2512 C CA . ALA A 1 339 ? -11.530 9.094 8.473 1.00 93.06 339 ALA A CA 1
ATOM 2513 C C . ALA A 1 339 ? -9.996 8.979 8.617 1.00 93.06 339 ALA A C 1
ATOM 2515 O O . ALA A 1 339 ? -9.422 9.396 9.622 1.00 93.06 339 ALA A O 1
ATOM 2516 N N . ILE A 1 340 ? -9.303 8.398 7.626 1.00 89.56 340 ILE A N 1
ATOM 2517 C CA . ILE A 1 340 ? -7.858 8.117 7.707 1.00 89.56 340 ILE A CA 1
ATOM 2518 C C . ILE A 1 340 ? -7.018 9.392 7.777 1.00 89.56 340 ILE A C 1
ATOM 2520 O O . ILE A 1 340 ? -6.008 9.412 8.483 1.00 89.56 340 ILE A O 1
ATOM 2524 N N . GLY A 1 341 ? -7.402 10.433 7.032 1.00 88.62 341 GLY A N 1
ATOM 2525 C CA . GLY A 1 341 ? -6.675 11.704 7.014 1.00 88.62 341 GLY A CA 1
ATOM 2526 C C . GLY A 1 341 ? -6.587 12.311 8.412 1.00 88.62 341 GLY A C 1
ATOM 2527 O O . GLY A 1 341 ? -5.489 12.594 8.898 1.00 88.62 341 GLY A O 1
ATOM 2528 N N . ASP A 1 342 ? -7.727 12.399 9.088 1.00 91.75 342 ASP A N 1
ATOM 2529 C CA . ASP A 1 342 ? -7.804 13.008 10.411 1.00 91.75 342 ASP A CA 1
ATOM 2530 C C . ASP A 1 342 ? -7.230 12.101 11.496 1.00 91.75 342 ASP A C 1
ATOM 2532 O O . ASP A 1 342 ? -6.505 12.570 12.372 1.00 91.75 342 ASP A O 1
ATOM 2536 N N . LEU A 1 343 ? -7.429 10.782 11.390 1.00 91.06 343 LEU A N 1
ATOM 2537 C CA . LEU A 1 343 ? -6.801 9.817 12.296 1.00 91.06 343 LEU A CA 1
ATOM 2538 C C . LEU A 1 343 ? -5.267 9.881 12.224 1.00 91.06 343 LEU A C 1
ATOM 2540 O O . LEU A 1 343 ? -4.582 9.781 13.243 1.00 91.06 343 LEU A O 1
ATOM 2544 N N . LYS A 1 344 ? -4.709 10.103 11.026 1.00 90.50 344 LYS A N 1
ATOM 2545 C CA . LYS A 1 344 ? -3.273 10.336 10.837 1.00 90.50 344 LYS A CA 1
ATOM 2546 C C . LYS A 1 344 ? -2.830 11.653 11.474 1.00 90.50 344 LYS A C 1
ATOM 2548 O O . LYS A 1 344 ? -1.770 11.680 12.098 1.00 90.50 344 LYS A O 1
ATOM 2553 N N . GLY A 1 345 ? -3.614 12.722 11.332 1.00 90.88 345 GLY A N 1
ATOM 2554 C CA . GLY A 1 345 ? -3.366 13.999 12.008 1.00 90.88 345 GLY A CA 1
ATOM 2555 C C . GLY A 1 345 ? -3.332 13.844 13.531 1.00 90.88 345 GLY A C 1
ATOM 2556 O O . GLY A 1 345 ? -2.357 14.245 14.170 1.00 90.88 345 GLY A O 1
ATOM 2557 N N . LEU A 1 346 ? -4.331 13.157 14.090 1.00 94.50 346 LEU A N 1
ATOM 2558 C CA . LEU A 1 346 ? -4.415 12.845 15.514 1.00 94.50 346 LEU A CA 1
ATOM 2559 C C . LEU A 1 346 ? -3.205 12.033 15.984 1.00 94.50 346 LEU A C 1
ATOM 2561 O O . LEU A 1 346 ? -2.590 12.378 16.993 1.00 94.50 346 LEU A O 1
ATOM 2565 N N . ASN A 1 347 ? -2.814 10.997 15.235 1.00 92.94 347 ASN A N 1
ATOM 2566 C CA . ASN A 1 347 ? -1.635 10.197 15.560 1.00 92.94 347 ASN A CA 1
ATOM 2567 C C . ASN A 1 347 ? -0.343 11.034 15.557 1.00 92.94 347 ASN A C 1
ATOM 2569 O O . ASN A 1 347 ? 0.483 10.888 16.453 1.00 92.94 347 ASN A O 1
ATOM 2573 N N . LEU A 1 348 ? -0.163 11.938 14.586 1.00 93.12 348 LEU A N 1
ATOM 2574 C CA . LEU A 1 348 ? 1.010 12.820 14.537 1.00 93.12 348 LEU A CA 1
ATOM 2575 C C . LEU A 1 348 ? 1.079 13.748 15.757 1.00 93.12 348 LEU A C 1
ATOM 2577 O O . LEU A 1 348 ? 2.150 13.901 16.346 1.00 93.12 348 LEU A O 1
ATOM 2581 N N . ALA A 1 349 ? -0.050 14.328 16.165 1.00 94.25 349 ALA A N 1
ATOM 2582 C CA . ALA A 1 349 ? -0.122 15.166 17.359 1.00 94.25 349 ALA A CA 1
ATOM 2583 C C . ALA A 1 349 ? 0.111 14.362 18.648 1.00 94.25 349 ALA A C 1
ATOM 2585 O O . ALA A 1 349 ? 0.851 14.802 19.531 1.00 94.25 349 ALA A O 1
ATOM 2586 N N . TYR A 1 350 ? -0.456 13.158 18.732 1.00 94.69 350 TYR A N 1
ATOM 2587 C CA . TYR A 1 350 ? -0.246 12.249 19.855 1.00 94.69 350 TYR A CA 1
ATOM 2588 C C . TYR A 1 350 ? 1.234 11.859 19.971 1.00 94.69 350 TYR A C 1
ATOM 2590 O O . TYR A 1 350 ? 1.830 11.965 21.045 1.00 94.69 350 TYR A O 1
ATOM 2598 N N . LYS A 1 351 ? 1.872 11.520 18.846 1.00 93.69 351 LYS A N 1
ATOM 2599 C CA . LYS A 1 351 ? 3.301 11.204 18.776 1.00 93.69 351 LYS A CA 1
ATOM 2600 C C . LYS A 1 351 ? 4.181 12.373 19.184 1.00 93.69 351 LYS A C 1
ATOM 2602 O O . LYS A 1 351 ? 5.144 12.170 19.917 1.00 93.69 351 LYS A O 1
ATOM 2607 N N . ALA A 1 352 ? 3.841 13.594 18.780 1.00 95.00 352 ALA A N 1
ATOM 2608 C CA . ALA A 1 352 ? 4.552 14.786 19.233 1.00 95.00 352 ALA A CA 1
ATOM 2609 C C . ALA A 1 352 ? 4.457 14.977 20.760 1.00 95.00 352 ALA A C 1
ATOM 2611 O O . ALA A 1 352 ? 5.408 15.446 21.382 1.00 95.00 352 ALA A O 1
ATOM 2612 N N . ARG A 1 353 ? 3.335 14.586 21.380 1.00 97.12 353 ARG A N 1
ATOM 2613 C CA . ARG A 1 353 ? 3.109 14.727 22.826 1.00 97.12 353 ARG A CA 1
ATOM 2614 C C . ARG A 1 353 ? 3.747 13.623 23.671 1.00 97.12 353 ARG A C 1
ATOM 2616 O O . ARG A 1 353 ? 4.202 13.912 24.783 1.00 97.12 353 ARG A O 1
ATOM 2623 N N . PHE A 1 354 ? 3.702 12.379 23.197 1.00 95.56 354 PHE A N 1
ATOM 2624 C CA . PHE A 1 354 ? 4.027 11.181 23.983 1.00 95.56 354 PHE A CA 1
ATOM 2625 C C . PHE A 1 354 ? 5.206 10.370 23.435 1.00 95.56 354 PHE A C 1
ATOM 2627 O O . PHE A 1 354 ? 5.598 9.389 24.062 1.00 95.56 354 PHE A O 1
ATOM 2634 N N . ASN A 1 355 ? 5.794 10.790 22.309 1.00 94.31 355 ASN A N 1
ATOM 2635 C CA . ASN A 1 355 ? 6.920 10.133 21.639 1.00 94.31 355 ASN A CA 1
ATOM 2636 C C . ASN A 1 355 ? 6.656 8.659 21.262 1.00 94.31 355 ASN A C 1
ATOM 2638 O O . ASN A 1 355 ? 7.575 7.849 21.170 1.00 94.31 355 ASN A O 1
ATOM 2642 N N . GLU A 1 356 ? 5.393 8.312 21.029 1.00 90.00 356 GLU A N 1
ATOM 2643 C CA . GLU A 1 356 ? 4.948 6.997 20.572 1.00 90.00 356 GLU A CA 1
ATOM 2644 C C . GLU A 1 356 ? 3.748 7.179 19.635 1.00 90.00 356 GLU A C 1
ATOM 2646 O O . GLU A 1 356 ? 3.011 8.157 19.760 1.00 90.00 356 GLU A O 1
ATOM 2651 N N . ASP A 1 357 ? 3.554 6.270 18.683 1.00 89.50 357 ASP A N 1
ATOM 2652 C CA . ASP A 1 357 ? 2.321 6.259 17.895 1.00 89.50 357 ASP A CA 1
ATOM 2653 C C . ASP A 1 357 ? 1.134 5.822 18.776 1.00 89.50 357 ASP A C 1
ATOM 2655 O O . ASP A 1 357 ? 1.305 5.045 19.714 1.00 89.50 357 ASP A O 1
ATOM 2659 N N . LEU A 1 358 ? -0.061 6.335 18.483 1.00 89.62 358 LEU A N 1
ATOM 2660 C CA . LEU A 1 358 ? -1.319 6.017 19.152 1.00 89.62 358 LEU A CA 1
ATOM 2661 C C . LEU A 1 358 ? -1.722 4.565 18.829 1.00 89.62 358 LEU A C 1
ATOM 2663 O O . LEU A 1 358 ? -2.047 4.266 17.674 1.00 89.62 358 LEU A O 1
ATOM 2667 N N . PRO A 1 359 ? -1.695 3.652 19.816 1.00 88.25 359 PRO A N 1
ATOM 2668 C CA . PRO A 1 359 ? -1.881 2.224 19.570 1.00 88.25 359 PRO A CA 1
ATOM 2669 C C . PRO A 1 359 ? -3.370 1.841 19.524 1.00 88.25 359 PRO A C 1
ATOM 2671 O O . PRO A 1 359 ? -3.852 1.168 20.422 1.00 88.25 359 PRO A O 1
ATOM 2674 N N . TRP A 1 360 ? -4.112 2.289 18.509 1.00 89.19 360 TRP A N 1
ATOM 2675 C CA . TRP A 1 360 ? -5.528 1.919 18.330 1.00 89.19 360 TRP A CA 1
ATOM 2676 C C . TRP A 1 360 ? -5.722 0.410 18.255 1.00 89.19 360 TRP A C 1
ATOM 2678 O O . TRP A 1 360 ? -5.193 -0.181 17.323 1.00 89.19 360 TRP A O 1
ATOM 2688 N N . ASP A 1 361 ? -6.498 -0.173 19.165 1.00 85.44 361 ASP A N 1
ATOM 2689 C CA . ASP A 1 361 ? -6.695 -1.618 19.294 1.00 85.44 361 ASP A CA 1
ATOM 2690 C C . ASP A 1 361 ? -7.818 -2.149 18.397 1.00 85.44 361 ASP A C 1
ATOM 2692 O O . ASP A 1 361 ? -7.674 -3.189 17.761 1.00 85.44 361 ASP A O 1
ATOM 2696 N N . GLU A 1 362 ? -8.938 -1.427 18.285 1.00 89.12 362 GLU A N 1
ATOM 2697 C CA . GLU A 1 362 ? -10.064 -1.905 17.483 1.00 89.12 362 GLU A CA 1
ATOM 2698 C C . GLU A 1 362 ? -10.865 -0.795 16.805 1.00 89.12 362 GLU A C 1
ATOM 2700 O O . GLU A 1 362 ? -11.503 0.013 17.464 1.00 89.12 362 GLU A O 1
ATOM 2705 N N . CYS A 1 363 ? -10.901 -0.782 15.468 1.00 92.81 363 CYS A N 1
ATOM 2706 C CA . CYS A 1 363 ? -11.665 0.209 14.710 1.00 92.81 363 CYS A CA 1
ATOM 2707 C C . CYS A 1 363 ? -12.888 -0.382 14.004 1.00 92.81 363 CYS A C 1
ATOM 2709 O O . CYS A 1 363 ? -14.023 -0.009 14.305 1.00 92.81 363 CYS A O 1
ATOM 2711 N N . TYR A 1 364 ? -12.688 -1.328 13.082 1.00 94.44 364 TYR A N 1
ATOM 2712 C CA . TYR A 1 364 ? -13.785 -1.905 12.307 1.00 94.44 364 TYR A CA 1
ATOM 2713 C C . TYR A 1 364 ? -14.082 -3.353 12.683 1.00 94.44 364 TYR A C 1
ATOM 2715 O O . TYR A 1 364 ? -13.217 -4.225 12.590 1.00 94.44 364 TYR A O 1
ATOM 2723 N N . ARG A 1 365 ? -15.356 -3.619 12.983 1.00 94.62 365 ARG A N 1
ATOM 2724 C CA . ARG A 1 365 ? -15.882 -4.938 13.339 1.00 94.62 365 ARG A CA 1
ATOM 2725 C C . ARG A 1 365 ? -16.847 -5.433 12.267 1.00 94.62 365 ARG A C 1
ATOM 2727 O O . ARG A 1 365 ? -17.933 -4.875 12.076 1.00 94.62 365 ARG A O 1
ATOM 2734 N N . THR A 1 366 ? -16.476 -6.513 11.580 1.00 95.75 366 THR A N 1
ATOM 2735 C CA . THR A 1 366 ? -17.367 -7.163 10.607 1.00 95.75 366 THR A CA 1
ATOM 2736 C C . THR A 1 366 ? -18.612 -7.717 11.306 1.00 95.75 366 THR A C 1
ATOM 2738 O O . THR A 1 366 ? -18.617 -7.962 12.513 1.00 95.75 366 THR A O 1
ATOM 2741 N N . TYR A 1 367 ? -19.682 -7.959 10.550 1.00 96.38 367 TYR A N 1
ATOM 2742 C CA . TYR A 1 367 ? -20.886 -8.603 11.076 1.00 96.38 367 TYR A CA 1
ATOM 2743 C C . TYR A 1 367 ? -20.563 -9.990 11.646 1.00 96.38 367 TYR A C 1
ATOM 2745 O O . TYR A 1 367 ? -21.061 -10.355 12.706 1.00 96.38 367 TYR A O 1
ATOM 2753 N N . ASP A 1 368 ? -19.681 -10.731 10.976 1.00 95.88 368 ASP A N 1
ATOM 2754 C CA . ASP A 1 368 ? -19.236 -12.055 11.408 1.00 95.88 368 ASP A CA 1
ATOM 2755 C C . ASP A 1 368 ? -18.489 -11.993 12.752 1.00 95.88 368 ASP A C 1
ATOM 2757 O O . ASP A 1 368 ? -18.725 -12.827 13.626 1.00 95.88 368 ASP A O 1
ATOM 2761 N N . THR A 1 369 ? -17.657 -10.972 12.972 1.00 95.44 369 THR A N 1
ATOM 2762 C CA . THR A 1 369 ? -17.022 -10.737 14.278 1.00 95.44 369 THR A CA 1
ATOM 2763 C C . THR A 1 369 ? -18.029 -10.308 15.337 1.00 95.44 369 THR A C 1
ATOM 2765 O O . THR A 1 369 ? -17.952 -10.772 16.470 1.00 95.44 369 THR A O 1
ATOM 2768 N N . GLN A 1 370 ? -19.020 -9.480 14.992 1.00 96.38 370 GLN A N 1
ATOM 2769 C CA . GLN A 1 370 ? -20.094 -9.131 15.929 1.00 96.38 370 GLN A CA 1
ATOM 2770 C C . GLN A 1 370 ? -20.865 -10.373 16.393 1.00 96.38 370 GLN A C 1
ATOM 2772 O O . GLN A 1 370 ? -21.178 -10.490 17.576 1.00 96.38 370 GLN A O 1
ATOM 2777 N N . VAL A 1 371 ? -21.147 -11.317 15.487 1.00 95.56 371 VAL A N 1
ATOM 2778 C CA . VAL A 1 371 ? -21.766 -12.605 15.836 1.00 95.56 371 VAL A CA 1
ATOM 2779 C C . VAL A 1 371 ? -20.867 -13.407 16.777 1.00 95.56 371 VAL A C 1
ATOM 2781 O O . VAL A 1 371 ? -21.354 -13.857 17.814 1.00 95.56 371 VAL A O 1
ATOM 2784 N N . ALA A 1 372 ? -19.574 -13.531 16.467 1.00 94.25 372 ALA A N 1
ATOM 2785 C CA . ALA A 1 372 ? -18.619 -14.247 17.315 1.00 94.25 372 ALA A CA 1
ATOM 2786 C C . ALA A 1 372 ? -18.529 -13.630 18.726 1.00 94.25 372 ALA A C 1
ATOM 2788 O O . ALA A 1 372 ? -18.641 -14.337 19.726 1.00 94.25 372 ALA A O 1
ATOM 2789 N N . TYR A 1 373 ? -18.440 -12.300 18.830 1.00 94.00 373 TYR A N 1
ATOM 2790 C CA . TYR A 1 373 ? -18.437 -11.588 20.114 1.00 94.00 373 TYR A CA 1
ATOM 2791 C C . TYR A 1 373 ? -19.751 -11.772 20.881 1.00 94.00 373 TYR A C 1
ATOM 2793 O O . TYR A 1 373 ? -19.736 -11.982 22.092 1.00 94.00 373 TYR A O 1
ATOM 2801 N N . ARG A 1 374 ? -20.902 -11.738 20.199 1.00 94.50 374 ARG A N 1
ATOM 2802 C CA . ARG A 1 374 ? -22.216 -11.968 20.821 1.00 94.50 374 ARG A CA 1
ATOM 2803 C C . ARG A 1 374 ? -22.348 -13.382 21.383 1.00 94.50 374 ARG A C 1
ATOM 2805 O O . ARG A 1 374 ? -22.940 -13.545 22.447 1.00 94.50 374 ARG A O 1
ATOM 2812 N N . GLN A 1 375 ? -21.804 -14.377 20.686 1.00 93.00 375 GLN A N 1
ATOM 2813 C CA . GLN A 1 375 ? -21.763 -15.764 21.153 1.00 93.00 375 GLN A CA 1
ATOM 2814 C C . GLN A 1 375 ? -20.843 -15.920 22.369 1.00 93.00 375 GLN A C 1
ATOM 2816 O O . GLN A 1 375 ? -21.237 -16.557 23.340 1.00 93.00 375 GLN A O 1
ATOM 2821 N N . ALA A 1 376 ? -19.662 -15.298 22.343 1.00 92.88 376 ALA A N 1
ATOM 2822 C CA . ALA A 1 376 ? -18.677 -15.410 23.417 1.00 92.88 376 ALA A CA 1
ATOM 2823 C C . ALA A 1 376 ? -19.058 -14.627 24.687 1.00 92.88 376 ALA A C 1
ATOM 2825 O O . ALA A 1 376 ? -18.868 -15.110 25.800 1.00 92.88 376 ALA A O 1
ATOM 2826 N N . PHE A 1 377 ? -19.600 -13.415 24.537 1.00 91.50 377 PHE A N 1
ATOM 2827 C CA . PHE A 1 377 ? -19.775 -12.471 25.649 1.00 91.50 377 PHE A CA 1
ATOM 2828 C C . PHE A 1 377 ? -21.233 -12.200 26.032 1.00 91.50 377 PHE A C 1
ATOM 2830 O O . PHE A 1 377 ? -21.499 -11.439 26.969 1.00 91.50 377 PHE A O 1
ATOM 2837 N N . GLY A 1 378 ? -22.199 -12.790 25.326 1.00 92.94 378 GLY A N 1
ATOM 2838 C CA . GLY A 1 378 ? -23.613 -12.579 25.609 1.00 92.94 378 GLY A CA 1
ATOM 2839 C C . GLY A 1 378 ? -23.987 -11.097 25.537 1.00 92.94 378 GLY A C 1
ATOM 2840 O O . GLY A 1 378 ? -23.684 -10.413 24.559 1.00 92.94 378 GLY A O 1
ATOM 2841 N N . THR A 1 379 ? -24.717 -10.586 26.535 1.00 92.06 379 THR A N 1
ATOM 2842 C CA . THR A 1 379 ? -25.276 -9.210 26.570 1.00 92.06 379 THR A CA 1
ATOM 2843 C C . THR A 1 379 ? -24.259 -8.104 26.776 1.00 92.06 379 THR A C 1
ATOM 2845 O O . THR A 1 379 ? -24.626 -6.944 26.629 1.00 92.06 379 THR A O 1
ATOM 2848 N N . LYS A 1 380 ? -22.995 -8.443 27.043 1.00 88.50 380 LYS A N 1
ATOM 2849 C CA . LYS A 1 380 ? -21.906 -7.461 27.062 1.00 88.50 380 LYS A CA 1
ATOM 2850 C C . LYS A 1 380 ? -21.537 -6.985 25.658 1.00 88.50 380 LYS A C 1
ATOM 2852 O O . LYS A 1 380 ? -21.133 -5.845 25.488 1.00 88.50 380 LYS A O 1
ATOM 2857 N N . ALA A 1 381 ? -21.703 -7.840 24.649 1.00 91.44 381 ALA A N 1
ATOM 2858 C CA . ALA A 1 381 ? -21.513 -7.458 23.259 1.00 91.44 381 ALA A CA 1
ATOM 2859 C C . ALA A 1 381 ? -22.814 -6.900 22.668 1.00 91.44 381 ALA A C 1
ATOM 2861 O O . ALA A 1 381 ? -23.909 -7.421 22.915 1.00 91.44 381 ALA A O 1
ATOM 2862 N N . ALA A 1 382 ? -22.681 -5.865 21.837 1.00 92.62 382 ALA A N 1
ATOM 2863 C CA . ALA A 1 382 ? -23.796 -5.308 21.081 1.00 92.62 382 ALA A CA 1
ATOM 2864 C C . ALA A 1 382 ? -24.490 -6.385 20.228 1.00 92.62 382 ALA A C 1
ATOM 2866 O O . ALA A 1 382 ? -23.864 -7.333 19.746 1.00 92.62 382 ALA A O 1
ATOM 2867 N N . VAL A 1 383 ? -25.795 -6.216 20.002 1.00 96.56 383 VAL A N 1
ATOM 2868 C CA . VAL A 1 383 ? -26.533 -7.057 19.052 1.00 96.56 383 VAL A CA 1
ATOM 2869 C C . VAL A 1 383 ? -25.889 -6.909 17.661 1.00 96.56 383 VAL A C 1
ATOM 2871 O O . VAL A 1 383 ? -25.681 -5.772 17.223 1.00 96.56 383 VAL A O 1
ATOM 2874 N N . PRO A 1 384 ? -25.568 -8.012 16.953 1.00 97.00 384 PRO A N 1
ATOM 2875 C CA . PRO A 1 384 ? -24.948 -7.935 15.635 1.00 97.00 384 PRO A CA 1
ATOM 2876 C C . PRO A 1 384 ? -25.740 -7.063 14.658 1.00 97.00 384 PRO A C 1
ATOM 2878 O O . PRO A 1 384 ? -26.955 -7.195 14.533 1.00 97.00 384 PRO A O 1
ATOM 2881 N N . GLY A 1 385 ? -25.040 -6.170 13.963 1.00 96.75 385 GLY A N 1
ATOM 2882 C CA . GLY A 1 385 ? -25.614 -5.147 13.090 1.00 96.75 385 GLY A CA 1
ATOM 2883 C C . GLY A 1 385 ? -25.880 -3.796 13.768 1.00 96.75 385 GLY A C 1
ATOM 2884 O O . GLY A 1 385 ? -26.300 -2.868 13.082 1.00 96.75 385 GLY A O 1
ATOM 2885 N N . TYR A 1 386 ? -25.620 -3.650 15.071 1.00 94.81 386 TYR A N 1
ATOM 2886 C CA . TYR A 1 386 ? -25.855 -2.399 15.811 1.00 94.81 386 TYR A CA 1
ATOM 2887 C C . TYR A 1 386 ? -24.607 -1.833 16.498 1.00 94.81 386 TYR A C 1
ATOM 2889 O O . TYR A 1 386 ? -24.685 -0.800 17.156 1.00 94.81 386 TYR A O 1
ATOM 2897 N N . SER A 1 387 ? -23.445 -2.476 16.359 1.00 93.94 387 SER A N 1
ATOM 2898 C CA . SER A 1 387 ? -22.206 -1.968 16.951 1.00 93.94 387 SER A CA 1
ATOM 2899 C C . SER A 1 387 ? -21.664 -0.754 16.191 1.00 93.94 387 SER A C 1
ATOM 2901 O O . SER A 1 387 ? -21.541 -0.811 14.970 1.00 93.94 387 SER A O 1
ATOM 2903 N N . ASN A 1 388 ? -21.234 0.307 16.882 1.00 92.94 388 ASN A N 1
ATOM 2904 C CA . ASN A 1 388 ? -20.633 1.477 16.222 1.00 92.94 388 ASN A CA 1
ATOM 2905 C C . ASN A 1 388 ? -19.338 1.139 15.452 1.00 92.94 388 ASN A C 1
ATOM 2907 O O . ASN A 1 388 ? -19.107 1.704 14.385 1.00 92.94 388 ASN A O 1
ATOM 2911 N N . HIS A 1 389 ? -18.582 0.118 15.875 1.00 95.06 389 HIS A N 1
ATOM 2912 C CA . HIS A 1 389 ? -17.431 -0.414 15.122 1.00 95.06 389 HIS A CA 1
ATOM 2913 C C . HIS A 1 389 ? -17.808 -1.026 13.770 1.00 95.06 389 HIS A C 1
ATOM 2915 O O . HIS A 1 389 ? -16.957 -1.240 12.916 1.00 95.06 389 HIS A O 1
ATOM 2921 N N . GLY A 1 390 ? -19.084 -1.329 13.535 1.00 95.69 390 GLY A N 1
ATOM 2922 C CA . GLY A 1 390 ? -19.551 -1.792 12.235 1.00 95.69 390 GLY A CA 1
ATOM 2923 C C . GLY A 1 390 ? -19.868 -0.669 11.249 1.00 95.69 390 GLY A C 1
ATOM 2924 O O . GLY A 1 390 ? -20.269 -0.980 10.133 1.00 95.69 390 GLY A O 1
ATOM 2925 N N . SER A 1 391 ? -19.751 0.607 11.623 1.00 93.75 391 SER A N 1
ATOM 2926 C CA . SER A 1 391 ? -20.184 1.741 10.796 1.00 93.75 391 SER A CA 1
ATOM 2927 C C . SER A 1 391 ? -19.057 2.328 9.943 1.00 93.75 391 SER A C 1
ATOM 2929 O O . SER A 1 391 ? -17.933 2.479 10.410 1.00 93.75 391 SER A O 1
ATOM 2931 N N . THR A 1 392 ? -19.363 2.750 8.709 1.00 91.38 392 THR A N 1
ATOM 2932 C CA . THR A 1 392 ? -18.467 3.616 7.913 1.00 91.38 392 THR A CA 1
ATOM 2933 C C . THR A 1 392 ? -18.890 5.081 7.871 1.00 91.38 392 THR A C 1
ATOM 2935 O O . THR A 1 392 ? -18.132 5.907 7.375 1.00 91.38 392 THR A O 1
ATOM 2938 N N . THR A 1 393 ? -20.093 5.420 8.340 1.00 89.69 393 THR A N 1
ATOM 2939 C CA . THR A 1 393 ? -20.587 6.811 8.382 1.00 89.69 393 THR A CA 1
ATOM 2940 C C . THR A 1 393 ? -20.251 7.503 9.697 1.00 89.69 393 THR A C 1
ATOM 2942 O O . THR A 1 393 ? -20.124 8.720 9.734 1.00 89.69 393 THR A O 1
ATOM 2945 N N . ARG A 1 394 ? -20.101 6.717 10.765 1.00 91.44 394 ARG A N 1
ATOM 2946 C CA . ARG A 1 394 ? -19.619 7.130 12.086 1.00 91.44 394 ARG A CA 1
ATOM 2947 C C . ARG A 1 394 ? -18.678 6.050 12.617 1.00 91.44 394 ARG A C 1
ATOM 2949 O O . ARG A 1 394 ? -19.080 5.295 13.502 1.00 91.44 394 ARG A O 1
ATOM 2956 N N . PRO A 1 395 ? -17.507 5.860 11.983 1.00 94.75 395 PRO A N 1
ATOM 2957 C CA . PRO A 1 395 ? -16.589 4.809 12.388 1.00 94.75 395 PRO A CA 1
ATOM 2958 C C . PRO A 1 395 ? -16.111 5.053 13.819 1.00 94.75 395 PRO A C 1
ATOM 2960 O O . PRO A 1 395 ? -15.947 6.198 14.243 1.00 94.75 395 PRO A O 1
ATOM 2963 N N . ALA A 1 396 ? -15.898 3.964 14.546 1.00 95.38 396 ALA A N 1
ATOM 2964 C CA . ALA A 1 396 ? -15.338 3.986 15.887 1.00 95.38 396 ALA A CA 1
ATOM 2965 C C . ALA A 1 396 ? -13.894 3.475 15.867 1.00 95.38 396 ALA A C 1
ATOM 2967 O O . ALA A 1 396 ? -13.498 2.780 14.931 1.00 95.38 396 ALA A O 1
ATOM 2968 N N . CYS A 1 397 ? -13.122 3.847 16.881 1.00 94.38 397 CYS A N 1
ATOM 2969 C CA . CYS A 1 397 ? -11.815 3.283 17.187 1.00 94.38 397 CYS A CA 1
ATOM 2970 C C . CYS A 1 397 ? -11.616 3.247 18.703 1.00 94.38 397 CYS A C 1
ATOM 2972 O O . CYS A 1 397 ? -11.863 4.244 19.382 1.00 94.38 397 CYS A O 1
ATOM 2974 N N . ASP A 1 398 ? -11.120 2.118 19.197 1.00 93.69 398 ASP A N 1
ATOM 2975 C CA . ASP A 1 398 ? -10.826 1.879 20.603 1.00 93.69 398 ASP A CA 1
ATOM 2976 C C . ASP A 1 398 ? -9.339 2.051 20.875 1.00 93.69 398 ASP A C 1
ATOM 2978 O O . ASP A 1 398 ? -8.491 1.443 20.216 1.00 93.69 398 ASP A O 1
ATOM 2982 N N . ALA A 1 399 ? -9.004 2.901 21.841 1.00 92.06 399 ALA A N 1
ATOM 2983 C CA . ALA A 1 399 ? -7.675 2.909 22.440 1.00 92.06 399 ALA A CA 1
ATOM 2984 C C . ALA A 1 399 ? -7.465 1.611 23.249 1.00 92.06 399 ALA A C 1
ATOM 2986 O O . ALA A 1 399 ? -8.445 0.952 23.589 1.00 92.06 399 ALA A O 1
ATOM 2987 N N . PRO A 1 400 ? -6.226 1.232 23.611 1.00 88.75 400 PRO A N 1
ATOM 2988 C CA . PRO A 1 400 ? -6.012 0.016 24.384 1.00 88.75 400 PRO A CA 1
ATOM 2989 C C . PRO A 1 400 ? -6.791 0.031 25.695 1.00 88.75 400 PRO A C 1
ATOM 2991 O O . PRO A 1 400 ? -6.772 1.031 26.423 1.00 88.75 400 PRO A O 1
ATOM 2994 N N . GLU A 1 401 ? -7.365 -1.116 26.046 1.00 89.56 401 GLU A N 1
ATOM 2995 C CA . GLU A 1 401 ? -8.038 -1.367 27.325 1.00 89.56 401 GLU A CA 1
ATOM 2996 C C . GLU A 1 401 ? -7.035 -1.504 28.498 1.00 89.56 401 GLU A C 1
ATOM 2998 O O . GLU A 1 401 ? -7.123 -2.395 29.343 1.00 89.56 401 GLU A O 1
ATOM 3003 N N . ASP A 1 402 ? -6.039 -0.612 28.559 1.00 92.00 402 ASP A N 1
ATOM 3004 C CA . ASP A 1 402 ? -5.099 -0.478 29.670 1.00 92.00 402 ASP A CA 1
ATOM 3005 C C . ASP A 1 402 ? -5.549 0.680 30.579 1.00 92.00 402 ASP A C 1
ATOM 3007 O O . ASP A 1 402 ? -5.245 1.849 30.297 1.00 92.00 402 ASP A O 1
ATOM 3011 N N . PRO A 1 403 ? -6.216 0.398 31.715 1.00 94.81 403 PRO A N 1
ATOM 3012 C CA . PRO A 1 403 ? -6.741 1.441 32.589 1.00 94.81 403 PRO A CA 1
ATOM 3013 C C . PRO A 1 403 ? -5.635 2.275 33.249 1.00 94.81 403 PRO A C 1
ATOM 3015 O O . PRO A 1 403 ? -5.894 3.393 33.690 1.00 94.81 403 PRO A O 1
ATOM 3018 N N . ARG A 1 404 ? -4.388 1.785 33.304 1.00 96.50 404 ARG A N 1
ATOM 3019 C CA . ARG A 1 404 ? -3.260 2.545 33.865 1.00 96.50 404 ARG A CA 1
ATOM 3020 C C . ARG A 1 404 ? -2.748 3.592 32.882 1.00 96.50 404 ARG A C 1
ATOM 3022 O O . ARG A 1 404 ? -2.269 4.643 33.304 1.00 96.50 404 ARG A O 1
ATOM 3029 N N . ARG A 1 405 ? -2.826 3.311 31.578 1.00 94.12 405 ARG A N 1
ATOM 3030 C CA . ARG A 1 405 ? -2.331 4.207 30.522 1.00 94.12 405 ARG A CA 1
ATOM 3031 C C . ARG A 1 405 ? -3.421 5.074 29.907 1.00 94.12 405 ARG A C 1
ATOM 3033 O O . ARG A 1 405 ? -3.139 6.242 29.649 1.00 94.12 405 ARG A O 1
ATOM 3040 N N . PHE A 1 406 ? -4.604 4.510 29.679 1.00 95.44 406 PHE A N 1
ATOM 3041 C CA . PHE A 1 406 ? -5.726 5.114 28.951 1.00 95.44 406 PHE A CA 1
ATOM 3042 C C . PHE A 1 406 ? -7.020 5.189 29.770 1.00 95.44 406 PHE A C 1
ATOM 3044 O O . PHE A 1 406 ? -8.016 5.698 29.269 1.00 95.44 406 PHE A O 1
ATOM 3051 N N . GLY A 1 407 ? -7.021 4.740 31.029 1.00 97.25 407 GLY A N 1
ATOM 3052 C CA . GLY A 1 407 ? -8.197 4.822 31.896 1.00 97.25 407 GLY A CA 1
ATOM 3053 C C . GLY A 1 407 ? -8.685 6.252 32.129 1.00 97.25 407 GLY A C 1
ATOM 3054 O O . GLY A 1 407 ? -7.962 7.232 31.904 1.00 97.25 407 GLY A O 1
ATOM 3055 N N . PHE A 1 408 ? -9.915 6.380 32.627 1.00 97.81 408 PHE A N 1
ATOM 3056 C CA . PHE A 1 408 ? -10.504 7.675 32.963 1.00 97.81 408 PHE A CA 1
ATOM 3057 C C . PHE A 1 408 ? -9.569 8.520 33.844 1.00 97.81 408 PHE A C 1
ATOM 3059 O O . PHE A 1 408 ? -9.024 8.046 34.838 1.00 97.81 408 PHE A O 1
ATOM 3066 N N . GLY A 1 409 ? -9.381 9.786 33.466 1.00 96.00 409 GLY A N 1
ATOM 3067 C CA . GLY A 1 409 ? -8.533 10.740 34.192 1.00 96.00 409 GLY A CA 1
ATOM 3068 C C . GLY A 1 409 ? -7.024 10.578 33.975 1.00 96.00 409 GLY A C 1
ATOM 3069 O O . GLY A 1 409 ? -6.261 11.444 34.396 1.00 96.00 409 GLY A O 1
ATOM 3070 N N . THR A 1 410 ? -6.566 9.536 33.275 1.00 98.12 410 THR A N 1
ATOM 3071 C CA . THR A 1 410 ? -5.146 9.416 32.910 1.00 98.12 410 THR A CA 1
ATOM 3072 C C . THR A 1 410 ? -4.719 10.535 31.957 1.00 98.12 410 THR A C 1
ATOM 3074 O O . THR A 1 410 ? -5.534 11.137 31.249 1.00 98.12 410 THR A O 1
ATOM 3077 N N . THR A 1 411 ? -3.413 10.811 31.899 1.00 98.19 411 THR A N 1
ATOM 3078 C CA . THR A 1 411 ? -2.858 11.855 31.024 1.00 98.19 411 THR A CA 1
ATOM 3079 C C . THR A 1 411 ? -3.169 11.602 29.548 1.00 98.19 411 THR A C 1
ATOM 3081 O O . THR A 1 411 ? -3.483 12.549 28.830 1.00 98.19 411 THR A O 1
ATOM 3084 N N . ARG A 1 412 ? -3.105 10.346 29.080 1.00 97.25 412 ARG A N 1
ATOM 3085 C CA . ARG A 1 412 ? -3.379 10.017 27.669 1.00 97.25 412 ARG A CA 1
ATOM 3086 C C . ARG A 1 412 ? -4.865 10.114 27.353 1.00 97.25 412 ARG A C 1
ATOM 3088 O O . ARG A 1 412 ? -5.204 10.753 26.364 1.00 97.25 412 ARG A O 1
ATOM 3095 N N . TYR A 1 413 ? -5.731 9.572 28.214 1.00 97.69 413 TYR A N 1
ATOM 3096 C CA . TYR A 1 413 ? -7.183 9.739 28.092 1.00 97.69 413 TYR A CA 1
ATOM 3097 C C . TYR A 1 413 ? -7.567 11.216 28.010 1.00 97.69 413 TYR A C 1
ATOM 3099 O O . TYR A 1 413 ? -8.197 11.651 27.052 1.00 97.69 413 TYR A O 1
ATOM 3107 N N . THR A 1 414 ? -7.127 12.007 28.990 1.00 98.12 414 THR A N 1
ATOM 3108 C CA . THR A 1 414 ? -7.469 13.429 29.082 1.00 98.12 414 THR A CA 1
ATOM 3109 C C . THR A 1 414 ? -6.991 14.185 27.847 1.00 98.12 414 THR A C 1
ATOM 3111 O O . THR A 1 414 ? -7.738 14.985 27.286 1.00 98.12 414 THR A O 1
ATOM 3114 N N . TRP A 1 415 ? -5.777 13.886 27.375 1.00 98.31 415 TRP A N 1
ATOM 3115 C CA . TRP A 1 415 ? -5.246 14.483 26.156 1.00 98.31 415 TRP A CA 1
ATOM 3116 C C . TRP A 1 415 ? -6.072 14.102 24.921 1.00 98.31 415 TRP A C 1
ATOM 3118 O O . TRP A 1 415 ? -6.415 14.989 24.144 1.00 98.31 415 TRP A O 1
ATOM 3128 N N . LEU A 1 416 ? -6.440 12.826 24.751 1.00 97.88 416 LEU A N 1
ATOM 3129 C CA . LEU A 1 416 ? -7.262 12.370 23.624 1.00 97.88 416 LEU A CA 1
ATOM 3130 C C . LEU A 1 416 ? -8.652 13.012 23.636 1.00 97.88 416 LEU A C 1
ATOM 3132 O O . LEU A 1 416 ? -9.100 13.502 22.606 1.00 97.88 416 LEU A O 1
ATOM 3136 N N . VAL A 1 417 ? -9.309 13.088 24.795 1.00 98.00 417 VAL A N 1
ATOM 3137 C CA . VAL A 1 417 ? -10.625 13.735 24.933 1.00 98.00 417 VAL A CA 1
ATOM 3138 C C . VAL A 1 417 ? -10.566 15.226 24.587 1.00 98.00 417 VAL A C 1
ATOM 3140 O O . VAL A 1 417 ? -11.503 15.751 23.991 1.00 98.00 417 VAL A O 1
ATOM 3143 N N . GLN A 1 418 ? -9.480 15.912 24.951 1.00 98.25 418 GLN A N 1
ATOM 3144 C CA . GLN A 1 418 ? -9.308 17.344 24.690 1.00 98.25 418 GLN A CA 1
ATOM 3145 C C . GLN A 1 418 ? -8.901 17.653 23.244 1.00 98.25 418 GLN A C 1
ATOM 3147 O O . GLN A 1 418 ? -9.348 18.655 22.695 1.00 98.25 418 GLN A O 1
ATOM 3152 N N . ASN A 1 419 ? -8.045 16.827 22.636 1.00 98.25 419 ASN A N 1
ATOM 3153 C CA . ASN A 1 419 ? -7.415 17.127 21.343 1.00 98.25 419 ASN A CA 1
ATOM 3154 C C . ASN A 1 419 ? -8.045 16.366 20.173 1.00 98.25 419 ASN A C 1
ATOM 3156 O O . ASN A 1 419 ? -8.011 16.859 19.050 1.00 98.25 419 ASN A O 1
ATOM 3160 N N . GLY A 1 420 ? -8.632 15.193 20.423 1.00 97.75 420 GLY A N 1
ATOM 3161 C CA . GLY A 1 420 ? -9.324 14.381 19.422 1.00 97.75 420 GLY A CA 1
ATOM 3162 C C . GLY A 1 420 ? -10.369 15.150 18.603 1.00 97.75 420 GLY A C 1
ATOM 3163 O O . GLY A 1 420 ? -10.351 15.015 17.378 1.00 97.75 420 GLY A O 1
ATOM 3164 N N . PRO A 1 421 ? -11.224 16.003 19.214 1.00 98.19 421 PRO A N 1
ATOM 3165 C CA . PRO A 1 421 ? -12.248 16.742 18.478 1.00 98.19 421 PRO A CA 1
ATOM 3166 C C . PRO A 1 421 ? -11.701 17.639 17.359 1.00 98.19 421 PRO A C 1
ATOM 3168 O O . PRO A 1 421 ? -12.360 17.792 16.338 1.00 98.19 421 PRO A O 1
ATOM 3171 N N . SER A 1 422 ? -10.481 18.175 17.495 1.00 97.44 422 SER A N 1
ATOM 3172 C CA . SER A 1 422 ? -9.817 18.965 16.440 1.00 97.44 422 SER A CA 1
ATOM 3173 C C . SER A 1 422 ? -9.447 18.144 15.197 1.00 97.44 422 SER A C 1
ATOM 3175 O O . SER A 1 422 ? -9.074 18.712 14.176 1.00 97.44 422 SER A O 1
ATOM 3177 N N . TYR A 1 423 ? -9.533 16.818 15.296 1.00 96.69 423 TYR A N 1
ATOM 3178 C CA . TYR A 1 423 ? -9.339 15.846 14.222 1.00 96.69 423 TYR A CA 1
ATOM 3179 C C . TYR A 1 423 ? -10.623 15.032 13.979 1.00 96.69 423 TYR A C 1
ATOM 3181 O O . TYR A 1 423 ? -10.563 13.903 13.507 1.00 96.69 423 TYR A O 1
ATOM 3189 N N . GLY A 1 424 ? -11.787 15.535 14.397 1.00 96.56 424 GLY A N 1
ATOM 3190 C CA . GLY A 1 424 ? -13.065 14.851 14.195 1.00 96.56 424 GLY A CA 1
ATOM 3191 C C . GLY A 1 424 ? -13.258 13.576 15.026 1.00 96.56 424 GLY A C 1
ATOM 3192 O O . GLY A 1 424 ? -14.264 12.904 14.838 1.00 96.56 424 GLY A O 1
ATOM 3193 N N . TRP A 1 425 ? -12.356 13.228 15.954 1.00 97.25 425 TRP A N 1
ATOM 3194 C CA . TRP A 1 425 ? -12.471 12.040 16.814 1.00 97.25 425 TRP A CA 1
ATOM 3195 C C . TRP A 1 425 ? -12.900 12.428 18.225 1.00 97.25 425 TRP A C 1
ATOM 3197 O O . TRP A 1 425 ? -12.139 13.020 18.987 1.00 97.25 425 TRP A O 1
ATOM 3207 N N . VAL A 1 426 ? -14.123 12.084 18.607 1.00 97.75 426 VAL A N 1
ATOM 3208 C CA . VAL A 1 426 ? -14.700 12.476 19.894 1.00 97.75 426 VAL A CA 1
ATOM 3209 C C . VAL A 1 426 ? -14.872 11.276 20.809 1.00 97.75 426 VAL A C 1
ATOM 3211 O O . VAL A 1 426 ? -15.251 10.194 20.375 1.00 97.75 426 VAL A O 1
ATOM 3214 N N . HIS A 1 427 ? -14.656 11.484 22.104 1.00 97.69 427 HIS A N 1
ATOM 3215 C CA . HIS A 1 427 ? -15.114 10.547 23.122 1.00 97.69 427 HIS A CA 1
ATOM 3216 C C . HIS A 1 427 ? -16.593 10.851 23.427 1.00 97.69 427 HIS A C 1
ATOM 3218 O O . HIS A 1 427 ? -16.897 11.916 23.997 1.00 97.69 427 HIS A O 1
ATOM 3224 N N . PRO A 1 428 ? -17.539 10.002 22.985 1.00 96.44 428 PRO A N 1
ATOM 3225 C CA . PRO A 1 428 ? -18.948 10.358 22.974 1.00 96.44 428 PRO A CA 1
ATOM 3226 C C . PRO A 1 428 ? -19.507 10.447 24.396 1.00 96.44 428 PRO A C 1
ATOM 3228 O O . PRO A 1 428 ? -19.075 9.753 25.312 1.00 96.44 428 PRO A O 1
ATOM 3231 N N . GLY A 1 429 ? -20.515 11.303 24.596 1.00 96.94 429 GLY A N 1
ATOM 3232 C CA . GLY A 1 429 ? -21.071 11.572 25.929 1.00 96.94 429 GLY A CA 1
ATOM 3233 C C . GLY A 1 429 ? -21.583 10.329 26.664 1.00 96.94 429 GLY A C 1
ATOM 3234 O O . GLY A 1 429 ? -21.514 10.275 27.888 1.00 96.94 429 GLY A O 1
ATOM 3235 N N . TRP A 1 430 ? -22.045 9.319 25.926 1.00 95.00 430 TRP A N 1
ATOM 3236 C CA . TRP A 1 430 ? -22.518 8.064 26.500 1.00 95.00 430 TRP A CA 1
ATOM 3237 C C . TRP A 1 430 ? -21.395 7.179 27.064 1.00 95.00 430 TRP A C 1
ATOM 3239 O O . TRP A 1 430 ? -21.697 6.385 27.953 1.00 95.00 430 TRP A O 1
ATOM 3249 N N . ALA A 1 431 ? -20.156 7.341 26.577 1.00 96.06 431 ALA A N 1
ATOM 3250 C CA . ALA A 1 431 ? -18.972 6.563 26.959 1.00 96.06 431 ALA A CA 1
ATOM 3251 C C . ALA A 1 431 ? -18.159 7.201 28.100 1.00 96.06 431 ALA A C 1
ATOM 3253 O O . ALA A 1 431 ? -17.243 6.588 28.642 1.00 96.06 431 ALA A O 1
ATOM 3254 N N . LYS A 1 432 ? -18.496 8.437 28.488 1.00 95.94 432 LYS A N 1
ATOM 3255 C CA . LYS A 1 432 ? -17.843 9.173 29.582 1.00 95.94 432 LYS A CA 1
ATOM 3256 C C . LYS A 1 432 ? -18.045 8.476 30.942 1.00 95.94 432 LYS A C 1
ATOM 3258 O O . LYS A 1 432 ? -18.973 7.680 31.065 1.00 95.94 432 LYS A O 1
ATOM 3263 N N . PRO A 1 433 ? -17.276 8.832 31.998 1.00 94.94 433 PRO A N 1
ATOM 3264 C CA . PRO A 1 433 ? -17.375 8.199 33.324 1.00 94.94 433 PRO A CA 1
ATOM 3265 C C . PRO A 1 433 ? -18.794 8.109 33.906 1.00 94.94 433 PRO A C 1
ATOM 3267 O O . PRO A 1 433 ? -19.124 7.154 34.598 1.00 94.94 433 PRO A O 1
ATOM 3270 N N . TRP A 1 434 ? -19.629 9.107 33.612 1.00 93.81 434 TRP A N 1
ATOM 3271 C CA . TRP A 1 434 ? -21.014 9.222 34.088 1.00 93.81 434 TRP A CA 1
ATOM 3272 C C . TRP A 1 434 ? -22.046 8.918 32.994 1.00 93.81 434 TRP A C 1
ATOM 3274 O O . TRP A 1 434 ? -23.226 9.233 33.133 1.00 93.81 434 TRP A O 1
ATOM 3284 N N . GLY A 1 435 ? -21.586 8.397 31.859 1.00 94.06 435 GLY A N 1
ATOM 3285 C CA . GLY A 1 435 ? -22.427 8.021 30.739 1.00 94.06 435 GLY A CA 1
ATOM 3286 C C . GLY A 1 435 ? -23.186 6.723 31.009 1.00 94.06 435 GLY A C 1
ATOM 3287 O O . GLY A 1 435 ? -22.931 6.006 31.973 1.00 94.06 435 GLY A O 1
ATOM 3288 N N . LYS A 1 436 ? -24.136 6.404 30.125 1.00 93.94 436 LYS A N 1
ATOM 3289 C CA . LYS A 1 436 ? -24.961 5.188 30.237 1.00 93.94 436 LYS A CA 1
ATOM 3290 C C . LYS A 1 436 ? -24.168 3.885 30.079 1.00 93.94 436 LYS A C 1
ATOM 3292 O O . LYS A 1 436 ? -24.671 2.840 30.469 1.00 93.94 436 LYS A O 1
ATOM 3297 N N . ASN A 1 437 ? -22.990 3.942 29.457 1.00 91.25 437 ASN A N 1
ATOM 3298 C CA . ASN A 1 437 ? -22.095 2.802 29.291 1.00 91.25 437 ASN A CA 1
ATOM 3299 C C . ASN A 1 437 ? -20.643 3.310 29.275 1.00 91.25 437 ASN A C 1
ATOM 3301 O O . ASN A 1 437 ? -20.136 3.607 28.196 1.00 91.25 437 ASN A O 1
ATOM 3305 N N . PRO A 1 438 ? -20.014 3.523 30.445 1.00 95.38 438 PRO A N 1
ATOM 3306 C CA . PRO A 1 438 ? -18.680 4.114 30.523 1.00 95.38 438 PRO A CA 1
ATOM 3307 C C . PRO A 1 438 ? -17.597 3.227 29.883 1.00 95.38 438 PRO A C 1
ATOM 3309 O O . PRO A 1 438 ? -17.335 2.127 30.359 1.00 95.38 438 PRO A O 1
ATOM 3312 N N . GLU A 1 439 ? -16.927 3.739 28.851 1.00 95.06 439 GLU A N 1
ATOM 3313 C CA . GLU A 1 439 ? -15.928 3.035 28.037 1.00 95.06 439 GLU A CA 1
ATOM 3314 C C . GLU A 1 439 ? -14.789 4.007 27.700 1.00 95.06 439 GLU A C 1
ATOM 3316 O O . GLU A 1 439 ? -14.808 4.669 26.666 1.00 95.06 439 GLU A O 1
ATOM 3321 N N . TYR A 1 440 ? -13.793 4.141 28.586 1.00 96.31 440 TYR A N 1
ATOM 3322 C CA . TYR A 1 440 ? -12.705 5.129 28.436 1.00 96.31 440 TYR A CA 1
ATOM 3323 C C . TYR A 1 440 ? -11.903 4.983 27.135 1.00 96.31 440 TYR A C 1
ATOM 3325 O O . TYR A 1 440 ? -11.208 5.913 26.726 1.00 96.31 440 TYR A O 1
ATOM 3333 N N . TRP A 1 441 ? -11.976 3.808 26.518 1.00 95.12 441 TRP A N 1
ATOM 3334 C CA . TRP A 1 441 ? -11.283 3.457 25.293 1.00 95.12 441 TRP A CA 1
ATOM 3335 C C . TRP A 1 441 ? -12.013 3.913 24.026 1.00 95.12 441 TRP A C 1
ATOM 3337 O O . TRP A 1 441 ? -11.341 4.078 23.014 1.00 95.12 441 TRP A O 1
ATOM 3347 N N . HIS A 1 442 ? -13.330 4.152 24.063 1.00 96.31 442 HIS A N 1
ATOM 3348 C CA . HIS A 1 442 ? -14.160 4.307 22.861 1.00 96.31 442 HIS A CA 1
ATOM 3349 C C . HIS A 1 442 ? -14.144 5.731 22.286 1.00 96.31 442 HIS A C 1
ATOM 3351 O O . HIS A 1 442 ? -14.513 6.699 22.966 1.00 96.31 442 HIS A O 1
ATOM 3357 N N . PHE A 1 443 ? -13.802 5.862 21.000 1.00 96.94 443 PHE A N 1
ATOM 3358 C CA . PHE A 1 443 ? -13.848 7.121 20.245 1.00 96.94 443 PHE A CA 1
ATOM 3359 C C . PHE A 1 443 ? -14.637 6.970 18.940 1.00 96.94 443 PHE A C 1
ATOM 3361 O O . PHE A 1 443 ? -14.546 5.957 18.254 1.00 96.94 443 PHE A O 1
ATOM 3368 N N . GLU A 1 444 ? -15.392 8.005 18.569 1.00 97.06 444 GLU A N 1
ATOM 3369 C CA . GLU A 1 444 ? -16.208 8.059 17.350 1.00 97.06 444 GLU A CA 1
ATOM 3370 C C . GLU A 1 444 ? -15.743 9.186 16.433 1.00 97.06 444 GLU A C 1
ATOM 3372 O O . GLU A 1 444 ? -15.460 10.292 16.892 1.00 97.06 444 GLU A O 1
ATOM 3377 N N . TYR A 1 445 ? -15.717 8.928 15.129 1.00 96.69 445 TYR A N 1
ATOM 3378 C CA . TYR A 1 445 ? -15.466 9.959 14.133 1.00 96.69 445 TYR A CA 1
ATOM 3379 C C . TYR A 1 445 ? -16.758 10.692 13.756 1.00 96.69 445 TYR A C 1
ATOM 3381 O O . TYR A 1 445 ? -17.771 10.062 13.426 1.00 96.69 445 TYR A O 1
ATOM 3389 N N . VAL A 1 446 ? -16.714 12.023 13.782 1.00 95.06 446 VAL A N 1
ATOM 3390 C CA . VAL A 1 446 ? -17.863 12.908 13.526 1.00 95.06 446 VAL A CA 1
ATOM 3391 C C . VAL A 1 446 ? -17.669 13.886 12.364 1.00 95.06 446 VAL A C 1
ATOM 3393 O O . VAL A 1 446 ? -18.644 14.550 12.012 1.00 95.06 446 VAL A O 1
ATOM 3396 N N . GLY A 1 447 ? -16.490 13.903 11.727 1.00 86.81 447 GLY A N 1
ATOM 3397 C CA . GLY A 1 447 ? -16.165 14.804 10.612 1.00 86.81 447 GLY A CA 1
ATOM 3398 C C . GLY A 1 447 ? -15.478 16.075 11.072 1.00 86.81 447 GLY A C 1
ATOM 3399 O O . GLY A 1 447 ? -16.155 16.889 11.737 1.00 86.81 447 GLY A O 1
#

Sequence (447 aa):
MKKHLASTLAVLSALALGSAATAPMAMAGTAPAAATASTATTYTVTGASWLTLRTGPGVGYAKVSAVPKGYVITNATVLSNGWVRFTDNGRTVYTALRYLTAAPTATTYTVTGASWLTLRTGPGVGYAKVSAVPKGYVITNATVLSNGWVRFTDNGRTVYTALRYLTAAPTATTYTVTGASWLTLRTGPGVGYAKVSAVPKGYVITNATVLSNGWVRFTDNGRTVYTALRYLTAGATSQEPTTVVRHVRQKTDDLFVDVYDRKAASSSYDVHYLPRGGMVKGVVEGSWFHMPGGKYVPMAELTTTHTRYTGTNGRHHPSTLCNVQGTTVASHVLTACGAIGDLKGLNLAYKARFNEDLPWDECYRTYDTQVAYRQAFGTKAAVPGYSNHGSTTRPACDAPEDPRRFGFGTTRYTWLVQNGPSYGWVHPGWAKPWGKNPEYWHFEYVG